Protein AF-A0A8D8A3T3-F1 (afdb_monomer)

Foldseek 3Di:
DDPPVVVVVVVVVVVVVVVVPPPDLQLLDQFHRPLCVLCQLDCCNVPLLNAFFQALLLLLVLLVLQCPDPPQDDDQLQSLLLLCSRQERAQWEFAFPDDDDVPDRRIGSPGPVSLLVNLLDVPPQDHHNPSRPVVSDDPRSSSNSNQQQYKYKYFAADVCCVPLVVVCVVVVVVQDPPPDDPDDPPPPDDPPDDDPPPDDPVVVVVVVVVVVVVVVVVVVPDDDDDDDDDDDDDDDDDDDDDDDDDDDDDDDDDDDDDDDDDPCPPPSSPRTGQWMWITQWGDAPFDIARQNLLSQLQNCLVPKDKAWLVVSADPDPVCVVVVVPPPPDDRQIAISNLSSADLVLLLLLLPPVCVVPVPDRDAAFDWDAPDPLRGSTIITNDRDNPSHHLNRNLSRLSSLLCSVCVVVLCVVPVRDHPSNQSCQQSDLCHRVNDPNHSQCSLVCCCVSPPLVVQLSNNLSVSVSSLNRDDDPDHDDSVSSSVSSNVSSVNSVVCSNPRSPTDHSVVVHDDPPQPLPDPPDDDDDDDDDPVDDPVVVVSVVSCVVCCNVVVSPPD

Mean predicted aligned error: 15.24 Å

Solvent-accessible surface area (backbone atoms only — not comparable to full-atom values): 32756 Å² total; per-residue (Å²): 136,73,80,71,70,67,53,57,61,54,50,51,52,52,52,50,59,53,56,75,66,62,79,64,69,49,44,59,47,79,45,66,26,82,91,51,46,63,33,73,70,37,63,71,49,47,39,51,90,62,42,68,51,33,30,52,67,51,53,34,50,59,47,38,60,56,61,68,36,89,88,52,85,64,56,46,56,57,48,43,38,22,49,43,45,65,37,33,45,32,4,54,32,75,48,85,96,49,69,80,48,97,95,40,72,37,53,28,40,73,34,81,52,20,55,58,45,34,51,40,50,73,73,53,52,77,71,55,38,88,83,57,72,68,86,79,48,54,74,60,55,50,36,38,50,22,47,30,25,16,42,27,71,47,44,65,67,79,86,56,52,81,62,59,44,54,62,48,46,61,64,54,61,76,68,57,81,72,91,66,84,90,77,73,88,88,71,83,71,82,91,80,76,80,86,74,87,72,72,55,71,72,57,53,52,51,51,51,52,51,54,51,49,54,54,51,54,61,58,68,74,58,77,87,80,88,80,85,92,80,89,86,86,83,87,90,77,90,80,91,87,86,86,83,92,86,83,89,86,87,90,80,85,83,90,78,93,75,92,70,90,74,90,66,81,61,78,64,80,74,49,66,23,86,45,21,34,55,42,6,44,25,44,47,97,49,50,50,24,16,46,32,30,26,47,41,6,40,38,18,36,70,53,76,46,74,45,51,51,80,80,71,48,83,89,56,86,77,54,68,68,66,59,73,76,58,90,76,70,74,88,46,53,39,44,27,40,45,47,38,17,56,21,39,37,38,19,42,30,28,71,60,44,30,79,77,31,76,90,60,70,69,68,49,37,48,66,49,59,80,34,91,76,56,25,53,47,38,32,28,73,50,82,63,56,72,53,34,27,40,28,46,52,46,8,13,51,52,5,43,54,48,16,76,43,42,64,60,52,39,72,76,37,81,81,59,46,58,37,57,52,53,52,28,26,74,33,89,60,14,46,93,70,38,87,54,26,62,44,41,48,66,76,45,39,66,74,71,53,40,66,69,60,44,24,53,37,10,27,38,44,27,64,47,46,64,76,71,46,91,64,101,69,87,82,55,74,70,53,46,46,52,33,13,40,52,44,41,50,42,46,65,54,35,50,79,73,67,59,86,55,54,54,50,72,88,59,50,82,58,93,89,52,86,60,69,64,84,71,88,70,92,79,87,80,84,76,71,83,88,53,60,65,77,63,54,49,56,52,53,38,45,54,60,48,37,72,69,55,59,60,75,73,132

Structure (mmCIF, N/CA/C/O backbone):
data_AF-A0A8D8A3T3-F1
#
_entry.id   AF-A0A8D8A3T3-F1
#
loop_
_atom_site.group_PDB
_atom_site.id
_atom_site.type_symbol
_atom_site.label_atom_id
_atom_site.label_alt_id
_atom_site.label_comp_id
_atom_site.label_asym_id
_atom_site.label_entity_id
_atom_site.label_seq_id
_atom_site.pdbx_PDB_ins_code
_atom_site.Cartn_x
_atom_site.Cartn_y
_atom_site.Cartn_z
_atom_site.occupancy
_atom_site.B_iso_or_equiv
_atom_site.auth_seq_id
_atom_site.auth_comp_id
_atom_site.auth_asym_id
_atom_site.auth_atom_id
_atom_site.pdbx_PDB_model_num
ATOM 1 N N . MET A 1 1 ? 46.561 -33.765 32.732 1.00 45.41 1 MET A N 1
ATOM 2 C CA . MET A 1 1 ? 46.607 -33.159 31.381 1.00 45.41 1 MET A CA 1
ATOM 3 C C . MET A 1 1 ? 45.178 -32.834 30.976 1.00 45.41 1 MET A C 1
ATOM 5 O O . MET A 1 1 ? 44.329 -33.714 31.005 1.00 45.41 1 MET A O 1
ATOM 9 N N . ASN A 1 2 ? 44.889 -31.546 30.789 1.00 44.56 2 ASN A N 1
ATOM 10 C CA . ASN A 1 2 ? 43.551 -30.960 30.910 1.00 44.56 2 ASN A CA 1
ATOM 11 C C . ASN A 1 2 ? 42.740 -31.027 29.605 1.00 44.56 2 ASN A C 1
ATOM 13 O O . ASN A 1 2 ? 42.857 -30.138 28.766 1.00 44.56 2 ASN A O 1
ATOM 17 N N . SER A 1 3 ? 41.815 -31.984 29.489 1.00 52.06 3 SER A N 1
ATOM 18 C CA . SER A 1 3 ? 40.838 -32.052 28.382 1.00 52.06 3 SER A CA 1
ATOM 19 C C . SER A 1 3 ? 39.813 -30.902 28.362 1.00 52.06 3 SER A C 1
ATOM 21 O O . SER A 1 3 ? 39.012 -30.807 27.440 1.00 52.06 3 SER A O 1
ATOM 23 N N . LYS A 1 4 ? 39.831 -29.998 29.355 1.00 51.06 4 LYS A N 1
ATOM 24 C CA . LYS A 1 4 ? 38.946 -28.819 29.419 1.00 51.06 4 LYS A CA 1
ATOM 25 C C . LYS A 1 4 ? 39.447 -27.615 28.605 1.00 51.06 4 LYS A C 1
ATOM 27 O O . LYS A 1 4 ? 38.656 -26.730 28.307 1.00 51.06 4 LYS A O 1
ATOM 32 N N . ALA A 1 5 ? 40.726 -27.583 28.217 1.00 55.44 5 ALA A N 1
ATOM 33 C CA . ALA A 1 5 ? 41.304 -26.455 27.477 1.00 55.44 5 ALA A CA 1
ATOM 34 C C . ALA A 1 5 ? 41.002 -26.481 25.964 1.00 55.44 5 ALA A C 1
ATOM 36 O O . ALA A 1 5 ? 41.027 -25.438 25.322 1.00 55.44 5 ALA A O 1
ATOM 37 N N . ALA A 1 6 ? 40.668 -27.648 25.400 1.00 54.09 6 ALA A N 1
ATOM 38 C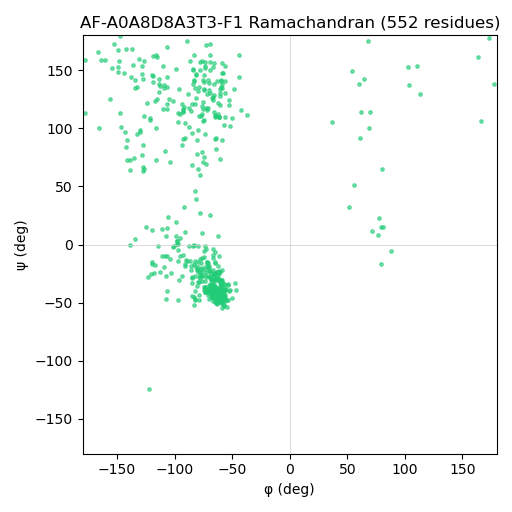 CA . ALA A 1 6 ? 40.407 -27.800 23.964 1.00 54.09 6 ALA A CA 1
ATOM 39 C C . ALA A 1 6 ? 38.938 -27.554 23.557 1.00 54.09 6 ALA A C 1
ATOM 41 O O . ALA A 1 6 ? 38.653 -27.379 22.377 1.00 54.09 6 ALA A O 1
ATOM 42 N N . LEU A 1 7 ? 38.003 -27.512 24.515 1.00 52.91 7 LEU A N 1
ATOM 43 C CA . LEU A 1 7 ? 36.565 -27.369 24.235 1.00 52.91 7 LEU A CA 1
ATOM 44 C C . LEU A 1 7 ? 36.117 -25.906 24.058 1.00 52.91 7 LEU A C 1
ATOM 46 O O . LEU A 1 7 ? 35.187 -25.629 23.308 1.00 52.91 7 LEU A O 1
ATOM 50 N N . LEU A 1 8 ? 36.806 -24.965 24.708 1.00 56.00 8 LEU A N 1
ATOM 51 C CA . LEU A 1 8 ? 36.534 -23.526 24.620 1.00 56.00 8 LEU A CA 1
ATOM 52 C C . LEU A 1 8 ? 36.757 -22.914 23.223 1.00 56.00 8 LEU A C 1
ATOM 54 O O . LEU A 1 8 ? 35.861 -22.202 22.767 1.00 56.00 8 LEU A O 1
ATOM 58 N N . PRO A 1 9 ? 37.865 -23.184 22.500 1.00 57.78 9 PRO A N 1
ATOM 59 C CA . PRO A 1 9 ? 38.036 -22.629 21.157 1.00 57.78 9 PRO A CA 1
ATOM 60 C C . PRO A 1 9 ? 37.050 -23.244 20.156 1.00 57.78 9 PRO A C 1
ATOM 62 O O . PRO A 1 9 ? 36.597 -22.562 19.246 1.00 57.78 9 PRO A O 1
ATOM 65 N N . LEU A 1 10 ? 36.655 -24.504 20.353 1.00 56.03 10 LEU A N 1
ATOM 66 C CA . LEU A 1 10 ? 35.751 -25.211 19.446 1.00 56.03 10 LEU A CA 1
ATOM 67 C C . LEU A 1 10 ? 34.303 -24.709 19.574 1.00 56.03 10 LEU A C 1
ATOM 69 O O . LEU A 1 10 ? 33.627 -24.543 18.565 1.00 56.03 10 LEU A O 1
ATOM 73 N N . ILE A 1 11 ? 33.861 -24.366 20.791 1.00 62.09 11 ILE A N 1
ATOM 74 C CA . ILE A 1 11 ? 32.573 -23.694 21.033 1.00 62.09 11 ILE A CA 1
ATOM 75 C C . ILE A 1 11 ? 32.585 -22.254 20.494 1.00 62.09 11 ILE A C 1
ATOM 77 O O . ILE A 1 11 ? 31.587 -21.820 19.926 1.00 62.09 11 ILE A O 1
ATOM 81 N N . ALA A 1 12 ? 33.699 -21.524 20.618 1.00 59.97 12 ALA A N 1
ATOM 82 C CA . ALA A 1 12 ? 33.823 -20.165 20.084 1.00 59.97 12 ALA A CA 1
ATOM 83 C C . ALA A 1 12 ? 33.805 -20.128 18.545 1.00 59.97 12 ALA A C 1
ATOM 85 O O . ALA A 1 12 ? 33.186 -19.240 17.968 1.00 59.97 12 ALA A O 1
ATOM 86 N N . ILE A 1 13 ? 34.412 -21.117 17.880 1.00 60.69 13 ILE A N 1
ATOM 87 C CA . ILE A 1 13 ? 34.362 -21.264 16.416 1.00 60.69 13 ILE A CA 1
ATOM 88 C C . ILE A 1 13 ? 32.958 -21.690 15.960 1.00 60.69 13 ILE A C 1
ATOM 90 O O . ILE A 1 13 ? 32.465 -21.171 14.963 1.00 60.69 13 ILE A O 1
ATOM 94 N N . LEU A 1 14 ? 32.268 -22.562 16.709 1.00 54.56 14 LEU A N 1
ATOM 95 C CA . LEU A 1 14 ? 30.883 -22.943 16.399 1.00 54.56 14 LEU A CA 1
ATOM 96 C C . LEU A 1 14 ? 29.895 -21.780 16.604 1.00 54.56 14 LEU A C 1
ATOM 98 O O . LEU A 1 14 ? 28.974 -21.620 15.813 1.00 54.56 14 LEU A O 1
ATOM 102 N N . LEU A 1 15 ? 30.092 -20.949 17.634 1.00 53.75 15 LEU A N 1
ATOM 103 C CA . LEU A 1 15 ? 29.317 -19.721 17.847 1.00 53.75 15 LEU A CA 1
ATOM 104 C C . LEU A 1 15 ? 29.651 -18.646 16.805 1.00 53.75 15 LEU A C 1
ATOM 106 O O . LEU A 1 15 ? 28.736 -17.981 16.339 1.00 53.75 15 LEU A O 1
ATOM 110 N N . GLY A 1 16 ? 30.913 -18.512 16.386 1.00 50.41 16 GLY A N 1
ATOM 111 C CA . GLY A 1 16 ? 31.311 -17.620 15.291 1.00 50.41 16 GLY A CA 1
ATOM 112 C C . GLY A 1 16 ? 30.676 -18.012 13.954 1.00 50.41 16 GLY A C 1
ATOM 113 O O . GLY A 1 16 ? 30.096 -17.166 13.281 1.00 50.41 16 GLY A O 1
ATOM 114 N N . ALA A 1 17 ? 30.671 -19.308 13.628 1.00 47.09 17 ALA A N 1
ATOM 115 C CA . ALA A 1 17 ? 30.040 -19.835 12.416 1.00 47.09 17 ALA A CA 1
ATOM 116 C C . ALA A 1 17 ? 28.498 -19.780 12.454 1.00 47.09 17 ALA A C 1
ATOM 118 O O . ALA A 1 17 ? 27.860 -19.656 11.412 1.00 47.09 17 ALA A O 1
ATOM 119 N N . LEU A 1 18 ? 27.879 -19.837 13.641 1.00 44.66 18 LEU A N 1
ATOM 120 C CA . LEU A 1 18 ? 26.431 -19.637 13.799 1.00 44.66 18 LEU A CA 1
ATOM 121 C C . LEU A 1 18 ? 26.021 -18.156 13.748 1.00 44.66 18 LEU A C 1
ATOM 123 O O . LEU A 1 18 ? 24.879 -17.861 13.402 1.00 44.66 18 LEU A O 1
ATOM 127 N N . VAL A 1 19 ? 26.928 -17.223 14.057 1.00 43.03 19 VAL A N 1
ATOM 128 C CA . VAL A 1 19 ? 26.673 -15.776 13.943 1.00 43.03 19 VAL A CA 1
ATOM 129 C C . VAL A 1 19 ? 26.780 -15.296 12.489 1.00 43.03 19 VAL A C 1
ATOM 131 O O . VAL A 1 19 ? 26.050 -14.383 12.112 1.00 43.03 19 VAL A O 1
ATOM 134 N N . GLU A 1 20 ? 27.577 -15.951 11.640 1.00 35.66 20 GLU A N 1
ATOM 135 C CA . GLU A 1 20 ? 27.658 -15.630 10.202 1.00 35.66 20 GLU A CA 1
ATOM 136 C C . GLU A 1 20 ? 26.415 -16.044 9.390 1.00 35.66 20 GLU A C 1
ATOM 138 O O . GLU A 1 20 ? 26.207 -15.526 8.298 1.00 35.66 20 GLU A O 1
ATOM 143 N N . TYR A 1 21 ? 25.539 -16.898 9.935 1.00 37.97 21 TYR A N 1
ATOM 144 C CA . TYR A 1 21 ? 24.287 -17.321 9.283 1.00 37.97 21 TYR A CA 1
ATOM 145 C C . TYR A 1 21 ? 23.015 -16.792 9.956 1.00 37.97 21 TYR A C 1
ATOM 147 O O . TYR A 1 21 ? 21.907 -17.222 9.629 1.00 37.97 21 TYR A O 1
ATOM 155 N N . ALA A 1 22 ? 23.128 -15.818 10.860 1.00 39.31 22 ALA A N 1
ATOM 156 C CA . ALA A 1 22 ? 21.975 -15.046 11.305 1.00 39.31 22 ALA A CA 1
ATOM 157 C C . ALA A 1 22 ? 21.726 -13.891 10.322 1.00 39.31 22 ALA A C 1
ATOM 159 O O . ALA A 1 22 ? 21.913 -12.722 10.657 1.00 39.31 22 ALA A O 1
ATOM 160 N N . HIS A 1 23 ? 21.298 -14.206 9.094 1.00 46.78 23 HIS A N 1
ATOM 161 C CA . HIS A 1 23 ? 20.697 -13.198 8.221 1.00 46.78 23 HIS A CA 1
ATOM 162 C C . HIS A 1 23 ? 19.391 -12.733 8.877 1.00 46.78 23 HIS A C 1
ATOM 164 O O . HIS A 1 23 ? 18.335 -13.346 8.719 1.00 46.78 23 HIS A O 1
ATOM 170 N N . GLY A 1 24 ? 19.482 -11.683 9.694 1.00 52.41 24 GLY A N 1
ATOM 171 C CA . GLY A 1 24 ? 18.317 -10.982 10.217 1.00 52.41 24 GLY A CA 1
ATOM 172 C C . GLY A 1 24 ? 17.463 -10.439 9.071 1.00 52.41 24 GLY A C 1
ATOM 173 O O . GLY A 1 24 ? 17.959 -10.216 7.968 1.00 52.41 24 GLY A O 1
ATOM 174 N N . GLN A 1 25 ? 16.174 -10.217 9.332 1.00 68.69 25 GLN A N 1
ATOM 175 C CA . GLN A 1 25 ? 15.255 -9.608 8.368 1.00 68.69 25 GLN A CA 1
ATOM 176 C C . GLN A 1 25 ? 15.799 -8.244 7.910 1.00 68.69 25 GLN A C 1
ATOM 178 O O . GLN A 1 25 ? 15.852 -7.292 8.691 1.00 68.69 25 GLN A O 1
ATOM 183 N N . GLU A 1 26 ? 16.247 -8.160 6.655 1.00 78.88 26 GLU A N 1
ATOM 184 C CA . GLU A 1 26 ? 16.919 -6.968 6.116 1.00 78.88 26 GLU A CA 1
ATOM 185 C C . GLU A 1 26 ? 15.978 -5.759 6.050 1.00 78.88 26 GLU A C 1
ATOM 187 O O . GLU A 1 26 ? 16.386 -4.632 6.320 1.00 78.88 26 GLU A O 1
ATOM 192 N N . ASN A 1 27 ? 14.701 -5.997 5.754 1.00 86.50 27 ASN A N 1
ATOM 193 C CA . ASN A 1 27 ? 13.693 -4.962 5.535 1.00 86.50 27 ASN A CA 1
ATOM 194 C C . ASN A 1 27 ? 13.118 -4.345 6.824 1.00 86.50 27 ASN A C 1
ATOM 196 O O . ASN A 1 27 ? 12.281 -3.448 6.749 1.00 86.50 27 ASN A O 1
ATOM 200 N N . VAL A 1 28 ? 13.543 -4.808 8.004 1.00 89.25 28 VAL A N 1
ATOM 201 C CA . VAL A 1 28 ? 13.102 -4.292 9.316 1.00 89.25 28 VAL A CA 1
ATOM 202 C C . VAL A 1 28 ? 14.147 -3.354 9.950 1.00 89.25 28 VAL A C 1
ATOM 204 O O . VAL A 1 28 ? 13.943 -2.778 11.021 1.00 89.25 28 VAL A O 1
ATOM 207 N N . GLN A 1 29 ? 15.291 -3.175 9.291 1.00 88.69 29 GLN A N 1
ATOM 208 C CA . GLN A 1 29 ? 16.390 -2.356 9.791 1.00 88.69 29 GLN A CA 1
ATOM 209 C C . GLN A 1 29 ? 16.075 -0.855 9.699 1.00 88.69 29 GLN A C 1
ATOM 211 O O . GLN A 1 29 ? 15.330 -0.410 8.832 1.00 88.69 29 GLN A O 1
ATOM 216 N N . THR A 1 30 ? 16.697 -0.049 10.567 1.00 89.12 30 THR A N 1
ATOM 217 C CA . THR A 1 30 ? 16.600 1.429 10.563 1.00 89.12 30 THR A CA 1
ATOM 218 C C . THR A 1 30 ? 17.430 2.093 9.456 1.00 89.12 30 THR A C 1
ATOM 220 O O . THR A 1 30 ? 17.626 3.307 9.444 1.00 89.12 30 THR A O 1
ATOM 223 N N . ARG A 1 31 ? 17.951 1.293 8.526 1.00 91.31 31 ARG A N 1
ATOM 224 C CA . ARG A 1 31 ? 18.680 1.706 7.329 1.00 91.31 31 ARG A CA 1
ATOM 225 C C . ARG A 1 31 ? 18.019 1.047 6.127 1.00 91.31 31 ARG A C 1
ATOM 227 O O . ARG A 1 31 ? 17.348 0.026 6.277 1.00 91.31 31 ARG A O 1
ATOM 234 N N . VAL A 1 32 ? 18.216 1.625 4.946 1.00 92.44 32 VAL A N 1
ATOM 235 C CA . VAL A 1 32 ? 17.778 0.996 3.694 1.00 92.44 32 VAL A CA 1
ATOM 236 C C . VAL A 1 32 ? 18.416 -0.391 3.595 1.00 92.44 32 VAL A C 1
ATOM 238 O O . VAL A 1 32 ? 19.623 -0.527 3.817 1.00 92.44 32 VAL A O 1
ATOM 241 N N . ALA A 1 33 ? 17.606 -1.412 3.310 1.00 92.44 33 ALA A N 1
ATOM 242 C CA . ALA A 1 33 ? 18.075 -2.789 3.217 1.00 92.44 33 ALA A CA 1
ATOM 243 C C . ALA A 1 33 ? 19.219 -2.898 2.189 1.00 92.44 33 ALA A C 1
ATOM 245 O O . ALA A 1 33 ? 19.124 -2.283 1.122 1.00 92.44 33 ALA A O 1
ATOM 246 N N . PRO A 1 34 ? 20.277 -3.695 2.443 1.00 89.69 34 PRO A N 1
ATOM 247 C CA . PRO A 1 34 ? 21.426 -3.806 1.537 1.00 89.69 34 PRO A CA 1
ATOM 248 C C . PRO A 1 34 ? 21.045 -4.158 0.096 1.00 89.69 34 PRO A C 1
ATOM 250 O O . PRO A 1 34 ? 21.643 -3.665 -0.857 1.00 89.69 34 PRO A O 1
ATOM 253 N N . SER A 1 35 ? 20.001 -4.968 -0.054 1.00 89.12 35 SER A N 1
ATOM 254 C CA . SER A 1 35 ? 19.434 -5.390 -1.330 1.00 89.12 35 SER A CA 1
ATOM 255 C C . SER A 1 35 ? 18.674 -4.305 -2.097 1.00 89.12 35 SER A C 1
ATOM 257 O O . SER A 1 35 ? 18.439 -4.471 -3.290 1.00 89.12 35 SER A O 1
ATOM 259 N N . LEU A 1 36 ? 18.324 -3.199 -1.441 1.00 93.06 36 LEU A N 1
ATOM 260 C CA . LEU A 1 36 ? 17.589 -2.070 -2.012 1.00 93.06 36 LEU A CA 1
ATOM 261 C C . LEU A 1 36 ? 18.474 -0.837 -2.236 1.00 93.06 36 LEU A C 1
ATOM 263 O O . LEU A 1 36 ? 18.049 0.098 -2.907 1.00 93.06 36 LEU A O 1
ATOM 267 N N . ILE A 1 37 ? 19.713 -0.826 -1.727 1.00 92.38 37 ILE A N 1
ATOM 268 C CA . ILE A 1 37 ? 20.640 0.313 -1.865 1.00 92.38 37 ILE A CA 1
ATOM 269 C C . ILE A 1 37 ? 20.846 0.692 -3.339 1.00 92.38 37 ILE A C 1
ATOM 271 O O . ILE A 1 37 ? 20.894 1.878 -3.667 1.00 92.38 37 ILE A O 1
ATOM 275 N N . GLU A 1 38 ? 20.914 -0.292 -4.242 1.00 92.44 38 GLU A N 1
ATOM 276 C CA . GLU A 1 38 ? 21.067 -0.042 -5.683 1.00 92.44 38 GLU A CA 1
ATOM 277 C C . GLU A 1 38 ? 19.948 0.842 -6.261 1.00 92.44 38 GLU A C 1
ATOM 279 O O . GLU A 1 38 ? 20.226 1.690 -7.110 1.00 92.44 38 GLU A O 1
ATOM 284 N N . CYS A 1 39 ? 18.721 0.713 -5.742 1.00 94.12 39 CYS A N 1
ATOM 285 C CA . CYS A 1 39 ? 17.536 1.441 -6.200 1.00 94.12 39 CYS A CA 1
ATOM 286 C C . CYS A 1 39 ? 17.553 2.927 -5.842 1.00 94.12 39 CYS A C 1
ATOM 288 O O . CYS A 1 39 ? 16.825 3.707 -6.448 1.00 94.12 39 CYS A O 1
ATOM 290 N N . TYR A 1 40 ? 18.370 3.317 -4.863 1.00 93.19 40 TYR A N 1
ATOM 291 C CA . TYR A 1 40 ? 18.503 4.700 -4.406 1.00 93.19 40 TYR A CA 1
ATOM 292 C C . TYR A 1 40 ? 19.839 5.334 -4.803 1.00 93.19 40 TYR A C 1
ATOM 294 O O . TYR A 1 40 ? 19.959 6.557 -4.805 1.00 93.19 40 TYR A O 1
ATOM 302 N N . ASN A 1 41 ? 20.843 4.517 -5.129 1.00 91.19 41 ASN A N 1
ATOM 303 C CA . ASN A 1 41 ? 22.165 4.995 -5.518 1.00 91.19 41 ASN A CA 1
ATOM 304 C C . ASN A 1 41 ? 22.251 5.337 -7.016 1.00 91.19 41 ASN A C 1
ATOM 306 O O . ASN A 1 41 ? 22.973 6.253 -7.399 1.00 91.19 41 ASN A O 1
ATOM 310 N N . ARG A 1 42 ? 21.522 4.611 -7.877 1.00 90.31 42 ARG A N 1
ATOM 311 C CA . ARG A 1 42 ? 21.537 4.832 -9.332 1.00 90.31 42 ARG A CA 1
ATOM 312 C C . ARG A 1 42 ? 20.402 5.770 -9.763 1.00 90.31 42 ARG A C 1
ATOM 314 O O . ARG A 1 42 ? 19.243 5.394 -9.581 1.00 90.31 42 ARG A O 1
ATOM 321 N N . PRO A 1 43 ? 20.695 6.919 -10.402 1.00 86.62 43 PRO A N 1
ATOM 322 C CA . PRO A 1 43 ? 19.665 7.840 -10.886 1.00 86.62 43 PRO A CA 1
ATOM 323 C C . PRO A 1 43 ? 18.663 7.177 -11.837 1.00 86.62 43 PRO A C 1
ATOM 325 O O . PRO A 1 43 ? 17.472 7.384 -11.690 1.00 86.62 43 PRO A O 1
ATOM 328 N N . GLU A 1 44 ? 19.121 6.293 -12.724 1.00 87.81 44 GLU A N 1
ATOM 329 C CA . GLU A 1 44 ? 18.278 5.560 -13.689 1.00 87.81 44 GLU A CA 1
ATOM 330 C C . GLU A 1 44 ? 17.238 4.634 -13.030 1.00 87.81 44 GLU A C 1
ATOM 332 O O . GLU A 1 44 ? 16.214 4.315 -13.622 1.00 87.81 44 GLU A O 1
ATOM 337 N N . LEU A 1 45 ? 17.511 4.160 -11.809 1.00 90.94 45 LEU A N 1
ATOM 338 C CA . LEU A 1 45 ? 16.608 3.278 -11.061 1.00 90.94 45 LEU A CA 1
ATOM 339 C C . LEU A 1 45 ? 15.744 4.068 -10.077 1.00 90.94 45 LEU A C 1
ATOM 341 O O . LEU A 1 45 ? 14.613 3.676 -9.777 1.00 90.94 45 LEU A O 1
ATOM 345 N N . PHE A 1 46 ? 16.288 5.173 -9.564 1.00 90.94 46 PHE A N 1
ATOM 346 C CA . PHE A 1 46 ? 15.617 6.035 -8.609 1.00 90.94 46 PHE A CA 1
ATOM 347 C C . PHE A 1 46 ? 14.660 7.018 -9.286 1.00 90.94 46 PHE A C 1
ATOM 349 O O . PHE A 1 46 ? 13.577 7.249 -8.757 1.00 90.94 46 PHE A O 1
ATOM 356 N N . GLU A 1 47 ? 15.014 7.608 -10.423 1.00 88.56 47 GLU A N 1
ATOM 357 C CA . GLU A 1 47 ? 14.209 8.656 -11.045 1.00 88.56 47 GLU A CA 1
ATOM 358 C C . GLU A 1 47 ? 12.868 8.098 -11.512 1.00 88.56 47 GLU A C 1
ATOM 360 O O . GLU A 1 47 ? 12.811 7.078 -12.196 1.00 88.56 47 GLU A O 1
ATOM 365 N N . ARG A 1 48 ? 11.765 8.743 -11.123 1.00 88.00 48 ARG A N 1
ATOM 366 C CA . ARG A 1 48 ? 10.421 8.188 -11.351 1.00 88.00 48 ARG A CA 1
ATOM 367 C C . ARG A 1 48 ? 10.086 8.115 -12.828 1.00 88.00 48 ARG A C 1
ATOM 369 O O . ARG A 1 48 ? 9.412 7.174 -13.236 1.00 88.00 48 ARG A O 1
ATOM 376 N N . ASP A 1 49 ? 10.581 9.073 -13.604 1.00 83.44 49 ASP A N 1
ATOM 377 C CA . ASP A 1 49 ? 10.370 9.133 -15.045 1.00 83.44 49 ASP A CA 1
ATOM 378 C C . ASP A 1 49 ? 11.059 7.974 -15.792 1.00 83.44 49 ASP A C 1
ATOM 380 O O . ASP A 1 49 ? 10.558 7.584 -16.839 1.00 83.44 49 ASP A O 1
ATOM 384 N N . GLU A 1 50 ? 12.080 7.324 -15.222 1.00 84.56 50 GLU A N 1
ATOM 385 C CA . GLU A 1 50 ? 12.788 6.176 -15.829 1.00 84.56 50 GLU A CA 1
ATOM 386 C C . GLU A 1 50 ? 12.289 4.803 -15.329 1.00 84.56 50 GLU A C 1
ATOM 388 O O . GLU A 1 50 ? 12.684 3.734 -15.812 1.00 84.56 50 GLU A O 1
ATOM 393 N N . ARG A 1 51 ? 11.373 4.794 -14.353 1.00 87.00 51 ARG A N 1
ATOM 394 C CA . ARG A 1 51 ? 10.821 3.554 -13.791 1.00 87.00 51 ARG A CA 1
ATOM 395 C C . ARG A 1 51 ? 9.836 2.881 -14.747 1.00 87.00 51 ARG A C 1
ATOM 397 O O . ARG A 1 51 ? 9.173 3.511 -15.580 1.00 87.00 51 ARG A O 1
ATOM 404 N N . LEU A 1 52 ? 9.665 1.574 -14.552 1.00 88.50 52 LEU A N 1
ATOM 405 C CA . LEU A 1 52 ? 8.560 0.834 -15.158 1.00 88.50 52 LEU A CA 1
ATOM 406 C C . LEU A 1 52 ? 7.207 1.431 -14.717 1.00 88.50 52 LEU A C 1
ATOM 408 O O . LEU A 1 52 ? 7.090 1.920 -13.589 1.00 88.50 52 LEU A O 1
ATOM 412 N N . PRO A 1 53 ? 6.177 1.396 -15.579 1.00 88.81 53 PRO A N 1
ATOM 413 C CA . PRO A 1 53 ? 4.847 1.878 -15.226 1.00 88.81 53 PRO A CA 1
ATOM 414 C C . PRO A 1 53 ? 4.247 1.102 -14.043 1.00 88.81 53 PRO A C 1
ATOM 416 O O . PRO A 1 53 ? 4.174 -0.128 -14.042 1.00 88.81 53 PRO A O 1
ATOM 419 N N . MET A 1 54 ? 3.747 1.846 -13.061 1.00 91.94 54 MET A N 1
ATOM 420 C CA . MET A 1 54 ? 3.144 1.377 -11.813 1.00 91.94 54 MET A CA 1
ATOM 421 C C . MET A 1 54 ? 1.694 0.940 -12.033 1.00 91.94 54 MET A C 1
ATOM 423 O O . MET A 1 54 ? 0.755 1.557 -11.538 1.00 91.94 54 MET A O 1
ATOM 427 N N . THR A 1 55 ? 1.491 -0.110 -12.827 1.00 91.56 55 THR A N 1
ATOM 428 C CA . THR A 1 55 ? 0.167 -0.697 -13.100 1.00 91.56 55 THR A CA 1
ATOM 429 C C . THR A 1 55 ? 0.028 -2.066 -12.446 1.00 91.56 55 THR A C 1
ATOM 431 O O . THR A 1 55 ? 1.015 -2.782 -12.281 1.00 91.56 55 THR A O 1
ATOM 434 N N . MET A 1 56 ? -1.207 -2.469 -12.131 1.00 92.06 56 MET A N 1
ATOM 435 C CA . MET A 1 56 ? -1.485 -3.823 -11.637 1.00 92.06 56 MET A CA 1
ATOM 436 C C . MET A 1 56 ? -1.017 -4.906 -12.620 1.00 92.06 56 MET A C 1
ATOM 438 O O . MET A 1 56 ? -0.450 -5.906 -12.199 1.00 92.06 56 MET A O 1
ATOM 442 N N . ASN A 1 57 ? -1.176 -4.682 -13.927 1.00 90.38 57 ASN A N 1
ATOM 443 C CA . ASN A 1 57 ? -0.710 -5.621 -14.948 1.00 90.38 57 ASN A CA 1
ATOM 444 C C . ASN A 1 57 ? 0.811 -5.802 -14.890 1.00 90.38 57 ASN A C 1
ATOM 446 O O . ASN A 1 57 ? 1.287 -6.930 -14.868 1.00 90.38 57 ASN A O 1
ATOM 450 N N . MET A 1 58 ? 1.575 -4.707 -14.792 1.00 91.69 58 MET A N 1
ATOM 451 C CA . MET A 1 58 ? 3.032 -4.787 -14.659 1.00 91.69 58 MET A CA 1
ATOM 452 C C . MET A 1 58 ? 3.442 -5.538 -13.386 1.00 91.69 58 MET A C 1
ATOM 454 O O . MET A 1 58 ? 4.318 -6.396 -13.440 1.00 91.69 58 MET A O 1
ATOM 458 N N . LEU A 1 59 ? 2.773 -5.286 -12.255 1.00 95.88 59 LEU A N 1
ATOM 459 C CA . LEU A 1 59 ? 3.002 -6.044 -11.022 1.00 95.88 59 LEU A CA 1
ATOM 460 C C . LEU A 1 59 ? 2.744 -7.549 -11.221 1.00 95.88 59 LEU A C 1
ATOM 462 O O . LEU A 1 59 ? 3.564 -8.372 -10.817 1.00 95.88 59 LEU A O 1
ATOM 466 N N . ILE A 1 60 ? 1.631 -7.909 -11.865 1.00 95.31 60 ILE A N 1
ATOM 467 C CA . ILE A 1 60 ? 1.262 -9.301 -12.158 1.00 95.31 60 ILE A CA 1
ATOM 468 C C . ILE A 1 60 ? 2.299 -9.966 -13.069 1.00 95.31 60 ILE A C 1
ATOM 470 O O . ILE A 1 60 ? 2.685 -11.099 -12.789 1.00 95.31 60 ILE A O 1
ATOM 474 N N . GLU A 1 61 ? 2.777 -9.289 -14.116 1.00 93.69 61 GLU A N 1
ATOM 475 C CA . GLU A 1 61 ? 3.800 -9.837 -15.016 1.00 93.69 61 GLU A CA 1
ATOM 476 C C . GLU A 1 61 ? 5.145 -10.037 -14.306 1.00 93.69 61 GLU A C 1
ATOM 478 O O . GLU A 1 61 ? 5.783 -11.073 -14.483 1.00 93.69 61 GLU A O 1
ATOM 483 N N . LEU A 1 62 ? 5.556 -9.104 -13.441 1.00 95.06 62 LEU A N 1
ATOM 484 C CA . LEU A 1 62 ? 6.778 -9.249 -12.641 1.00 95.06 62 LEU A CA 1
ATOM 485 C C . LEU A 1 62 ? 6.679 -10.436 -11.672 1.00 95.06 62 LEU A C 1
ATOM 487 O O . LEU A 1 62 ? 7.634 -11.200 -11.535 1.00 95.06 62 LEU A O 1
ATOM 491 N N . ILE A 1 63 ? 5.519 -10.636 -11.038 1.00 96.00 63 ILE A N 1
ATOM 492 C CA . ILE A 1 63 ? 5.258 -11.806 -10.185 1.00 96.00 63 ILE A CA 1
ATOM 493 C C . ILE A 1 63 ? 5.256 -13.090 -11.021 1.00 96.00 63 ILE A C 1
ATOM 495 O O . ILE A 1 63 ? 5.894 -14.070 -10.637 1.00 96.00 63 ILE A O 1
ATOM 499 N N . ARG A 1 64 ? 4.587 -13.091 -12.179 1.00 94.56 64 ARG A N 1
ATOM 500 C CA . ARG A 1 64 ? 4.510 -14.252 -13.074 1.00 94.56 64 ARG A CA 1
ATOM 501 C C . ARG A 1 64 ? 5.891 -14.672 -13.571 1.00 94.56 64 ARG A C 1
ATOM 503 O O . ARG A 1 64 ? 6.208 -15.856 -13.549 1.00 94.56 64 ARG A O 1
ATOM 510 N N . LYS A 1 65 ? 6.747 -13.706 -13.915 1.00 94.06 65 LYS A N 1
ATOM 511 C CA . LYS A 1 65 ? 8.140 -13.950 -14.307 1.00 94.06 65 LYS A CA 1
ATOM 512 C C . LYS A 1 65 ? 8.930 -14.691 -13.225 1.00 94.06 65 LYS A C 1
ATOM 514 O O . LYS A 1 65 ? 9.754 -15.532 -13.560 1.00 94.06 65 LYS A O 1
ATOM 519 N N . VAL A 1 66 ? 8.670 -14.411 -11.945 1.00 94.06 66 VAL A N 1
ATOM 520 C CA . VAL A 1 66 ? 9.271 -15.146 -10.816 1.00 94.06 66 VAL A CA 1
ATOM 521 C C . VAL A 1 66 ? 8.648 -16.539 -10.657 1.00 94.06 66 VAL A C 1
ATOM 523 O O . VAL A 1 66 ? 9.365 -17.497 -10.378 1.00 94.06 66 VAL A O 1
ATOM 526 N N . GLU A 1 67 ? 7.333 -16.675 -10.847 1.00 93.31 67 GLU A N 1
ATOM 527 C CA . GLU A 1 67 ? 6.603 -17.952 -10.743 1.00 93.31 67 GLU A CA 1
ATOM 528 C C . GLU A 1 67 ? 6.932 -18.959 -11.854 1.00 93.31 67 GLU A C 1
ATOM 530 O O . GLU A 1 67 ? 6.822 -20.166 -11.636 1.00 93.31 67 GLU A O 1
ATOM 535 N N . ASP A 1 68 ? 7.320 -18.491 -13.041 1.00 92.62 68 ASP A N 1
ATOM 536 C CA . ASP A 1 68 ? 7.607 -19.341 -14.205 1.00 92.62 68 ASP A CA 1
ATOM 537 C C . ASP A 1 68 ? 9.026 -19.933 -14.205 1.00 92.62 68 ASP A C 1
ATOM 539 O O . ASP A 1 68 ? 9.395 -20.702 -15.095 1.00 92.62 68 ASP A O 1
ATOM 543 N N . VAL A 1 69 ? 9.825 -19.625 -13.185 1.00 92.00 69 VAL A N 1
ATOM 544 C CA . VAL A 1 69 ? 11.200 -20.108 -13.048 1.00 92.00 69 VAL A CA 1
ATOM 545 C C . VAL A 1 69 ? 11.179 -21.608 -12.712 1.00 92.00 69 VAL A C 1
ATOM 547 O O . VAL A 1 69 ? 10.703 -21.984 -11.638 1.00 92.00 69 VAL A O 1
ATOM 550 N N . PRO A 1 70 ? 11.727 -22.496 -13.569 1.00 84.31 70 PRO A N 1
ATOM 551 C CA . PRO A 1 70 ? 11.545 -23.948 -13.432 1.00 84.31 70 PRO A CA 1
ATOM 552 C C . PRO A 1 70 ? 12.039 -24.542 -12.105 1.00 84.31 70 PRO A C 1
ATOM 554 O O . PRO A 1 70 ? 11.472 -25.523 -11.609 1.00 84.31 70 PRO A O 1
ATOM 557 N N . GLU A 1 71 ? 13.097 -23.948 -11.553 1.00 84.00 71 GLU A N 1
ATOM 558 C CA . GLU A 1 71 ? 13.764 -24.362 -10.314 1.00 84.00 71 GLU A CA 1
ATOM 559 C C . GLU A 1 71 ? 13.123 -23.748 -9.058 1.00 84.00 71 GLU A C 1
ATOM 561 O O . GLU A 1 71 ? 13.355 -24.229 -7.950 1.00 84.00 71 GLU A O 1
ATOM 566 N N . TYR A 1 72 ? 12.274 -22.726 -9.211 1.00 87.00 72 TYR A N 1
ATOM 567 C CA . TYR A 1 72 ? 11.653 -22.003 -8.103 1.00 87.00 72 TYR A CA 1
ATOM 568 C C . TYR A 1 72 ? 10.188 -22.411 -7.922 1.00 87.00 72 TYR A C 1
ATOM 570 O O . TYR A 1 72 ? 9.250 -21.674 -8.214 1.00 87.00 72 TYR A O 1
ATOM 578 N N . ARG A 1 73 ? 9.983 -23.636 -7.430 1.00 84.38 73 ARG A N 1
ATOM 579 C CA . ARG A 1 73 ? 8.644 -24.177 -7.158 1.00 84.38 73 ARG A CA 1
ATOM 580 C C . ARG A 1 73 ? 8.226 -23.863 -5.730 1.00 84.38 73 ARG A C 1
ATOM 582 O O . ARG A 1 73 ? 8.520 -24.627 -4.813 1.00 84.38 73 ARG A O 1
ATOM 589 N N . VAL A 1 74 ? 7.544 -22.738 -5.558 1.00 88.12 74 VAL A N 1
ATOM 590 C CA . VAL A 1 74 ? 7.027 -22.283 -4.265 1.00 88.12 74 VAL A CA 1
ATOM 591 C C . VAL A 1 74 ? 5.510 -22.138 -4.294 1.00 88.12 74 VAL A C 1
ATOM 593 O O . VAL A 1 74 ? 4.922 -21.765 -5.306 1.00 88.12 74 VAL A O 1
ATOM 596 N N . ASP A 1 75 ? 4.874 -2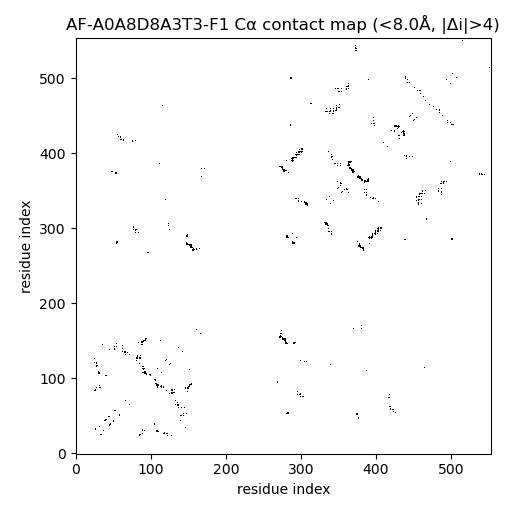2.419 -3.158 1.00 90.25 75 ASP A N 1
ATOM 597 C CA . ASP A 1 75 ? 3.445 -22.157 -2.974 1.00 90.25 75 ASP A CA 1
ATOM 598 C C . ASP A 1 75 ? 3.174 -20.644 -2.913 1.00 90.25 75 ASP A C 1
ATOM 600 O O . ASP A 1 75 ? 4.027 -19.870 -2.467 1.00 90.25 75 ASP A O 1
ATOM 604 N N . ILE A 1 76 ? 1.937 -20.229 -3.219 1.00 92.69 76 ILE A N 1
ATOM 605 C CA . ILE A 1 76 ? 1.472 -18.832 -3.112 1.00 92.69 76 ILE A CA 1
ATOM 606 C C . ILE A 1 76 ? 1.867 -18.168 -1.781 1.00 92.69 76 ILE A C 1
ATOM 608 O O . ILE A 1 76 ? 2.299 -17.017 -1.765 1.00 92.69 76 ILE A O 1
ATOM 612 N N . ARG A 1 77 ? 1.806 -18.906 -0.664 1.00 92.25 77 ARG A N 1
ATOM 613 C CA . ARG A 1 77 ? 2.213 -18.416 0.664 1.00 92.25 77 ARG A CA 1
ATOM 614 C C . ARG A 1 77 ? 3.699 -18.081 0.721 1.00 92.25 77 ARG A C 1
ATOM 616 O O . ARG A 1 77 ? 4.067 -16.995 1.155 1.00 92.25 77 ARG A O 1
ATOM 623 N N . GLN A 1 78 ? 4.546 -19.010 0.287 1.00 92.25 78 GLN A N 1
ATOM 624 C CA . GLN A 1 78 ? 5.996 -18.837 0.323 1.00 92.25 78 GLN A CA 1
ATOM 625 C C . GLN A 1 78 ? 6.436 -17.707 -0.607 1.00 92.25 78 GLN A C 1
ATOM 627 O O . GLN A 1 78 ? 7.254 -16.887 -0.202 1.00 92.25 78 GLN A O 1
ATOM 632 N N . LEU A 1 79 ? 5.847 -17.620 -1.804 1.00 93.56 79 LEU A N 1
ATOM 633 C CA . LEU A 1 79 ? 6.126 -16.540 -2.744 1.00 93.56 79 LEU A CA 1
ATOM 634 C C . LEU A 1 79 ? 5.723 -15.173 -2.184 1.00 93.56 79 LEU A C 1
ATOM 636 O O . LEU A 1 79 ? 6.526 -14.245 -2.209 1.00 93.56 79 LEU A O 1
ATOM 640 N N . THR A 1 80 ? 4.501 -15.050 -1.654 1.00 94.94 80 THR A N 1
ATOM 641 C CA . THR A 1 80 ? 3.991 -13.774 -1.123 1.00 94.94 80 THR A CA 1
ATOM 642 C C . THR A 1 80 ? 4.866 -13.278 0.030 1.00 94.94 80 THR A C 1
ATOM 644 O O . THR A 1 80 ? 5.277 -12.120 0.045 1.00 94.94 80 THR A O 1
ATOM 647 N N . ILE A 1 81 ? 5.224 -14.166 0.964 1.00 93.88 81 ILE A N 1
ATOM 648 C CA . ILE A 1 81 ? 6.124 -13.843 2.079 1.00 93.88 81 ILE A CA 1
ATOM 649 C C . ILE A 1 81 ? 7.516 -13.462 1.554 1.00 93.88 81 ILE A C 1
ATOM 651 O O . ILE A 1 81 ? 8.059 -12.441 1.972 1.00 93.88 81 ILE A O 1
ATOM 655 N N . ALA A 1 82 ? 8.086 -14.224 0.616 1.00 93.06 82 ALA A N 1
ATOM 656 C CA . ALA A 1 82 ? 9.404 -13.925 0.059 1.00 93.06 82 ALA A CA 1
ATOM 657 C C . ALA A 1 82 ? 9.442 -12.558 -0.646 1.00 93.06 82 ALA A C 1
ATOM 659 O O . ALA A 1 82 ? 10.383 -11.798 -0.430 1.00 93.06 82 ALA A O 1
ATOM 660 N N . LEU A 1 83 ? 8.411 -12.214 -1.429 1.00 94.69 83 LEU A N 1
ATOM 661 C CA . LEU A 1 83 ? 8.283 -10.911 -2.090 1.00 94.69 83 LEU A CA 1
ATOM 662 C C . LEU A 1 83 ? 8.235 -9.765 -1.075 1.00 94.69 83 LEU A C 1
ATOM 664 O O . LEU A 1 83 ? 8.997 -8.805 -1.197 1.00 94.69 83 LEU A O 1
ATOM 668 N N . LEU A 1 84 ? 7.388 -9.882 -0.050 1.00 95.38 84 LEU A N 1
ATOM 669 C CA . LEU A 1 84 ? 7.246 -8.850 0.976 1.00 95.38 84 LEU A CA 1
ATOM 670 C C . LEU A 1 84 ? 8.539 -8.663 1.783 1.00 95.38 84 LEU A C 1
ATOM 672 O O . LEU A 1 84 ? 8.995 -7.538 1.961 1.00 95.38 84 LEU A O 1
ATOM 676 N N . HIS A 1 85 ? 9.174 -9.751 2.227 1.00 93.94 85 HIS A N 1
ATOM 677 C CA . HIS A 1 85 ? 10.429 -9.681 2.989 1.00 93.94 85 HIS A CA 1
ATOM 678 C C . HIS A 1 85 ? 11.618 -9.202 2.149 1.00 93.94 85 HIS A C 1
ATOM 680 O O . HIS A 1 85 ? 12.579 -8.671 2.704 1.00 93.94 85 HIS A O 1
ATOM 686 N N . ARG A 1 86 ? 11.574 -9.380 0.821 1.00 92.50 86 ARG A N 1
ATOM 687 C CA . ARG A 1 86 ? 12.642 -8.949 -0.089 1.00 92.50 86 ARG A CA 1
ATOM 688 C C . ARG A 1 86 ? 12.521 -7.491 -0.511 1.00 92.50 86 ARG A C 1
ATOM 690 O O . ARG A 1 86 ? 13.531 -6.801 -0.578 1.00 92.50 86 ARG A O 1
ATOM 697 N N . PHE A 1 87 ? 11.314 -7.053 -0.853 1.00 95.06 87 PHE A N 1
ATOM 698 C CA . PHE A 1 87 ? 11.112 -5.806 -1.590 1.00 95.06 87 PHE A CA 1
ATOM 699 C C . PHE A 1 87 ? 10.269 -4.775 -0.850 1.00 95.06 87 PHE A C 1
ATOM 701 O O . PHE A 1 87 ? 10.302 -3.614 -1.244 1.00 95.06 87 PHE A O 1
ATOM 708 N N . ARG A 1 88 ? 9.520 -5.142 0.196 1.00 95.56 88 ARG A N 1
ATOM 709 C CA . ARG A 1 88 ? 8.736 -4.170 0.963 1.00 95.56 88 ARG A CA 1
ATOM 710 C C . ARG A 1 88 ? 9.553 -3.639 2.135 1.00 95.56 88 ARG A C 1
ATOM 712 O O . ARG A 1 88 ? 9.912 -4.402 3.032 1.00 95.56 88 ARG A O 1
ATOM 719 N N . GLN A 1 89 ? 9.807 -2.335 2.139 1.00 95.62 89 GLN A N 1
ATOM 720 C CA . GLN A 1 89 ? 10.352 -1.589 3.271 1.00 95.62 89 GLN A CA 1
ATOM 721 C C . GLN A 1 89 ? 9.692 -0.209 3.323 1.00 95.62 89 GLN A C 1
ATOM 723 O O . GLN A 1 89 ? 10.099 0.712 2.616 1.00 95.62 89 GLN A O 1
ATOM 728 N N . ASP A 1 90 ? 8.658 -0.077 4.153 1.00 96.31 90 ASP A N 1
ATOM 729 C CA . ASP A 1 90 ? 7.865 1.152 4.208 1.00 96.31 90 ASP A CA 1
ATOM 730 C C . ASP A 1 90 ? 8.593 2.276 4.965 1.00 96.31 90 ASP A C 1
ATOM 732 O O . ASP A 1 90 ? 9.471 2.047 5.803 1.00 96.31 90 ASP A O 1
ATOM 736 N N . GLY A 1 91 ? 8.199 3.517 4.683 1.00 94.56 91 GLY A N 1
ATOM 737 C CA . GLY A 1 91 ? 8.672 4.708 5.385 1.00 94.56 91 GLY A CA 1
ATOM 738 C C . GLY A 1 91 ? 10.055 5.203 4.961 1.00 94.56 91 GLY A C 1
ATOM 739 O O . GLY A 1 91 ? 10.630 6.023 5.671 1.00 94.56 91 GLY A O 1
ATOM 740 N N . ILE A 1 92 ? 10.604 4.752 3.826 1.00 95.06 92 ILE A N 1
ATOM 741 C CA . ILE A 1 92 ? 11.856 5.310 3.292 1.00 95.06 92 ILE A CA 1
ATOM 742 C C . ILE A 1 92 ? 11.602 6.716 2.740 1.00 95.06 92 ILE A C 1
ATOM 744 O O . ILE A 1 92 ? 10.877 6.888 1.756 1.00 95.06 92 ILE A O 1
ATOM 748 N N . VAL A 1 93 ? 12.236 7.708 3.364 1.00 92.31 93 VAL A N 1
ATOM 749 C CA . VAL A 1 93 ? 12.149 9.129 3.009 1.00 92.31 93 VAL A CA 1
ATOM 750 C C . VAL A 1 93 ? 13.563 9.692 2.851 1.00 92.31 93 VAL A C 1
ATOM 752 O O . VAL A 1 93 ? 14.534 9.174 3.413 1.00 92.31 93 VAL A O 1
ATOM 755 N N . ARG A 1 94 ? 13.699 10.740 2.037 1.00 89.69 94 ARG A N 1
ATOM 756 C CA . ARG A 1 94 ? 14.957 11.474 1.891 1.00 89.69 94 ARG A CA 1
ATOM 757 C C . ARG A 1 94 ? 15.250 12.264 3.173 1.00 89.69 94 ARG A C 1
ATOM 759 O O . ARG A 1 94 ? 14.351 12.864 3.751 1.00 89.69 94 ARG A O 1
ATOM 766 N N . ALA A 1 95 ? 16.502 12.290 3.616 1.00 88.06 95 ALA A N 1
ATOM 767 C CA . ALA A 1 95 ? 16.923 13.122 4.741 1.00 88.06 95 ALA A CA 1
ATOM 768 C C . ALA A 1 95 ? 17.129 14.580 4.292 1.00 88.06 95 ALA A C 1
ATOM 770 O O . ALA A 1 95 ? 17.795 14.839 3.288 1.00 88.06 95 ALA A O 1
ATOM 771 N N . SER A 1 96 ? 16.578 15.542 5.036 1.00 83.69 96 SER A N 1
ATOM 772 C CA . SER A 1 96 ? 16.763 16.973 4.768 1.00 83.69 96 SER A CA 1
ATOM 773 C C . SER A 1 96 ? 18.200 17.403 5.073 1.00 83.69 96 SER A C 1
ATOM 775 O O . SER A 1 96 ? 18.729 17.078 6.135 1.00 83.69 96 SER A O 1
ATOM 777 N N . GLY A 1 97 ? 18.826 18.156 4.165 1.00 81.88 97 GLY A N 1
ATOM 778 C CA . GLY A 1 97 ? 20.172 18.706 4.372 1.00 81.88 97 GLY A CA 1
ATOM 779 C C . GLY A 1 97 ? 21.326 17.709 4.202 1.00 81.88 97 GLY A C 1
ATOM 780 O O . GLY A 1 97 ? 22.469 18.062 4.479 1.00 81.88 97 GLY A O 1
ATOM 781 N N . VAL A 1 98 ? 21.062 16.485 3.729 1.00 85.88 98 VAL A N 1
ATOM 782 C CA . VAL A 1 98 ? 22.102 15.488 3.425 1.00 85.88 98 VAL A CA 1
ATOM 783 C C . VAL A 1 98 ? 22.257 15.359 1.913 1.00 85.88 98 VAL A C 1
ATOM 785 O O . VAL A 1 98 ? 21.308 15.018 1.205 1.00 85.88 98 VAL A O 1
ATOM 788 N N . GLN A 1 99 ? 23.462 15.620 1.411 1.00 82.31 99 GLN A N 1
ATOM 789 C CA . GLN A 1 99 ? 23.783 15.456 -0.006 1.00 82.31 99 GLN A CA 1
ATOM 790 C C . GLN A 1 99 ? 24.160 14.005 -0.328 1.00 82.31 99 GLN A C 1
ATOM 792 O O . GLN A 1 99 ? 24.691 13.284 0.517 1.00 82.31 99 GLN A O 1
ATOM 797 N N . ASN A 1 100 ? 23.886 13.584 -1.565 1.00 83.44 100 ASN A N 1
ATOM 798 C CA . ASN A 1 100 ? 24.321 12.285 -2.071 1.00 83.44 100 ASN A CA 1
ATOM 799 C C . ASN A 1 100 ? 25.798 12.378 -2.480 1.00 83.44 100 ASN A C 1
ATOM 801 O O . ASN A 1 100 ? 26.109 12.893 -3.553 1.00 83.44 100 ASN A O 1
ATOM 805 N N . ILE A 1 101 ? 26.695 11.923 -1.605 1.00 87.00 101 ILE A N 1
ATOM 806 C CA . ILE A 1 101 ? 28.139 11.830 -1.861 1.00 87.00 101 ILE A CA 1
ATOM 807 C C . ILE A 1 101 ? 28.583 10.370 -1.759 1.00 87.00 101 ILE A C 1
ATOM 809 O O . ILE A 1 101 ? 27.893 9.539 -1.169 1.00 87.00 101 ILE A O 1
ATOM 813 N N . ALA A 1 102 ? 29.755 10.041 -2.305 1.00 83.25 102 ALA A N 1
ATOM 814 C CA . ALA A 1 102 ? 30.288 8.683 -2.239 1.00 83.25 102 ALA A CA 1
ATOM 815 C C . ALA A 1 102 ? 30.326 8.165 -0.784 1.00 83.25 102 ALA A C 1
ATOM 817 O O . ALA A 1 102 ? 30.974 8.749 0.082 1.00 83.25 102 ALA A O 1
ATOM 818 N N . GLY A 1 103 ? 29.608 7.069 -0.519 1.00 84.19 103 GLY A N 1
ATOM 819 C CA . GLY A 1 103 ? 29.490 6.461 0.812 1.00 84.19 103 GLY A CA 1
ATOM 820 C C . GLY A 1 103 ? 28.357 7.002 1.695 1.00 84.19 103 GLY A C 1
ATOM 821 O O . GLY A 1 103 ? 28.110 6.429 2.755 1.00 84.19 103 GLY A O 1
ATOM 822 N N . VAL A 1 104 ? 27.632 8.044 1.271 1.00 89.12 104 VAL A N 1
ATOM 823 C CA . VAL A 1 104 ? 26.500 8.624 2.010 1.00 89.12 104 VAL A CA 1
ATOM 824 C C . VAL A 1 104 ? 25.234 8.568 1.163 1.00 89.12 104 VAL A C 1
ATOM 826 O O . VAL A 1 104 ? 25.066 9.325 0.211 1.00 89.12 104 VAL A O 1
ATOM 829 N N . LEU A 1 105 ? 24.309 7.693 1.560 1.00 90.56 105 LEU A N 1
ATOM 830 C CA . LEU A 1 105 ? 22.981 7.604 0.964 1.00 90.56 105 LEU A CA 1
ATOM 831 C C . LEU A 1 105 ? 21.998 8.490 1.757 1.00 90.56 105 LEU A C 1
ATOM 833 O O . LEU A 1 105 ? 21.748 8.190 2.927 1.00 90.56 105 LEU A O 1
ATOM 837 N N . PRO A 1 106 ? 21.398 9.541 1.166 1.00 91.50 106 PRO A N 1
ATOM 838 C CA . PRO A 1 106 ? 20.517 10.471 1.877 1.00 91.50 106 PRO A CA 1
ATOM 839 C C . PRO A 1 106 ? 19.087 9.923 2.025 1.00 91.50 106 PRO A C 1
ATOM 841 O O . PRO A 1 106 ? 18.120 10.665 1.880 1.00 91.50 106 PRO A O 1
ATOM 844 N N . PHE A 1 107 ? 18.937 8.624 2.286 1.00 92.88 107 PHE A N 1
ATOM 845 C CA . PHE A 1 107 ? 17.650 7.954 2.455 1.00 92.88 107 PHE A CA 1
ATOM 846 C C . PHE A 1 107 ? 17.673 7.076 3.695 1.00 92.88 107 PHE A C 1
ATOM 848 O O . PHE A 1 107 ? 18.623 6.326 3.932 1.00 92.88 107 PHE A O 1
ATOM 855 N N . SER A 1 108 ? 16.603 7.140 4.475 1.00 92.75 108 SER A N 1
ATOM 856 C CA . SER A 1 108 ? 16.425 6.274 5.630 1.00 92.75 108 SER A CA 1
ATOM 857 C C . SER A 1 108 ? 14.944 5.985 5.870 1.00 92.75 108 SER A C 1
ATOM 859 O O . SER A 1 108 ? 14.085 6.785 5.490 1.00 92.75 108 SER A O 1
ATOM 861 N N . PRO A 1 109 ? 14.621 4.832 6.477 1.00 93.06 109 PRO A N 1
ATOM 862 C CA . PRO A 1 109 ? 13.266 4.502 6.887 1.00 93.06 109 PRO A CA 1
ATOM 863 C C . PRO A 1 109 ? 12.879 5.296 8.149 1.00 93.06 109 PRO A C 1
ATOM 865 O O . PRO A 1 109 ? 12.844 4.768 9.259 1.00 93.06 109 PRO A O 1
ATOM 868 N N . SER A 1 110 ? 12.677 6.601 7.982 1.00 90.81 110 SER A N 1
ATOM 869 C CA . SER A 1 110 ? 12.336 7.559 9.041 1.00 90.81 110 SER A CA 1
ATOM 870 C C . SER A 1 110 ? 10.887 8.048 8.974 1.00 90.81 110 SER A C 1
ATOM 872 O O . SER A 1 110 ? 10.423 8.703 9.905 1.00 90.81 110 SER A O 1
ATOM 874 N N . GLY A 1 111 ? 10.166 7.733 7.896 1.00 90.69 111 GLY A N 1
ATOM 875 C CA . GLY A 1 111 ? 8.755 8.062 7.738 1.00 90.69 111 GLY A CA 1
ATOM 876 C C . GLY A 1 111 ? 7.870 7.317 8.738 1.00 90.69 111 GLY A C 1
ATOM 877 O O . GLY A 1 111 ? 8.214 6.235 9.217 1.00 90.69 111 GLY A O 1
ATOM 878 N N . PHE A 1 112 ? 6.694 7.879 9.018 1.00 92.00 112 PHE A N 1
ATOM 879 C CA . PHE A 1 112 ? 5.777 7.354 10.033 1.00 92.00 112 PHE A CA 1
ATOM 880 C C . PHE A 1 112 ? 5.318 5.907 9.760 1.00 92.00 112 PHE A C 1
ATOM 882 O O . PHE A 1 112 ? 5.181 5.128 10.702 1.00 92.00 112 PHE A O 1
ATOM 889 N N . HIS A 1 113 ? 5.220 5.501 8.487 1.00 94.06 113 HIS A N 1
ATOM 890 C CA . HIS A 1 113 ? 4.886 4.126 8.094 1.00 94.06 113 HIS A CA 1
ATOM 891 C C . HIS A 1 113 ? 5.890 3.060 8.575 1.00 94.06 113 HIS A C 1
ATOM 893 O O . HIS A 1 113 ? 5.552 1.876 8.687 1.00 94.06 113 HIS A O 1
ATOM 899 N N . PHE A 1 114 ? 7.142 3.442 8.863 1.00 95.38 114 PHE A N 1
ATOM 900 C CA . PHE A 1 114 ? 8.197 2.479 9.182 1.00 95.38 114 PHE A CA 1
ATOM 901 C C . PHE A 1 114 ? 7.945 1.737 10.499 1.00 95.38 114 PHE A C 1
ATOM 903 O O . PHE A 1 114 ? 8.206 0.536 10.593 1.00 95.38 114 PHE A O 1
ATOM 910 N N . THR A 1 115 ? 7.435 2.414 11.534 1.00 94.06 115 THR A N 1
ATOM 911 C CA . THR A 1 115 ? 7.218 1.763 12.835 1.00 94.06 115 THR A CA 1
ATOM 912 C C . THR A 1 115 ? 6.152 0.671 12.734 1.00 94.06 115 THR A C 1
ATOM 914 O O . THR A 1 115 ? 6.374 -0.435 13.235 1.00 94.06 115 THR A O 1
ATOM 917 N N . LYS A 1 116 ? 5.046 0.935 12.026 1.00 95.00 116 LYS A N 1
ATOM 918 C CA . LYS A 1 116 ? 4.020 -0.066 11.694 1.00 95.00 116 LYS A CA 1
ATOM 919 C C . LYS A 1 116 ? 4.631 -1.241 10.934 1.00 95.00 116 LYS A C 1
ATOM 921 O O . LYS A 1 116 ? 4.506 -2.383 11.378 1.00 95.00 116 LYS A O 1
ATOM 926 N N . HIS A 1 117 ? 5.351 -0.966 9.844 1.00 95.38 117 HIS A N 1
ATOM 927 C CA . HIS A 1 117 ? 6.032 -1.983 9.033 1.00 95.38 117 HIS A CA 1
ATOM 928 C C . HIS A 1 117 ? 6.952 -2.871 9.875 1.00 95.38 117 HIS A C 1
ATOM 930 O O . HIS A 1 117 ? 6.854 -4.098 9.833 1.00 95.38 117 HIS A O 1
ATOM 936 N N . ARG A 1 118 ? 7.785 -2.275 10.733 1.00 93.62 118 ARG A N 1
ATOM 937 C CA . ARG A 1 118 ? 8.667 -3.020 11.637 1.00 93.62 118 ARG A CA 1
ATOM 938 C C . ARG A 1 118 ? 7.892 -3.982 12.530 1.00 93.62 118 ARG A C 1
ATOM 940 O O . ARG A 1 118 ? 8.303 -5.134 12.666 1.00 93.62 118 ARG A O 1
ATOM 947 N N . ILE A 1 119 ? 6.803 -3.538 13.154 1.00 92.38 119 ILE A N 1
ATOM 948 C CA . ILE A 1 119 ? 5.992 -4.391 14.038 1.00 92.38 119 ILE A CA 1
ATOM 949 C C . ILE A 1 119 ? 5.376 -5.546 13.242 1.00 92.38 119 ILE A C 1
ATOM 951 O O . ILE A 1 119 ? 5.450 -6.693 13.686 1.00 92.38 119 ILE A O 1
ATOM 955 N N . LEU A 1 120 ? 4.830 -5.263 12.056 1.00 93.44 120 LEU A N 1
ATOM 956 C CA . LEU A 1 120 ? 4.218 -6.273 11.193 1.00 93.44 120 LEU A CA 1
ATOM 957 C C . LEU A 1 120 ? 5.214 -7.369 10.809 1.00 93.44 120 LEU A C 1
ATOM 959 O O . LEU A 1 120 ? 4.971 -8.540 11.090 1.00 93.44 120 LEU A O 1
ATOM 963 N N . PHE A 1 121 ? 6.362 -7.003 10.243 1.00 92.69 121 PHE A N 1
ATOM 964 C CA . PHE A 1 121 ? 7.321 -7.971 9.704 1.00 92.69 121 PHE A CA 1
ATOM 965 C C . PHE A 1 121 ? 8.159 -8.690 10.768 1.00 92.69 121 PHE A C 1
ATOM 967 O O . PHE A 1 121 ? 8.548 -9.841 10.556 1.00 92.69 121 PHE A O 1
ATOM 974 N N . SER A 1 122 ? 8.386 -8.066 11.930 1.00 89.62 122 SER A N 1
ATOM 975 C CA . SER A 1 122 ? 9.125 -8.709 13.028 1.00 89.62 122 SER A CA 1
ATOM 976 C C . SER A 1 122 ? 8.272 -9.600 13.931 1.00 89.62 122 SER A C 1
ATOM 978 O O . SER A 1 122 ? 8.817 -10.529 14.527 1.00 89.62 122 SER A O 1
ATOM 980 N N . ARG A 1 123 ? 6.964 -9.327 14.079 1.00 89.00 123 ARG A N 1
ATOM 981 C CA . ARG A 1 123 ? 6.115 -10.007 15.082 1.00 89.00 123 ARG A CA 1
ATOM 982 C C . ARG A 1 123 ? 4.889 -10.726 14.521 1.00 89.00 123 ARG A C 1
ATOM 984 O O . ARG A 1 123 ? 4.443 -11.672 15.161 1.00 89.00 123 ARG A O 1
ATOM 991 N N . LEU A 1 124 ? 4.326 -10.284 13.394 1.00 90.56 124 LEU A N 1
ATOM 992 C CA . LEU A 1 124 ? 3.008 -10.740 12.913 1.00 90.56 124 LEU A CA 1
ATOM 993 C C . LEU A 1 124 ? 3.046 -11.452 11.552 1.00 90.56 124 LEU A C 1
ATOM 995 O O . LEU A 1 124 ? 2.164 -12.257 11.259 1.00 90.56 124 LEU A O 1
ATOM 999 N N . LEU A 1 125 ? 4.064 -11.175 10.736 1.00 91.50 125 LEU A N 1
ATOM 1000 C CA . LEU A 1 125 ? 4.306 -11.792 9.431 1.00 91.50 125 LEU A CA 1
ATOM 1001 C C . LEU A 1 125 ? 5.733 -12.364 9.367 1.00 91.50 125 LEU A C 1
ATOM 1003 O O . LEU A 1 125 ? 6.569 -11.860 8.609 1.00 91.50 125 LEU A O 1
ATOM 1007 N N . PRO A 1 126 ? 6.054 -13.389 10.180 1.00 85.44 126 PRO A N 1
ATOM 1008 C CA . PRO A 1 126 ? 7.385 -13.979 10.186 1.00 85.44 126 PRO A CA 1
ATOM 1009 C C . PRO A 1 126 ? 7.705 -14.623 8.833 1.00 85.44 126 PRO A C 1
ATOM 1011 O O . PRO A 1 126 ? 6.867 -15.258 8.197 1.00 85.44 126 PRO A O 1
ATOM 1014 N N . GLY A 1 127 ? 8.946 -14.465 8.387 1.00 84.88 127 GLY A N 1
ATOM 1015 C CA . GLY A 1 127 ? 9.384 -14.941 7.083 1.00 84.88 127 GLY A CA 1
ATOM 1016 C C . GLY A 1 127 ? 10.798 -14.490 6.753 1.00 84.88 127 GLY A C 1
ATOM 1017 O O . GLY A 1 127 ? 11.440 -13.789 7.539 1.00 84.88 127 GLY A O 1
ATOM 1018 N N . ASN A 1 128 ? 11.289 -14.930 5.597 1.00 82.44 128 ASN A N 1
ATOM 1019 C CA . ASN A 1 128 ? 12.569 -14.508 5.046 1.00 82.44 128 ASN A CA 1
ATOM 1020 C C . ASN A 1 128 ? 12.530 -14.522 3.510 1.00 82.44 128 ASN A C 1
ATOM 1022 O O . ASN A 1 128 ? 11.623 -15.087 2.900 1.00 82.44 128 ASN A O 1
ATOM 1026 N N . ALA A 1 129 ? 13.547 -13.910 2.905 1.00 82.12 129 ALA A N 1
ATOM 1027 C CA . ALA A 1 129 ? 13.737 -13.851 1.459 1.00 82.12 129 ALA A CA 1
ATOM 1028 C C . ALA A 1 129 ? 14.878 -14.759 0.952 1.00 82.12 129 ALA A C 1
ATOM 1030 O O . ALA A 1 129 ? 15.324 -14.604 -0.183 1.00 82.12 129 ALA A O 1
ATOM 1031 N N . LEU A 1 130 ? 15.377 -15.697 1.771 1.00 75.62 130 LEU A N 1
ATOM 1032 C CA . LEU A 1 130 ? 16.603 -16.460 1.471 1.00 75.62 130 LEU A CA 1
ATOM 1033 C C . LEU A 1 130 ? 16.473 -17.355 0.230 1.00 75.62 130 LEU A C 1
ATOM 1035 O O . LEU A 1 130 ? 17.462 -17.610 -0.448 1.00 75.62 130 LEU A O 1
ATOM 1039 N N . GLY A 1 131 ? 15.259 -17.812 -0.080 1.00 77.69 131 GLY A N 1
ATOM 1040 C CA . GLY A 1 131 ? 14.987 -18.633 -1.260 1.00 77.69 131 GLY A CA 1
ATOM 1041 C C . GLY A 1 131 ? 14.686 -17.845 -2.537 1.00 77.69 131 GLY A C 1
ATOM 1042 O O . GLY A 1 131 ? 14.418 -18.468 -3.555 1.00 77.69 131 GLY A O 1
ATOM 1043 N N . PHE A 1 132 ? 14.659 -16.508 -2.509 1.00 87.12 132 PHE A N 1
ATOM 1044 C CA . PHE A 1 132 ? 14.185 -15.722 -3.651 1.00 87.12 132 PHE A CA 1
ATOM 1045 C C . PHE A 1 132 ? 15.185 -15.743 -4.831 1.00 87.12 132 PHE A C 1
ATOM 1047 O O . PHE A 1 132 ? 16.362 -15.414 -4.638 1.00 87.12 132 PHE A O 1
ATOM 1054 N N . PRO A 1 133 ? 14.752 -16.056 -6.071 1.00 86.75 133 PRO A N 1
ATOM 1055 C CA . PRO A 1 133 ? 15.649 -16.204 -7.213 1.00 86.75 133 PRO A CA 1
ATOM 1056 C C . PRO A 1 133 ? 16.027 -14.836 -7.808 1.00 86.75 133 PRO A C 1
ATOM 1058 O O . PRO A 1 133 ? 15.521 -14.411 -8.844 1.00 86.75 133 PRO A O 1
ATOM 1061 N N . ASN A 1 134 ? 16.958 -14.131 -7.161 1.00 83.25 134 ASN A N 1
ATOM 1062 C CA . ASN A 1 134 ? 17.348 -12.753 -7.505 1.00 83.25 134 ASN A CA 1
ATOM 1063 C C . ASN A 1 134 ? 17.871 -12.542 -8.938 1.00 83.25 134 ASN A C 1
ATOM 1065 O O . ASN A 1 134 ? 17.865 -11.405 -9.403 1.00 83.25 134 ASN A O 1
ATOM 1069 N N . ALA A 1 135 ? 18.353 -13.595 -9.606 1.00 84.88 135 ALA A N 1
ATOM 1070 C CA . ALA A 1 135 ? 18.887 -13.533 -10.970 1.00 84.88 135 ALA A CA 1
ATOM 1071 C C . ALA A 1 135 ? 17.796 -13.477 -12.056 1.00 84.88 135 ALA A C 1
ATOM 1073 O O . ALA A 1 135 ? 18.092 -13.204 -13.214 1.00 84.88 135 ALA A O 1
ATOM 1074 N N . THR A 1 136 ? 16.542 -13.747 -11.690 1.00 87.62 136 THR A N 1
ATOM 1075 C CA . THR A 1 136 ? 15.408 -13.810 -12.629 1.00 87.62 136 THR A CA 1
ATOM 1076 C C . THR A 1 136 ? 14.904 -12.427 -13.028 1.00 87.62 136 THR A C 1
ATOM 1078 O O . THR A 1 136 ? 14.367 -12.248 -14.122 1.00 87.62 136 THR A O 1
ATOM 1081 N N . LEU A 1 137 ? 15.117 -11.447 -12.149 1.00 91.94 137 LEU A N 1
ATOM 1082 C CA . LEU A 1 137 ? 14.706 -10.065 -12.325 1.00 91.94 137 LEU A CA 1
ATOM 1083 C C . LEU A 1 137 ? 15.925 -9.176 -12.567 1.00 91.94 137 LEU A C 1
ATOM 1085 O O . LEU A 1 137 ? 16.943 -9.287 -11.878 1.00 91.94 137 LEU A O 1
ATOM 1089 N N . THR A 1 138 ? 15.803 -8.255 -13.518 1.00 93.06 138 THR A N 1
ATOM 1090 C CA . THR A 1 138 ? 16.800 -7.202 -13.739 1.00 93.06 138 THR A CA 1
ATOM 1091 C C . THR A 1 138 ? 16.785 -6.197 -12.583 1.00 93.06 138 THR A C 1
ATOM 1093 O O . THR A 1 138 ? 15.821 -6.118 -11.821 1.00 93.06 138 THR A O 1
ATOM 1096 N N . ALA A 1 139 ? 17.835 -5.380 -12.449 1.00 92.56 139 ALA A N 1
ATOM 1097 C CA . ALA A 1 139 ? 17.872 -4.334 -11.420 1.00 92.56 139 ALA A CA 1
ATOM 1098 C C . ALA A 1 139 ? 16.670 -3.370 -11.521 1.00 92.56 139 ALA A C 1
ATOM 1100 O O . ALA A 1 139 ? 16.079 -3.013 -10.505 1.00 92.56 139 ALA A O 1
ATOM 1101 N N . GLN A 1 140 ? 16.249 -3.018 -12.743 1.00 91.88 140 GLN A N 1
ATOM 1102 C CA . GLN A 1 140 ? 15.076 -2.170 -12.975 1.00 91.88 140 GLN A CA 1
ATOM 1103 C C . GLN A 1 140 ? 13.780 -2.838 -12.501 1.00 91.88 140 GLN A C 1
ATOM 1105 O O . GLN A 1 140 ? 12.970 -2.199 -11.836 1.00 91.88 140 GLN A O 1
ATOM 1110 N N . GLU A 1 141 ? 13.606 -4.132 -12.775 1.00 94.06 141 GLU A N 1
ATOM 1111 C CA . GLU A 1 141 ? 12.440 -4.908 -12.339 1.00 94.06 141 GLU A CA 1
ATOM 1112 C C . GLU A 1 141 ? 12.392 -5.068 -10.810 1.00 94.06 141 GLU A C 1
ATOM 1114 O O . GLU A 1 141 ? 11.335 -4.902 -10.200 1.00 94.06 141 GLU A O 1
ATOM 1119 N N . ARG A 1 142 ? 13.543 -5.321 -10.170 1.00 94.69 142 ARG A N 1
ATOM 1120 C CA . ARG A 1 142 ? 13.664 -5.402 -8.703 1.00 94.69 142 ARG A CA 1
ATOM 1121 C C . ARG A 1 142 ? 13.297 -4.084 -8.027 1.00 94.69 142 ARG A C 1
ATOM 1123 O O . ARG A 1 142 ? 12.517 -4.075 -7.076 1.00 94.69 142 ARG A O 1
ATOM 1130 N N . CYS A 1 143 ? 13.830 -2.973 -8.531 1.00 95.38 143 CYS A N 1
ATOM 1131 C CA . CYS A 1 143 ? 13.533 -1.653 -7.988 1.00 95.38 143 CYS A CA 1
ATOM 1132 C C . CYS A 1 143 ? 12.088 -1.227 -8.267 1.00 95.38 143 CYS A C 1
ATOM 1134 O O . CYS A 1 143 ? 11.449 -0.647 -7.393 1.00 95.38 143 CYS A O 1
ATOM 1136 N N . ALA A 1 144 ? 11.529 -1.571 -9.430 1.00 94.56 144 ALA A N 1
ATOM 1137 C CA . ALA A 1 144 ? 10.117 -1.341 -9.717 1.00 94.56 144 ALA A CA 1
ATOM 1138 C C . ALA A 1 144 ? 9.214 -2.080 -8.719 1.00 94.56 144 ALA A C 1
ATOM 1140 O O . ALA A 1 144 ? 8.342 -1.452 -8.126 1.00 94.56 144 ALA A O 1
ATOM 1141 N N . LEU A 1 145 ? 9.470 -3.367 -8.449 1.00 95.88 145 LEU A N 1
ATOM 1142 C CA . LEU A 1 145 ? 8.756 -4.127 -7.415 1.00 95.88 145 LEU A CA 1
ATOM 1143 C C . LEU A 1 145 ? 8.849 -3.456 -6.042 1.00 95.88 145 LEU A C 1
ATOM 1145 O O . LEU A 1 145 ? 7.835 -3.311 -5.358 1.00 95.88 145 LEU A O 1
ATOM 1149 N N . HIS A 1 146 ? 10.042 -3.004 -5.655 1.00 96.31 146 HIS A N 1
ATOM 1150 C CA . HIS A 1 146 ? 10.235 -2.280 -4.403 1.00 96.31 146 HIS A CA 1
ATOM 1151 C C . HIS A 1 146 ? 9.362 -1.017 -4.318 1.00 96.31 146 HIS A C 1
ATOM 1153 O O . HIS A 1 146 ? 8.643 -0.844 -3.333 1.00 96.31 146 HIS A O 1
ATOM 1159 N N . PHE A 1 147 ? 9.356 -0.177 -5.358 1.00 96.38 147 PHE A N 1
ATOM 1160 C CA . PHE A 1 147 ? 8.569 1.061 -5.390 1.00 96.38 147 PHE A CA 1
ATOM 1161 C C . PHE A 1 147 ? 7.059 0.843 -5.578 1.00 96.38 147 PHE A C 1
ATOM 1163 O O . PHE A 1 147 ? 6.283 1.721 -5.204 1.00 96.38 147 PHE A O 1
ATOM 1170 N N . MET A 1 148 ? 6.633 -0.306 -6.116 1.00 96.75 148 MET A N 1
ATOM 1171 C CA . MET A 1 148 ? 5.222 -0.711 -6.166 1.00 96.75 148 MET A CA 1
ATOM 1172 C C . MET A 1 148 ? 4.709 -1.206 -4.811 1.00 96.75 148 MET A C 1
ATOM 1174 O O . MET A 1 148 ? 3.527 -1.049 -4.528 1.00 96.75 148 MET A O 1
ATOM 1178 N N . MET A 1 149 ? 5.564 -1.812 -3.979 1.00 96.25 149 MET A N 1
ATOM 1179 C CA . MET A 1 149 ? 5.148 -2.448 -2.721 1.00 96.25 149 MET A CA 1
ATOM 1180 C C . MET A 1 149 ? 5.451 -1.643 -1.458 1.00 96.25 149 MET A C 1
ATOM 1182 O O . MET A 1 149 ? 4.797 -1.880 -0.448 1.00 96.25 149 MET A O 1
ATOM 1186 N N . SER A 1 150 ? 6.443 -0.753 -1.480 1.00 96.81 150 SER A N 1
ATOM 1187 C CA . SER A 1 150 ? 6.875 -0.017 -0.286 1.00 96.81 150 SER A CA 1
ATOM 1188 C C . SER A 1 150 ? 6.161 1.318 -0.170 1.00 96.81 150 SER A C 1
ATOM 1190 O O . SER A 1 150 ? 6.381 2.211 -0.992 1.00 96.81 150 SER A O 1
ATOM 1192 N N . SER A 1 151 ? 5.337 1.465 0.865 1.00 95.50 151 SER A N 1
ATOM 1193 C CA . SER A 1 151 ? 4.591 2.696 1.119 1.00 95.50 151 SER A CA 1
ATOM 1194 C C . SER A 1 151 ? 5.511 3.773 1.687 1.00 95.50 151 SER A C 1
ATOM 1196 O O . SER A 1 151 ? 6.150 3.595 2.728 1.00 95.50 151 SER A O 1
ATOM 1198 N N . SER A 1 152 ? 5.585 4.917 1.015 1.00 94.81 152 SER A N 1
ATOM 1199 C CA . SER A 1 152 ? 6.202 6.123 1.566 1.00 94.81 152 SER A CA 1
ATOM 1200 C C . SER A 1 152 ? 5.635 7.373 0.914 1.00 94.81 152 SER A C 1
ATOM 1202 O O . SER A 1 152 ? 5.226 7.344 -0.246 1.00 94.81 152 SER A O 1
ATOM 1204 N N . ILE A 1 153 ? 5.635 8.478 1.656 1.00 94.12 153 ILE A N 1
ATOM 1205 C CA . ILE A 1 153 ? 5.133 9.762 1.175 1.00 94.12 153 ILE A CA 1
ATOM 1206 C C . ILE A 1 153 ? 6.281 10.761 1.151 1.00 94.12 153 ILE A C 1
ATOM 1208 O O . ILE A 1 153 ? 6.945 11.004 2.158 1.00 94.12 153 ILE A O 1
ATOM 1212 N N . ASP A 1 154 ? 6.515 11.328 -0.026 1.00 90.69 154 ASP A N 1
ATOM 1213 C CA . ASP A 1 154 ? 7.528 12.339 -0.274 1.00 90.69 154 ASP A CA 1
ATOM 1214 C C . ASP A 1 154 ? 6.892 13.730 -0.221 1.00 90.69 154 ASP A C 1
ATOM 1216 O O . ASP A 1 154 ? 6.154 14.147 -1.122 1.00 90.69 154 ASP A O 1
ATOM 1220 N N . THR A 1 155 ? 7.161 14.433 0.876 1.00 89.12 155 THR A N 1
ATOM 1221 C CA . THR A 1 155 ? 6.657 15.781 1.151 1.00 89.12 155 THR A CA 1
ATOM 1222 C C . THR A 1 155 ? 7.668 16.872 0.806 1.00 89.12 155 THR A C 1
ATOM 1224 O O . THR A 1 155 ? 7.384 18.040 1.063 1.00 89.12 155 THR A O 1
ATOM 1227 N N . MET A 1 156 ? 8.839 16.533 0.257 1.00 85.06 156 MET A N 1
ATOM 1228 C CA . MET A 1 156 ? 9.862 17.526 -0.078 1.00 85.06 156 MET A CA 1
ATOM 1229 C C . MET A 1 156 ? 9.492 18.328 -1.323 1.00 85.06 156 MET A C 1
ATOM 1231 O O . MET A 1 156 ? 8.901 17.798 -2.267 1.00 85.06 156 MET A O 1
ATOM 1235 N N . ILE A 1 157 ? 9.882 19.606 -1.328 1.00 84.12 157 ILE A N 1
ATOM 1236 C CA . ILE A 1 157 ? 9.694 20.482 -2.484 1.00 84.12 157 ILE A CA 1
ATOM 1237 C C . ILE A 1 157 ? 10.610 20.052 -3.627 1.00 84.12 157 ILE A C 1
ATOM 1239 O O . ILE A 1 157 ? 11.814 19.882 -3.442 1.00 84.12 157 ILE A O 1
ATOM 1243 N N . ARG A 1 158 ? 10.032 19.913 -4.823 1.00 83.00 158 ARG A N 1
ATOM 1244 C CA . ARG A 1 158 ? 10.749 19.464 -6.031 1.00 83.00 158 ARG A CA 1
ATOM 1245 C C . ARG A 1 158 ? 11.223 20.581 -6.960 1.00 83.00 158 ARG A C 1
ATOM 1247 O O . ARG A 1 158 ? 12.005 20.326 -7.865 1.00 83.00 158 ARG A O 1
ATOM 1254 N N . GLY A 1 159 ? 10.732 21.805 -6.778 1.00 79.00 159 GLY A N 1
ATOM 1255 C CA . GLY A 1 159 ? 11.041 22.941 -7.660 1.00 79.00 159 GLY A CA 1
ATOM 1256 C C . GLY A 1 159 ? 10.255 22.972 -8.982 1.00 79.00 159 GLY A C 1
ATOM 1257 O O . GLY A 1 159 ? 10.132 24.035 -9.579 1.00 79.00 159 GLY A O 1
ATOM 1258 N N . ASP A 1 160 ? 9.629 21.868 -9.400 1.00 78.06 160 ASP A N 1
ATOM 1259 C CA . ASP A 1 160 ? 8.762 21.777 -10.592 1.00 78.06 160 ASP A CA 1
ATOM 1260 C C . ASP A 1 160 ? 7.256 21.948 -10.280 1.00 78.06 160 ASP A C 1
ATOM 1262 O O . ASP A 1 160 ? 6.379 21.811 -11.142 1.00 78.06 160 ASP A O 1
ATOM 1266 N N . GLU A 1 161 ? 6.937 22.270 -9.025 1.00 78.69 161 GLU A N 1
ATOM 1267 C CA . GLU A 1 161 ? 5.573 22.252 -8.488 1.00 78.69 161 GLU A CA 1
ATOM 1268 C C . GLU A 1 161 ? 4.639 23.275 -9.136 1.00 78.69 161 GLU A C 1
ATOM 1270 O O . GLU A 1 161 ? 3.443 23.010 -9.266 1.00 78.69 161 GLU A O 1
ATOM 1275 N N . GLY A 1 162 ? 5.167 24.415 -9.596 1.00 74.25 162 GLY A N 1
ATOM 1276 C CA . GLY A 1 162 ? 4.369 25.463 -10.241 1.00 74.25 162 GLY A CA 1
ATOM 1277 C C . GLY A 1 162 ? 3.651 24.983 -11.508 1.00 74.25 162 GLY A C 1
ATOM 1278 O O . GLY A 1 162 ? 2.528 25.409 -11.783 1.00 74.25 162 GLY A O 1
ATOM 1279 N N . GLN A 1 163 ? 4.252 24.045 -12.246 1.00 74.25 163 GLN A N 1
ATOM 1280 C CA . GLN A 1 163 ? 3.674 23.478 -13.467 1.00 74.25 163 GLN A CA 1
ATOM 1281 C C . GLN A 1 163 ? 2.961 22.148 -13.203 1.00 74.25 163 GLN A C 1
ATOM 1283 O O . GLN A 1 163 ? 1.815 21.971 -13.615 1.00 74.25 163 GLN A O 1
ATOM 1288 N N . ARG A 1 164 ? 3.588 21.215 -12.473 1.00 75.62 164 ARG A N 1
ATOM 1289 C CA . ARG A 1 164 ? 2.991 19.885 -12.263 1.00 75.62 164 ARG A CA 1
ATOM 1290 C C . ARG A 1 164 ? 1.818 19.911 -11.283 1.00 75.62 164 ARG A C 1
ATOM 1292 O O . ARG A 1 164 ? 0.796 19.280 -11.544 1.00 75.62 164 ARG A O 1
ATOM 1299 N N . CYS A 1 165 ? 1.901 20.668 -10.185 1.00 75.69 165 CYS A N 1
ATOM 1300 C CA . CYS A 1 165 ? 0.801 20.712 -9.217 1.00 75.69 165 CYS A CA 1
ATOM 1301 C C . CYS A 1 165 ? -0.410 21.515 -9.727 1.00 75.69 165 CYS A C 1
ATOM 1303 O O . CYS A 1 165 ? -1.539 21.247 -9.311 1.00 75.69 165 CYS A O 1
ATOM 1305 N N . SER A 1 166 ? -0.209 22.478 -10.633 1.00 67.44 166 SER A N 1
ATOM 1306 C CA . SER A 1 166 ? -1.301 23.269 -11.215 1.00 67.44 166 SER A CA 1
ATOM 1307 C C . SER A 1 166 ? -2.117 22.470 -12.236 1.00 67.44 166 SER A C 1
ATOM 1309 O O . SER A 1 166 ? -3.342 22.559 -12.218 1.00 67.44 166 SER A O 1
ATOM 1311 N N . GLN A 1 167 ? -1.500 21.593 -13.032 1.00 65.69 167 GLN A N 1
ATOM 1312 C CA . GLN A 1 167 ? -2.220 20.657 -13.914 1.00 65.69 167 GLN A CA 1
ATOM 1313 C C . GLN A 1 167 ? -3.115 19.685 -13.124 1.00 65.69 167 GLN A C 1
ATOM 1315 O O . GLN A 1 167 ? -4.211 19.333 -13.558 1.00 65.69 167 GLN A O 1
ATOM 1320 N N . LEU A 1 168 ? -2.712 19.331 -11.900 1.00 63.44 168 LEU A N 1
ATOM 1321 C CA . LEU A 1 168 ? -3.507 18.488 -11.000 1.00 63.44 168 LEU A CA 1
ATOM 1322 C C . LEU A 1 168 ? -4.755 19.188 -10.450 1.00 63.44 168 LEU A C 1
ATOM 1324 O O . LEU A 1 168 ? -5.692 18.514 -10.020 1.00 63.44 168 LEU A O 1
ATOM 1328 N N . SER A 1 169 ? -4.808 20.524 -10.472 1.00 53.47 169 SER A N 1
ATOM 1329 C CA . SER A 1 169 ? -5.986 21.279 -10.025 1.00 53.47 169 SER A CA 1
ATOM 1330 C C . SER A 1 169 ? -7.232 20.976 -10.867 1.00 53.47 169 SER A C 1
ATOM 1332 O O . SER A 1 169 ? -8.337 20.958 -10.326 1.00 53.47 169 SER A O 1
ATOM 1334 N N . GLN A 1 170 ? -7.056 20.621 -12.145 1.00 50.03 170 GLN A N 1
ATOM 1335 C CA . GLN A 1 170 ? -8.141 20.183 -13.027 1.00 50.03 170 GLN A CA 1
ATOM 1336 C C . GLN A 1 170 ? -8.774 18.874 -12.524 1.00 50.03 170 GLN A C 1
ATOM 1338 O O . GLN A 1 170 ? -9.996 18.740 -12.488 1.00 50.03 170 GLN A O 1
ATOM 1343 N N . TYR A 1 171 ? -7.954 17.947 -12.019 1.00 48.34 171 TYR A N 1
ATOM 1344 C CA . TYR A 1 171 ? -8.422 16.707 -11.393 1.00 48.34 171 TYR A CA 1
ATOM 1345 C C . TYR A 1 171 ? -8.969 16.919 -9.969 1.00 48.34 171 TYR A C 1
ATOM 1347 O O . TYR A 1 171 ? -9.843 16.163 -9.543 1.00 48.34 171 TYR A O 1
ATOM 1355 N N . ARG A 1 172 ? -8.512 17.954 -9.239 1.00 44.88 172 ARG A N 1
ATOM 1356 C CA . ARG A 1 172 ? -9.103 18.372 -7.947 1.00 44.88 172 ARG A CA 1
ATOM 1357 C C . ARG A 1 172 ? -10.510 18.955 -8.132 1.00 44.88 172 ARG A C 1
ATOM 1359 O O . ARG A 1 172 ? -11.407 18.625 -7.362 1.00 44.88 172 ARG A O 1
ATOM 1366 N N . ALA A 1 173 ? -10.726 19.775 -9.162 1.00 33.41 173 ALA A N 1
ATOM 1367 C CA . ALA A 1 173 ? -12.013 20.421 -9.438 1.00 33.41 173 ALA A CA 1
ATOM 1368 C C . ALA A 1 173 ? -13.101 19.442 -9.917 1.00 33.41 173 ALA A C 1
ATOM 1370 O O . ALA A 1 173 ? -14.281 19.673 -9.665 1.00 33.41 173 ALA A O 1
ATOM 1371 N N . ALA A 1 174 ? -12.716 18.333 -10.553 1.00 40.00 174 ALA A N 1
ATOM 1372 C CA . ALA A 1 174 ? -13.645 17.300 -11.014 1.00 40.00 174 ALA A CA 1
ATOM 1373 C C . ALA A 1 174 ? -14.220 16.415 -9.886 1.00 40.00 174 ALA A C 1
ATOM 1375 O O . ALA A 1 174 ? -15.138 15.638 -10.139 1.00 40.00 174 ALA A O 1
ATOM 1376 N N . ARG A 1 175 ? -13.683 16.495 -8.658 1.00 45.75 175 ARG A N 1
ATOM 1377 C CA . ARG A 1 175 ? -14.052 15.605 -7.539 1.00 45.75 175 ARG A CA 1
ATOM 1378 C C . ARG A 1 175 ? -14.738 16.291 -6.363 1.00 45.75 175 ARG A C 1
ATOM 1380 O O . ARG A 1 175 ? -15.121 15.602 -5.426 1.00 45.75 175 ARG A O 1
ATOM 1387 N N . VAL A 1 176 ? -14.924 17.610 -6.402 1.00 30.80 176 VAL A N 1
ATOM 1388 C CA . VAL A 1 176 ? -15.817 18.285 -5.452 1.00 30.80 176 VAL A CA 1
ATOM 1389 C C . VAL A 1 176 ? -17.226 18.205 -6.038 1.00 30.80 176 VAL A C 1
ATOM 1391 O O . VAL A 1 176 ? -17.457 18.806 -7.092 1.00 30.80 176 VAL A O 1
ATOM 1394 N N . PRO A 1 177 ? -18.186 17.497 -5.413 1.00 32.50 177 PRO A N 1
ATOM 1395 C CA . PRO A 1 177 ? -19.579 17.660 -5.779 1.00 32.50 177 PRO A CA 1
ATOM 1396 C C . PRO A 1 177 ? -19.918 19.120 -5.499 1.00 32.50 177 PRO A C 1
ATOM 1398 O O . PRO A 1 177 ? -19.957 19.556 -4.350 1.00 32.50 177 PRO A O 1
ATOM 1401 N N . ARG A 1 178 ? -20.118 19.914 -6.549 1.00 35.97 178 ARG A N 1
ATOM 1402 C CA . ARG A 1 178 ? -20.813 21.183 -6.379 1.00 35.97 178 ARG A CA 1
ATOM 1403 C C . ARG A 1 178 ? -22.229 20.775 -5.979 1.00 35.97 178 ARG A C 1
ATOM 1405 O O . ARG A 1 178 ? -22.884 20.103 -6.774 1.00 35.97 178 ARG A O 1
ATOM 1412 N N . GLU A 1 179 ? -22.658 21.079 -4.753 1.00 34.69 179 GLU A N 1
ATOM 1413 C CA . GLU A 1 179 ? -24.065 20.945 -4.362 1.00 34.69 179 GLU A CA 1
ATOM 1414 C C . GLU A 1 179 ? -24.893 21.698 -5.405 1.00 34.69 179 GLU A C 1
ATOM 1416 O O . GLU A 1 179 ? -24.912 22.927 -5.455 1.00 34.69 179 GLU A O 1
ATOM 1421 N N . LEU A 1 180 ? -25.496 20.946 -6.319 1.00 38.16 180 LEU A N 1
ATOM 1422 C CA . LEU A 1 180 ? -26.421 21.462 -7.305 1.00 38.16 180 LEU A CA 1
ATOM 1423 C C . LEU A 1 180 ? -27.802 21.010 -6.858 1.00 38.16 180 LEU A C 1
ATOM 1425 O O . LEU A 1 180 ? -28.081 19.814 -6.759 1.00 38.16 180 LEU A O 1
ATOM 1429 N N . ASP A 1 181 ? -28.623 22.008 -6.543 1.00 35.00 181 ASP A N 1
ATOM 1430 C CA . ASP A 1 181 ? -30.024 21.906 -6.158 1.00 35.00 181 ASP A CA 1
ATOM 1431 C C . ASP A 1 181 ? -30.757 20.880 -7.047 1.00 35.00 181 ASP A C 1
ATOM 1433 O O . ASP A 1 181 ? -30.833 21.007 -8.274 1.00 35.00 181 ASP A O 1
ATOM 1437 N N . MET A 1 182 ? -31.231 19.801 -6.419 1.00 40.22 182 MET A N 1
ATOM 1438 C CA . MET A 1 182 ? -31.794 18.618 -7.072 1.00 40.22 182 MET A CA 1
ATOM 1439 C C . MET A 1 182 ? -33.195 18.891 -7.636 1.00 40.22 182 MET A C 1
ATOM 1441 O O . MET A 1 182 ? -34.189 18.410 -7.085 1.00 40.22 182 MET A O 1
ATOM 1445 N N . LYS A 1 183 ? -33.306 19.617 -8.754 1.00 36.44 183 LYS A N 1
ATOM 1446 C CA . LYS A 1 183 ? -34.608 19.797 -9.427 1.00 36.44 183 LYS A CA 1
ATOM 1447 C C . LYS A 1 183 ? -34.756 19.246 -10.840 1.00 36.44 183 LYS A C 1
ATOM 1449 O O . LYS A 1 183 ? -35.887 18.952 -11.200 1.00 36.44 183 LYS A O 1
ATOM 1454 N N . ASP A 1 184 ? -33.688 18.941 -11.577 1.00 35.88 184 ASP A N 1
ATOM 1455 C CA . ASP A 1 184 ? -33.831 18.451 -12.960 1.00 35.88 184 ASP A CA 1
ATOM 1456 C C . ASP A 1 184 ? -33.074 17.139 -13.221 1.00 35.88 184 ASP A C 1
ATOM 1458 O O . ASP A 1 184 ? -31.954 17.108 -13.727 1.00 35.88 184 ASP A O 1
ATOM 1462 N N . LYS A 1 185 ? -33.725 16.008 -12.912 1.00 38.91 185 LYS A N 1
ATOM 1463 C CA . LYS A 1 185 ? -33.203 14.644 -13.143 1.00 38.91 185 LYS A CA 1
ATOM 1464 C C . LYS A 1 185 ? -33.217 14.187 -14.613 1.00 38.91 185 LYS A C 1
ATOM 1466 O O . LYS A 1 185 ? -32.774 13.080 -14.899 1.00 38.91 185 LYS A O 1
ATOM 1471 N N . SER A 1 186 ? -33.700 14.994 -15.559 1.00 38.44 186 SER A N 1
ATOM 1472 C CA . SER A 1 186 ? -33.903 14.562 -16.955 1.00 38.44 186 SER A CA 1
ATOM 1473 C C . SER A 1 186 ? -32.796 14.965 -17.941 1.00 38.44 186 SER A C 1
ATOM 1475 O O . SER A 1 186 ? -32.955 14.750 -19.141 1.00 38.44 186 SER A O 1
ATOM 1477 N N . LYS A 1 187 ? -31.675 15.536 -17.476 1.00 33.12 187 LYS A N 1
ATOM 1478 C CA . LYS A 1 187 ? -30.562 15.980 -18.346 1.00 33.12 187 LYS A CA 1
ATOM 1479 C C . LYS A 1 187 ? -29.185 15.400 -18.002 1.00 33.12 187 LYS A C 1
ATOM 1481 O O . LYS A 1 187 ? -28.181 15.882 -18.517 1.00 33.12 187 LYS A O 1
ATOM 1486 N N . LEU A 1 188 ? -29.113 14.344 -17.193 1.00 37.16 188 LEU A N 1
ATOM 1487 C CA . LEU A 1 188 ? -27.857 13.632 -16.936 1.00 37.16 188 LEU A CA 1
ATOM 1488 C C . LEU A 1 188 ? -27.498 12.736 -18.133 1.00 37.16 188 LEU A C 1
ATOM 1490 O O . LEU A 1 188 ? -27.726 11.529 -18.118 1.00 37.16 188 LEU A O 1
ATOM 1494 N N . ARG A 1 189 ? -26.933 13.331 -19.189 1.00 30.83 189 ARG A N 1
ATOM 1495 C CA . ARG A 1 189 ? -26.009 12.602 -20.063 1.00 30.83 189 ARG A CA 1
ATOM 1496 C C . ARG A 1 189 ? -24.638 12.642 -19.396 1.00 30.83 189 ARG A C 1
ATOM 1498 O O . ARG A 1 189 ? -24.128 13.709 -19.076 1.00 30.83 189 ARG A O 1
ATOM 1505 N N . SER A 1 190 ? -24.110 11.456 -19.117 1.00 36.22 190 SER A N 1
ATOM 1506 C CA . SER A 1 190 ? -22.777 11.239 -18.565 1.00 36.22 190 SER A CA 1
ATOM 1507 C C . SER A 1 190 ? -21.724 11.768 -19.542 1.00 36.22 190 SER A C 1
ATOM 1509 O O . SER A 1 190 ? -21.559 11.203 -20.620 1.00 36.22 190 SER A O 1
ATOM 1511 N N . ASN A 1 191 ? -21.010 12.832 -19.168 1.00 33.81 191 ASN A N 1
ATOM 1512 C CA . ASN A 1 191 ? -19.845 13.351 -19.900 1.00 33.81 191 ASN A CA 1
ATOM 1513 C C . ASN A 1 191 ? -18.571 12.564 -19.549 1.00 33.81 191 ASN A C 1
ATOM 1515 O O . ASN A 1 191 ? -17.533 13.140 -19.238 1.00 33.81 191 ASN A O 1
ATOM 1519 N N . TYR A 1 192 ? -18.650 11.236 -19.533 1.00 37.94 192 TYR A N 1
ATOM 1520 C CA . TYR A 1 192 ? -17.494 10.391 -19.247 1.00 37.94 192 TYR A CA 1
ATOM 1521 C C . TYR A 1 192 ? -17.309 9.353 -20.346 1.00 37.94 192 TYR A C 1
ATOM 1523 O O . TYR A 1 192 ? -17.437 8.159 -20.106 1.00 37.94 192 TYR A O 1
ATOM 1531 N N . LEU A 1 193 ? -17.035 9.827 -21.566 1.00 32.28 193 LEU A N 1
ATOM 1532 C CA . LEU A 1 193 ? -16.308 9.064 -22.581 1.00 32.28 193 LEU A CA 1
ATOM 1533 C C . LEU A 1 193 ? -15.853 9.988 -23.730 1.00 32.28 193 LEU A C 1
ATOM 1535 O O . LEU A 1 193 ? -16.636 10.303 -24.613 1.00 32.28 193 LEU A O 1
ATOM 1539 N N . GLY A 1 194 ? -14.578 10.390 -23.700 1.00 39.16 194 GLY A N 1
ATOM 1540 C CA . GLY A 1 194 ? -13.808 10.858 -24.862 1.00 39.16 194 GLY A CA 1
ATOM 1541 C C . GLY A 1 194 ? -14.303 12.104 -25.603 1.00 39.16 194 GLY A C 1
ATOM 1542 O O . GLY A 1 194 ? -14.964 11.977 -26.627 1.00 39.16 194 GLY A O 1
ATOM 1543 N N . ASP A 1 195 ? -13.825 13.286 -25.208 1.00 31.39 195 ASP A N 1
ATOM 1544 C CA . ASP A 1 195 ? -13.956 14.487 -26.040 1.00 31.39 195 ASP A CA 1
ATOM 1545 C C . ASP A 1 195 ? -12.697 14.677 -26.905 1.00 31.39 195 ASP A C 1
ATOM 1547 O O . ASP A 1 195 ? -11.760 15.394 -26.563 1.00 31.39 195 ASP A O 1
ATOM 1551 N N . ILE A 1 196 ? -12.692 14.019 -28.069 1.00 34.22 196 ILE A N 1
ATOM 1552 C CA . ILE A 1 196 ? -12.406 14.756 -29.305 1.00 34.22 196 ILE A CA 1
ATOM 1553 C C . ILE A 1 196 ? -13.722 15.479 -29.586 1.00 34.22 196 ILE A C 1
ATOM 1555 O O . ILE A 1 196 ? -14.719 14.816 -29.867 1.00 34.22 196 ILE A O 1
ATOM 1559 N N . GLU A 1 197 ? -13.754 16.805 -29.449 1.00 37.97 197 GLU A N 1
ATOM 1560 C CA . GLU A 1 197 ? -14.951 17.618 -29.693 1.00 37.97 197 GLU A CA 1
ATOM 1561 C C . GLU A 1 197 ? -15.453 17.439 -31.138 1.00 37.97 197 GLU A C 1
ATOM 1563 O O . GLU A 1 197 ? -15.082 18.160 -32.063 1.00 37.97 197 GLU A O 1
ATOM 1568 N N . MET A 1 198 ? -16.333 16.466 -31.351 1.00 36.38 198 MET A N 1
ATOM 1569 C CA . MET A 1 198 ? -17.165 16.374 -32.542 1.00 36.38 198 MET A CA 1
ATOM 1570 C C . MET A 1 198 ? -18.486 17.068 -32.220 1.00 36.38 198 MET A C 1
ATOM 1572 O O . MET A 1 198 ? -19.420 16.451 -31.708 1.00 36.38 198 MET A O 1
ATOM 1576 N N . LEU A 1 199 ? -18.553 18.370 -32.512 1.00 38.59 199 LEU A N 1
ATOM 1577 C CA . LEU A 1 199 ? -19.781 19.164 -32.416 1.00 38.59 199 LEU A CA 1
ATOM 1578 C C . LEU A 1 199 ? -20.939 18.443 -33.119 1.00 38.59 199 LEU A C 1
ATOM 1580 O O . LEU A 1 199 ? -20.810 17.972 -34.256 1.00 38.59 199 LEU A O 1
ATOM 1584 N N . ALA A 1 200 ? -22.098 18.383 -32.462 1.00 50.47 200 ALA A N 1
ATOM 1585 C CA . ALA A 1 200 ? -23.273 17.747 -33.034 1.00 50.47 200 ALA A CA 1
ATOM 1586 C C . ALA A 1 200 ? -23.669 18.447 -34.352 1.00 50.47 200 ALA A C 1
ATOM 1588 O O . ALA A 1 200 ? -23.628 19.674 -34.472 1.00 50.47 200 ALA A O 1
ATOM 1589 N N . GLN A 1 201 ? -24.112 17.681 -35.358 1.00 47.53 201 GLN A N 1
ATOM 1590 C CA . GLN A 1 201 ? -24.498 18.205 -36.683 1.00 47.53 201 GLN A CA 1
ATOM 1591 C C . GLN A 1 201 ? -25.438 19.438 -36.682 1.00 47.53 201 GLN A C 1
ATOM 1593 O O . GLN A 1 201 ? -25.298 20.277 -37.581 1.00 47.53 201 GLN A O 1
ATOM 1598 N N . PRO A 1 202 ? -26.379 19.621 -35.728 1.00 48.69 202 PRO A N 1
ATOM 1599 C CA . PRO A 1 202 ? -27.201 20.828 -35.684 1.00 48.69 202 PRO A CA 1
ATOM 1600 C C . PRO A 1 202 ? -26.391 22.087 -35.340 1.00 48.69 202 PRO A C 1
ATOM 1602 O O . PRO A 1 202 ? -26.652 23.147 -35.910 1.00 48.69 202 PRO A O 1
ATOM 1605 N N . GLU A 1 203 ? -25.387 21.970 -34.469 1.00 52.41 203 GLU A N 1
ATOM 1606 C CA . GLU A 1 203 ? -24.521 23.071 -34.025 1.00 52.41 203 GLU A CA 1
ATOM 1607 C C . GLU A 1 203 ? -23.550 23.475 -35.139 1.00 52.41 203 GLU A C 1
ATOM 1609 O O . GLU A 1 203 ? -23.431 24.656 -35.467 1.00 52.41 203 GLU A O 1
ATOM 1614 N N . MET A 1 204 ? -22.988 22.498 -35.859 1.00 48.81 204 MET A N 1
ATOM 1615 C CA . MET A 1 204 ? -22.185 22.749 -37.064 1.00 48.81 204 MET A CA 1
ATOM 1616 C C . MET A 1 204 ? -22.974 23.470 -38.166 1.00 48.81 204 MET A C 1
ATOM 1618 O O . MET A 1 204 ? -22.428 24.303 -38.894 1.00 48.81 204 MET A O 1
ATOM 1622 N N . ASN A 1 205 ? -24.276 23.200 -38.288 1.00 58.41 205 ASN A N 1
ATOM 1623 C CA . ASN A 1 205 ? -25.144 23.893 -39.241 1.00 58.41 205 ASN A CA 1
ATOM 1624 C C . ASN A 1 205 ? -25.474 25.330 -38.810 1.00 58.41 205 ASN A C 1
ATOM 1626 O O . ASN A 1 205 ? -25.639 26.201 -39.670 1.00 58.41 205 ASN A O 1
ATOM 1630 N N . GLN A 1 206 ? -25.545 25.606 -37.506 1.00 67.56 206 GLN A N 1
ATOM 1631 C CA . GLN A 1 206 ? -25.701 26.964 -36.981 1.00 67.56 206 GLN A CA 1
ATOM 1632 C C . GLN A 1 206 ? -24.420 27.782 -37.173 1.00 67.56 206 GLN A C 1
ATOM 1634 O O . GLN A 1 206 ? -24.490 28.901 -37.684 1.00 67.56 206 GLN A O 1
ATOM 1639 N N . ILE A 1 207 ? -23.260 27.184 -36.901 1.00 61.19 207 ILE A N 1
ATOM 1640 C CA . ILE A 1 207 ? -21.946 27.799 -37.124 1.00 61.19 207 ILE A CA 1
ATOM 1641 C C . ILE A 1 207 ? -21.725 28.057 -38.623 1.00 61.19 207 ILE A C 1
ATOM 1643 O O . ILE A 1 207 ? -21.366 29.166 -39.012 1.00 61.19 207 ILE A O 1
ATOM 1647 N N . ARG A 1 208 ? -22.067 27.111 -39.513 1.00 62.72 208 ARG A N 1
ATOM 1648 C CA . ARG A 1 208 ? -22.029 27.338 -40.976 1.00 62.72 208 ARG A CA 1
ATOM 1649 C C . ARG A 1 208 ? -22.944 28.475 -41.432 1.00 62.72 208 ARG A C 1
ATOM 1651 O O . ARG A 1 208 ? -22.584 29.204 -42.356 1.00 62.72 208 ARG A O 1
ATOM 1658 N N . LYS A 1 209 ? -24.116 28.652 -40.812 1.00 68.06 209 LYS A N 1
ATOM 1659 C CA . LYS A 1 209 ? -25.017 29.783 -41.102 1.00 68.06 209 LYS A CA 1
ATOM 1660 C C . LYS A 1 209 ? -24.444 31.113 -40.606 1.00 68.06 209 LYS A C 1
ATOM 1662 O O . LYS A 1 209 ? -24.585 32.112 -41.308 1.00 68.06 209 LYS A O 1
ATOM 1667 N N . GLN A 1 210 ? -23.781 31.128 -39.452 1.00 69.50 210 GLN A N 1
ATOM 1668 C CA . GLN A 1 210 ? -23.100 32.314 -38.922 1.00 69.50 210 GLN A CA 1
ATOM 1669 C C . GLN A 1 210 ? -21.895 32.707 -39.785 1.00 69.50 210 GLN A C 1
ATOM 1671 O O . GLN A 1 210 ? -21.776 33.869 -40.163 1.00 69.50 210 GLN A O 1
ATOM 1676 N N . ILE A 1 211 ? -21.085 31.736 -40.216 1.00 67.50 211 ILE A N 1
ATOM 1677 C CA . ILE A 1 211 ? -19.959 31.960 -41.134 1.00 67.50 211 ILE A CA 1
ATOM 1678 C C . ILE A 1 211 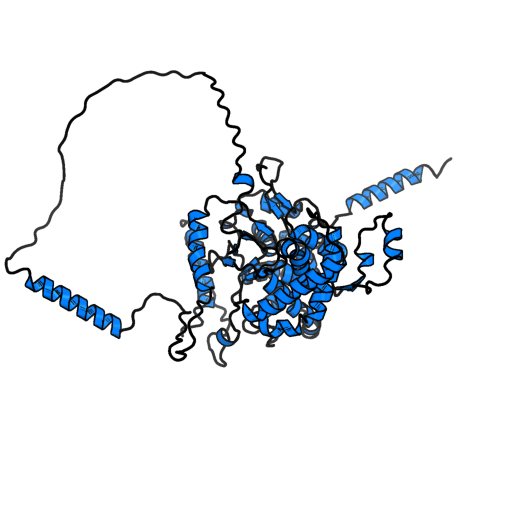? -20.451 32.458 -42.503 1.00 67.50 211 ILE A C 1
ATOM 1680 O O . ILE A 1 211 ? -19.847 33.357 -43.084 1.00 67.50 211 ILE A O 1
ATOM 1684 N N . LYS A 1 212 ? -21.578 31.940 -43.018 1.00 65.81 212 LYS A N 1
ATOM 1685 C CA . LYS A 1 212 ? -22.195 32.462 -44.253 1.00 65.81 212 LYS A CA 1
ATOM 1686 C C . LYS A 1 212 ? -22.689 33.901 -44.103 1.00 65.81 212 LYS A C 1
ATOM 1688 O O . LYS A 1 212 ? -22.503 34.678 -45.031 1.00 65.81 212 LYS A O 1
ATOM 1693 N N . LYS A 1 213 ? -23.274 34.265 -42.956 1.00 63.31 213 LYS A N 1
ATOM 1694 C CA . LYS A 1 213 ? -23.683 35.651 -42.671 1.00 63.31 213 LYS A CA 1
ATOM 1695 C C . LYS A 1 213 ? -22.485 36.599 -42.596 1.00 63.31 213 LYS A C 1
ATOM 1697 O O . LYS A 1 213 ? -22.548 37.656 -43.206 1.00 63.31 213 LYS A O 1
ATOM 1702 N N . LEU A 1 214 ? -21.399 36.188 -41.939 1.00 61.75 214 LEU A N 1
ATOM 1703 C CA . LEU A 1 214 ? -20.148 36.954 -41.850 1.00 61.75 214 LEU A CA 1
ATOM 1704 C C . LEU A 1 214 ? -19.466 37.133 -43.215 1.00 61.75 214 LEU A C 1
ATOM 1706 O O . LEU A 1 214 ? -18.996 38.218 -43.537 1.00 61.75 214 LEU A O 1
ATOM 1710 N N . LYS A 1 215 ? -19.470 36.101 -44.068 1.00 55.94 215 LYS A N 1
ATOM 1711 C CA . LYS A 1 215 ? -18.981 36.225 -45.453 1.00 55.94 215 LYS A CA 1
ATOM 1712 C C . LYS A 1 215 ? -19.876 37.103 -46.328 1.00 55.94 215 LYS A C 1
ATOM 1714 O O . LYS A 1 215 ? -19.381 37.721 -47.262 1.00 55.94 215 LYS A O 1
ATOM 1719 N N . GLN A 1 216 ? -21.178 37.150 -46.056 1.00 50.16 216 GLN A N 1
ATOM 1720 C CA . GLN A 1 216 ? -22.121 37.969 -46.817 1.00 50.16 216 GLN A CA 1
ATOM 1721 C C . GLN A 1 216 ? -22.091 39.441 -46.385 1.00 50.16 216 GLN A C 1
ATOM 1723 O O . GLN A 1 216 ? -22.245 40.302 -47.243 1.00 50.16 216 GLN A O 1
ATOM 1728 N N . SER A 1 217 ? -21.822 39.733 -45.106 1.00 53.06 217 SER A N 1
ATOM 1729 C CA . SER A 1 217 ? -21.543 41.097 -44.637 1.00 53.06 217 SER A CA 1
ATOM 1730 C C . SER A 1 217 ? -20.188 41.600 -45.136 1.00 53.06 217 SER A C 1
ATOM 1732 O O . SER A 1 217 ? -20.119 42.708 -45.647 1.00 53.06 217 SER A O 1
ATOM 1734 N N . ALA A 1 218 ? -19.147 40.759 -45.126 1.00 52.62 218 ALA A N 1
ATOM 1735 C CA . ALA A 1 218 ? -17.837 41.115 -45.683 1.00 52.62 218 ALA A CA 1
ATOM 1736 C C . ALA A 1 218 ? -17.860 41.328 -47.212 1.00 52.62 218 ALA A C 1
ATOM 1738 O O . ALA A 1 218 ? -17.047 42.072 -47.745 1.00 52.62 218 ALA A O 1
ATOM 1739 N N . ARG A 1 219 ? -18.810 40.706 -47.929 1.00 44.09 219 ARG A N 1
ATOM 1740 C CA . ARG A 1 219 ? -19.015 40.907 -49.376 1.00 44.09 219 ARG A CA 1
ATOM 1741 C C . ARG A 1 219 ? -19.845 42.155 -49.711 1.00 44.09 219 ARG A C 1
ATOM 1743 O O . ARG A 1 219 ? -19.872 42.555 -50.866 1.00 44.09 219 ARG A O 1
ATOM 1750 N N . LEU A 1 220 ? -20.533 42.748 -48.734 1.00 48.97 220 LEU A N 1
ATOM 1751 C CA . LEU A 1 220 ? -21.295 43.992 -48.903 1.00 48.97 220 LEU A CA 1
ATOM 1752 C C . LEU A 1 220 ? -20.459 45.249 -48.607 1.00 48.97 220 LEU A C 1
ATOM 1754 O O . LEU A 1 220 ? -20.890 46.338 -48.970 1.00 48.97 220 LEU A O 1
ATOM 1758 N N . GLU A 1 221 ? -19.284 45.107 -47.985 1.00 49.97 221 GLU A N 1
ATOM 1759 C CA . GLU A 1 221 ? -18.401 46.230 -47.621 1.00 49.97 221 GLU A CA 1
ATOM 1760 C C . GLU A 1 221 ? -17.261 46.495 -48.615 1.00 49.97 221 GLU A C 1
ATOM 1762 O O . GLU A 1 221 ? -16.503 47.439 -48.424 1.00 49.97 221 GLU A O 1
ATOM 1767 N N . MET A 1 222 ? -17.159 45.731 -49.706 1.00 41.66 222 MET A N 1
ATOM 1768 C CA . MET A 1 222 ? -16.221 46.021 -50.794 1.00 41.66 222 MET A CA 1
ATOM 1769 C C . MET A 1 222 ? -16.968 45.981 -52.127 1.00 41.66 222 MET A C 1
ATOM 1771 O O . MET A 1 222 ? -17.211 44.912 -52.689 1.00 41.66 222 MET A O 1
ATOM 1775 N N . GLY A 1 223 ? -17.378 47.160 -52.594 1.00 35.06 223 GLY A N 1
ATOM 1776 C CA . GLY A 1 223 ? -17.645 47.383 -54.009 1.00 35.06 223 GLY A CA 1
ATOM 1777 C C . GLY A 1 223 ? -16.319 47.489 -54.762 1.00 35.06 223 GLY A C 1
ATOM 1778 O O . GLY A 1 223 ? -15.410 48.132 -54.248 1.00 35.06 223 GLY A O 1
ATOM 1779 N N . GLU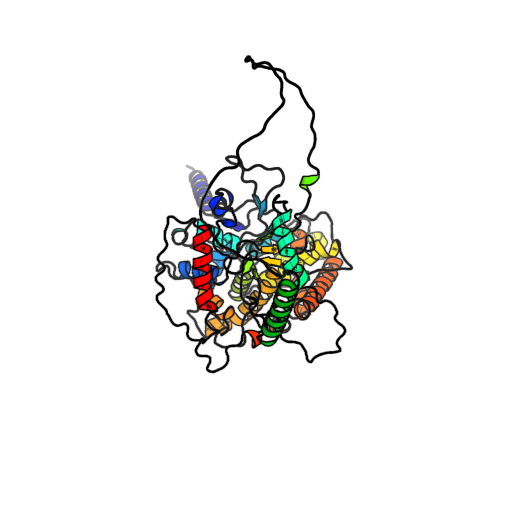 A 1 224 ? -16.264 46.782 -55.897 1.00 34.69 224 GLU A N 1
ATOM 1780 C CA . GLU A 1 224 ? -15.585 47.097 -57.175 1.00 34.69 224 GLU A CA 1
ATOM 1781 C C . GLU A 1 224 ? -14.232 47.829 -57.023 1.00 34.69 224 GLU A C 1
ATOM 1783 O O . GLU A 1 224 ? -14.178 48.980 -56.615 1.00 34.69 224 GLU A O 1
ATOM 1788 N N . ASP A 1 225 ? -13.085 47.172 -57.218 1.00 34.09 225 ASP A N 1
ATOM 1789 C CA . ASP A 1 225 ? -12.555 46.932 -58.564 1.00 34.09 225 ASP A CA 1
ATOM 1790 C C . ASP A 1 225 ? -11.524 45.777 -58.639 1.00 34.09 225 ASP A C 1
ATOM 1792 O O . ASP A 1 225 ? -10.925 45.348 -57.650 1.00 34.09 225 ASP A O 1
ATOM 1796 N N . GLU A 1 226 ? -11.394 45.280 -59.870 1.00 34.34 226 GLU A N 1
ATOM 1797 C CA . GLU A 1 226 ? -10.434 44.351 -60.495 1.00 34.34 226 GLU A CA 1
ATOM 1798 C C . GLU A 1 226 ? -8.954 44.650 -60.106 1.00 34.34 226 GLU A C 1
ATOM 1800 O O . GLU A 1 226 ? -8.644 45.724 -59.615 1.00 34.34 226 GLU A O 1
ATOM 1805 N N . GLU A 1 227 ? -7.921 43.812 -60.248 1.00 30.88 227 GLU A N 1
ATOM 1806 C CA . GLU A 1 227 ? -7.578 42.792 -61.239 1.00 30.88 227 GLU A CA 1
ATOM 1807 C C . GLU A 1 227 ? -6.242 42.125 -60.799 1.00 30.88 227 GLU A C 1
ATOM 1809 O O . GLU A 1 227 ? -5.450 42.721 -60.075 1.00 30.88 227 GLU A O 1
ATOM 1814 N N . GLN A 1 228 ? -5.985 40.911 -61.297 1.00 28.47 228 GLN A N 1
ATOM 1815 C CA . GLN A 1 228 ? -4.666 40.283 -61.518 1.00 28.47 228 GLN A CA 1
ATOM 1816 C C . GLN A 1 228 ? -3.680 39.996 -60.361 1.00 28.47 228 GLN A C 1
ATOM 1818 O O . GLN A 1 228 ? -3.022 40.856 -59.787 1.00 28.47 228 GLN A O 1
ATOM 1823 N N . ALA A 1 229 ? -3.468 38.691 -60.154 1.00 29.66 229 ALA A N 1
ATOM 1824 C CA . ALA A 1 229 ? -2.317 38.123 -59.465 1.00 29.66 229 ALA A CA 1
ATOM 1825 C C . ALA A 1 229 ? -1.088 38.078 -60.394 1.00 29.66 229 ALA A C 1
ATOM 1827 O O . ALA A 1 229 ? -1.196 37.635 -61.540 1.00 29.66 229 ALA A O 1
ATOM 1828 N N . GLY A 1 230 ? 0.066 38.481 -59.862 1.00 28.05 230 GLY A N 1
ATOM 1829 C CA . GLY A 1 230 ? 1.401 38.273 -60.417 1.00 28.05 230 GLY A CA 1
ATOM 1830 C C . GLY A 1 230 ? 2.364 37.881 -59.294 1.00 28.05 230 GLY A C 1
ATOM 1831 O O . GLY A 1 230 ? 2.187 38.306 -58.154 1.00 28.05 230 GLY A O 1
ATOM 1832 N N . GLU A 1 231 ? 3.293 36.998 -59.636 1.00 29.05 231 GLU A N 1
ATOM 1833 C CA . GLU A 1 231 ? 4.235 36.277 -58.778 1.00 29.05 231 GLU A CA 1
ATOM 1834 C C . GLU A 1 231 ? 5.374 37.165 -58.221 1.00 29.05 231 GLU A C 1
ATOM 1836 O O . GLU A 1 231 ? 5.577 38.293 -58.666 1.00 29.05 231 GLU A O 1
ATOM 1841 N N . ASP A 1 232 ? 6.135 36.563 -57.300 1.00 25.61 232 ASP A N 1
ATOM 1842 C CA . ASP A 1 232 ? 7.557 36.802 -56.999 1.00 25.61 232 ASP A CA 1
ATOM 1843 C C . ASP A 1 232 ? 8.009 37.629 -55.780 1.00 25.61 232 ASP A C 1
ATOM 1845 O O . ASP A 1 232 ? 7.310 38.435 -55.172 1.00 25.61 232 ASP A O 1
ATOM 1849 N N . GLU A 1 233 ? 9.223 37.232 -55.399 1.00 27.59 233 GLU A N 1
ATOM 1850 C CA . GLU A 1 233 ? 9.971 37.316 -54.154 1.00 27.59 233 GLU A CA 1
ATOM 1851 C C . GLU A 1 233 ? 10.445 38.718 -53.715 1.00 27.59 233 GLU A C 1
ATOM 1853 O O . GLU A 1 233 ? 10.490 39.672 -54.485 1.00 27.59 233 GLU A O 1
ATOM 1858 N N . ALA A 1 234 ? 10.974 38.714 -52.484 1.00 28.31 234 ALA A N 1
ATOM 1859 C CA . ALA A 1 234 ? 12.183 39.416 -52.042 1.00 28.31 234 ALA A CA 1
ATOM 1860 C C . ALA A 1 234 ? 12.055 40.713 -51.214 1.00 28.31 234 ALA A C 1
ATOM 1862 O O . ALA A 1 234 ? 11.299 41.634 -51.498 1.00 28.31 234 ALA A O 1
ATOM 1863 N N . ASP A 1 235 ? 12.930 40.720 -50.203 1.00 25.23 235 ASP A N 1
ATOM 1864 C CA . ASP A 1 235 ? 13.675 41.835 -49.621 1.00 25.23 235 ASP A CA 1
ATOM 1865 C C . ASP A 1 235 ? 12.961 42.920 -48.804 1.00 25.23 235 ASP A C 1
ATOM 1867 O O . ASP A 1 235 ? 12.283 43.815 -49.301 1.00 25.23 235 ASP A O 1
ATOM 1871 N N . LEU A 1 236 ? 13.301 42.936 -47.510 1.00 28.73 236 LEU A N 1
ATOM 1872 C CA . LEU A 1 236 ? 13.322 44.149 -46.699 1.00 28.73 236 LEU A CA 1
ATOM 1873 C C . LEU A 1 236 ? 14.733 44.342 -46.137 1.00 28.73 236 LEU A C 1
ATOM 1875 O O . LEU A 1 236 ? 15.164 43.637 -45.225 1.00 28.73 236 LEU A O 1
ATOM 1879 N N . ALA A 1 237 ? 15.432 45.325 -46.704 1.00 26.78 237 ALA A N 1
ATOM 1880 C CA . ALA A 1 237 ? 16.683 45.884 -46.215 1.00 26.78 237 ALA A CA 1
ATOM 1881 C C . ALA A 1 237 ? 16.488 47.346 -45.772 1.00 26.78 237 ALA A C 1
ATOM 1883 O O . ALA A 1 237 ? 15.810 48.101 -46.465 1.00 26.78 237 ALA A O 1
ATOM 1884 N N . ALA A 1 238 ? 17.193 47.700 -44.682 1.00 29.64 238 ALA A N 1
ATOM 1885 C CA . ALA A 1 238 ? 17.648 49.030 -44.223 1.00 29.64 238 ALA A CA 1
ATOM 1886 C C . ALA A 1 238 ? 16.564 50.068 -43.834 1.00 29.64 238 ALA A C 1
ATOM 1888 O O . ALA A 1 238 ? 15.496 50.121 -44.425 1.00 29.64 238 ALA A O 1
ATOM 1889 N N . VAL A 1 239 ? 16.725 50.916 -42.806 1.00 27.97 239 VAL A N 1
ATOM 1890 C CA . VAL A 1 239 ? 17.813 51.876 -42.480 1.00 27.97 239 VAL A CA 1
ATOM 1891 C C . VAL A 1 239 ? 17.786 52.116 -40.938 1.00 27.97 239 VAL A C 1
ATOM 1893 O O . VAL A 1 239 ? 16.686 52.220 -40.400 1.00 27.97 239 VAL A O 1
ATOM 1896 N N . ALA A 1 240 ? 18.865 51.940 -40.147 1.00 26.58 240 ALA A N 1
ATOM 1897 C CA . ALA A 1 240 ? 19.998 52.861 -39.837 1.00 26.58 240 ALA A CA 1
ATOM 1898 C C . ALA A 1 240 ? 19.542 54.195 -39.167 1.00 26.58 240 ALA A C 1
ATOM 1900 O O . ALA A 1 240 ? 18.522 54.738 -39.573 1.00 26.58 240 ALA A O 1
ATOM 1901 N N . ASP A 1 241 ? 20.145 54.818 -38.145 1.00 27.08 241 ASP A N 1
ATOM 1902 C CA . ASP A 1 241 ? 21.430 54.732 -37.430 1.00 27.08 241 ASP A CA 1
ATOM 1903 C C . ASP A 1 241 ? 21.308 55.499 -36.084 1.00 27.08 241 ASP A C 1
ATOM 1905 O O . ASP A 1 241 ? 20.436 56.361 -35.961 1.00 27.08 241 ASP A O 1
ATOM 1909 N N . GLU A 1 242 ? 22.174 55.205 -35.101 1.00 25.53 242 GLU A N 1
ATOM 1910 C CA . GLU A 1 242 ? 23.134 56.155 -34.475 1.00 25.53 242 GLU A CA 1
ATOM 1911 C C . GLU A 1 242 ? 23.734 55.580 -33.163 1.00 25.53 242 GLU A C 1
ATOM 1913 O O . GLU A 1 242 ? 23.080 55.519 -32.120 1.00 25.53 242 GLU A O 1
ATOM 1918 N N . GLU A 1 243 ? 25.009 55.170 -33.232 1.00 30.08 243 GLU A N 1
ATOM 1919 C CA . GLU A 1 243 ? 25.953 55.032 -32.101 1.00 30.08 243 GLU A CA 1
ATOM 1920 C C . GLU A 1 243 ? 26.714 56.374 -31.888 1.00 30.08 243 GLU A C 1
ATOM 1922 O O . GLU A 1 243 ? 26.529 57.287 -32.702 1.00 30.08 243 GLU A O 1
ATOM 1927 N N . PRO A 1 244 ? 27.578 56.558 -30.853 1.00 33.69 244 PRO A N 1
ATOM 1928 C CA . PRO A 1 244 ? 28.944 55.998 -30.932 1.00 33.69 244 PRO A CA 1
ATOM 1929 C C . PRO A 1 244 ? 29.616 55.573 -29.593 1.00 33.69 244 PRO A C 1
ATOM 1931 O O . PRO A 1 244 ? 29.389 56.179 -28.548 1.00 33.69 244 PRO A O 1
ATOM 1934 N N . GLU A 1 245 ? 30.469 54.535 -29.701 1.00 25.42 245 GLU A N 1
ATOM 1935 C CA . GLU A 1 245 ? 31.894 54.410 -29.270 1.00 25.42 245 GLU A CA 1
ATOM 1936 C C . GLU A 1 245 ? 32.326 54.715 -27.813 1.00 25.42 245 GLU A C 1
ATOM 1938 O O . GLU A 1 245 ? 31.822 55.622 -27.166 1.00 25.42 245 GLU A O 1
ATOM 1943 N N . ALA A 1 246 ? 33.357 54.113 -27.202 1.00 24.55 246 ALA A N 1
ATOM 1944 C CA . ALA A 1 246 ? 34.332 53.032 -27.461 1.00 24.55 246 ALA A CA 1
ATOM 1945 C C . ALA A 1 246 ? 34.992 52.728 -26.072 1.00 24.55 246 ALA A C 1
ATOM 1947 O O . ALA A 1 246 ? 34.797 53.497 -25.131 1.00 24.55 246 ALA A O 1
ATOM 1948 N N . VAL A 1 247 ? 35.726 51.646 -25.785 1.00 24.84 247 VAL A N 1
ATOM 1949 C CA . VAL A 1 247 ? 37.097 51.296 -26.215 1.00 24.84 247 VAL A CA 1
ATOM 1950 C C . VAL A 1 247 ? 37.458 49.959 -25.519 1.00 24.84 247 VAL A C 1
ATOM 1952 O O . VAL A 1 247 ? 37.149 49.778 -24.340 1.00 24.84 247 VAL A O 1
ATOM 1955 N N . GLU A 1 248 ? 38.101 49.046 -26.252 1.00 22.34 248 GLU A N 1
ATOM 1956 C CA . GLU A 1 248 ? 38.747 47.793 -25.800 1.00 22.34 248 GLU A CA 1
ATOM 1957 C C . GLU A 1 248 ? 39.970 48.117 -24.899 1.00 22.34 248 GLU A C 1
ATOM 1959 O O . GLU A 1 248 ? 40.572 49.173 -25.033 1.00 22.34 248 GLU A O 1
ATOM 1964 N N . GLU A 1 249 ? 40.450 47.328 -23.938 1.00 23.30 249 GLU A N 1
ATOM 1965 C CA . GLU A 1 249 ? 41.035 45.989 -24.058 1.00 23.30 249 GLU A CA 1
ATOM 1966 C C . GLU A 1 249 ? 41.806 45.716 -22.728 1.00 23.30 249 GLU A C 1
ATOM 1968 O O . GLU A 1 249 ? 42.202 46.665 -22.049 1.00 23.30 249 GLU A O 1
ATOM 1973 N N . GLN A 1 250 ? 42.104 44.440 -22.438 1.00 20.70 250 GLN A N 1
ATOM 1974 C CA . GLN A 1 250 ? 43.183 43.897 -21.575 1.00 20.70 250 GLN A CA 1
ATOM 1975 C C . GLN A 1 250 ? 42.843 43.165 -20.259 1.00 20.70 250 GLN A C 1
ATOM 1977 O O . GLN A 1 250 ? 42.098 43.606 -19.389 1.00 20.70 250 GLN A O 1
ATOM 1982 N N . GLU A 1 251 ? 43.478 41.992 -20.192 1.00 28.73 251 GLU A N 1
ATOM 1983 C CA . GLU A 1 251 ? 43.491 40.914 -19.207 1.00 28.73 251 GLU A CA 1
ATOM 1984 C C . GLU A 1 251 ? 43.965 41.339 -17.807 1.00 28.73 251 GLU A C 1
ATOM 1986 O O . GLU A 1 251 ? 44.978 42.025 -17.694 1.00 28.73 251 GLU A O 1
ATOM 1991 N N . GLN A 1 252 ? 43.323 40.812 -16.753 1.00 21.20 252 GLN A N 1
ATOM 1992 C CA . GLN A 1 252 ? 43.980 40.333 -15.521 1.00 21.20 252 GLN A CA 1
ATOM 1993 C C . GLN A 1 252 ? 42.959 39.745 -14.526 1.00 21.20 252 GLN A C 1
ATOM 1995 O O . GLN A 1 252 ? 42.167 40.474 -13.941 1.00 21.20 252 GLN A O 1
ATOM 2000 N N . ASP A 1 253 ? 43.036 38.436 -14.281 1.00 23.59 253 ASP A N 1
ATOM 2001 C CA . ASP A 1 253 ? 42.895 37.889 -12.920 1.00 23.59 253 ASP A CA 1
ATOM 2002 C C . ASP A 1 253 ? 44.290 37.991 -12.254 1.00 23.59 253 ASP A C 1
ATOM 2004 O O . ASP A 1 253 ? 45.279 37.906 -12.996 1.00 23.59 253 ASP A O 1
ATOM 2008 N N . PRO A 1 254 ? 44.448 38.129 -10.914 1.00 34.69 254 PRO A N 1
ATOM 2009 C CA . PRO A 1 254 ? 43.616 37.462 -9.906 1.00 34.69 254 PRO A CA 1
ATOM 2010 C C . PRO A 1 254 ? 43.372 38.244 -8.583 1.00 34.69 254 PRO A C 1
ATOM 2012 O O . PRO A 1 254 ? 43.923 39.311 -8.335 1.00 34.69 254 PRO A O 1
ATOM 2015 N N . GLU A 1 255 ? 42.592 37.612 -7.698 1.00 27.80 255 GLU A N 1
ATOM 2016 C CA . GLU A 1 255 ? 42.550 37.804 -6.235 1.00 27.80 255 GLU A CA 1
ATOM 2017 C C . GLU A 1 255 ? 41.989 39.129 -5.676 1.00 27.80 255 GLU A C 1
ATOM 2019 O O . GLU A 1 255 ? 42.696 40.107 -5.449 1.00 27.80 255 GLU A O 1
ATOM 2024 N N . HIS A 1 256 ? 40.723 39.080 -5.243 1.00 26.42 256 HIS A N 1
ATOM 2025 C CA . HIS A 1 256 ? 40.344 39.711 -3.979 1.00 26.42 256 HIS A CA 1
ATOM 2026 C C . HIS A 1 256 ? 39.209 38.945 -3.291 1.00 26.42 256 HIS A C 1
ATOM 2028 O O . HIS A 1 256 ? 38.073 38.892 -3.761 1.00 26.42 256 HIS A O 1
ATOM 2034 N N . GLU A 1 257 ? 39.546 38.353 -2.146 1.00 31.61 257 GLU A N 1
ATOM 2035 C CA . GLU A 1 257 ? 38.597 37.884 -1.146 1.00 31.61 257 GLU A CA 1
ATOM 2036 C C . GLU A 1 257 ? 37.640 39.022 -0.765 1.00 31.61 257 GLU A C 1
ATOM 2038 O O . GLU A 1 257 ? 38.069 40.084 -0.303 1.00 31.61 257 GLU A O 1
ATOM 2043 N N . LEU A 1 258 ? 36.336 38.778 -0.899 1.00 27.58 258 LEU A N 1
ATOM 2044 C CA . LEU A 1 258 ? 35.327 39.501 -0.139 1.00 27.58 258 LEU A CA 1
ATOM 2045 C C . LEU A 1 258 ? 34.376 38.486 0.489 1.00 27.58 258 LEU A C 1
ATOM 2047 O O . LEU A 1 258 ? 33.458 37.956 -0.133 1.00 27.58 258 LEU A O 1
ATOM 2051 N N . SER A 1 259 ? 34.647 38.221 1.761 1.00 34.41 259 SER A N 1
ATOM 2052 C CA . SER A 1 259 ? 33.730 37.618 2.712 1.00 34.41 259 SER A CA 1
ATOM 2053 C C . SER A 1 259 ? 32.389 38.357 2.688 1.00 34.41 259 SER A C 1
ATOM 2055 O O . SER A 1 259 ? 32.288 39.484 3.175 1.00 34.41 259 SER A O 1
ATOM 2057 N N . ALA A 1 260 ? 31.362 37.708 2.149 1.00 28.95 260 ALA A N 1
ATOM 2058 C CA . ALA A 1 260 ? 29.975 38.101 2.328 1.00 28.95 260 ALA A CA 1
ATOM 2059 C C . ALA A 1 260 ? 29.255 36.982 3.080 1.00 28.95 260 ALA A C 1
ATOM 2061 O O . ALA A 1 260 ? 28.883 35.951 2.520 1.00 28.95 260 ALA A O 1
ATOM 2062 N N . ASP A 1 261 ? 29.102 37.218 4.380 1.00 38.75 261 ASP A N 1
ATOM 2063 C CA . ASP A 1 261 ? 28.095 36.608 5.234 1.00 38.75 261 ASP A CA 1
ATOM 2064 C C . ASP A 1 261 ? 26.773 36.441 4.470 1.00 38.75 261 ASP A C 1
ATOM 2066 O O . ASP A 1 261 ? 26.079 37.411 4.174 1.00 38.75 261 ASP A O 1
ATOM 2070 N N . THR A 1 262 ? 26.395 35.198 4.191 1.00 35.53 262 THR A N 1
ATOM 2071 C CA . THR A 1 262 ? 24.988 34.816 4.052 1.00 35.53 262 THR A CA 1
ATOM 2072 C C . THR A 1 262 ? 24.773 33.513 4.800 1.00 35.53 262 THR A C 1
ATOM 2074 O O . THR A 1 262 ? 24.588 32.429 4.255 1.00 35.53 262 THR A O 1
ATOM 2077 N N . SER A 1 263 ? 24.750 33.659 6.121 1.00 41.91 263 SER A N 1
ATOM 2078 C CA . SER A 1 263 ? 23.902 32.857 6.990 1.00 41.91 263 SER A CA 1
ATOM 2079 C C . SER A 1 263 ? 22.427 33.084 6.621 1.00 41.91 263 SER A C 1
ATOM 2081 O O . SER A 1 263 ? 21.663 33.729 7.329 1.00 41.91 263 SER A O 1
ATOM 2083 N N . LEU A 1 264 ? 22.006 32.528 5.488 1.00 41.41 264 LEU A N 1
ATOM 2084 C CA . LEU A 1 264 ? 20.608 32.216 5.225 1.00 41.41 264 LEU A CA 1
ATOM 2085 C C . LEU A 1 264 ? 20.489 30.700 5.284 1.00 41.41 264 LEU A C 1
ATOM 2087 O O . LEU A 1 264 ? 20.505 29.995 4.281 1.00 41.41 264 LEU A O 1
ATOM 2091 N N . VAL A 1 265 ? 20.407 30.202 6.518 1.00 40.03 265 VAL A N 1
ATOM 2092 C CA . VAL A 1 265 ? 19.773 28.913 6.781 1.00 40.03 265 VAL A CA 1
ATOM 2093 C C . VAL A 1 265 ? 18.358 29.045 6.237 1.00 40.03 265 VAL A C 1
ATOM 2095 O O . VAL A 1 265 ? 17.525 29.749 6.807 1.00 40.03 265 VAL A O 1
ATOM 2098 N N . ASP A 1 266 ? 18.137 28.448 5.074 1.00 37.59 266 ASP A N 1
ATOM 2099 C CA . ASP A 1 266 ? 16.895 28.556 4.337 1.00 37.59 266 ASP A CA 1
ATOM 2100 C C . ASP A 1 266 ? 15.751 27.981 5.189 1.00 37.59 266 ASP A C 1
ATOM 2102 O O . ASP A 1 266 ? 15.649 26.773 5.446 1.00 37.59 266 ASP A O 1
ATOM 2106 N N . ILE A 1 267 ? 14.880 28.872 5.662 1.00 41.72 267 ILE A N 1
ATOM 2107 C CA . ILE A 1 267 ? 13.647 28.543 6.392 1.00 41.72 267 ILE A CA 1
ATOM 2108 C C . ILE A 1 267 ? 12.704 27.708 5.487 1.00 41.72 267 ILE A C 1
ATOM 2110 O O . ILE A 1 267 ? 11.755 27.090 5.971 1.00 41.72 267 ILE A O 1
ATOM 2114 N N . ALA A 1 268 ? 13.011 27.590 4.187 1.00 45.12 268 ALA A N 1
ATOM 2115 C CA . ALA A 1 268 ? 12.379 26.675 3.238 1.00 45.12 268 ALA A CA 1
ATOM 2116 C C . ALA A 1 268 ? 12.640 25.175 3.501 1.00 45.12 268 ALA A C 1
ATOM 2118 O O . ALA A 1 268 ? 11.944 24.337 2.931 1.00 45.12 268 ALA A O 1
ATOM 2119 N N . SER A 1 269 ? 13.573 24.797 4.383 1.00 48.38 269 SER A N 1
ATOM 2120 C CA . SER A 1 269 ? 13.869 23.378 4.676 1.00 48.38 269 SER A CA 1
ATOM 2121 C C . SER A 1 269 ? 12.719 22.597 5.339 1.00 48.38 269 SER A C 1
ATOM 2123 O O . SER A 1 269 ? 12.715 21.3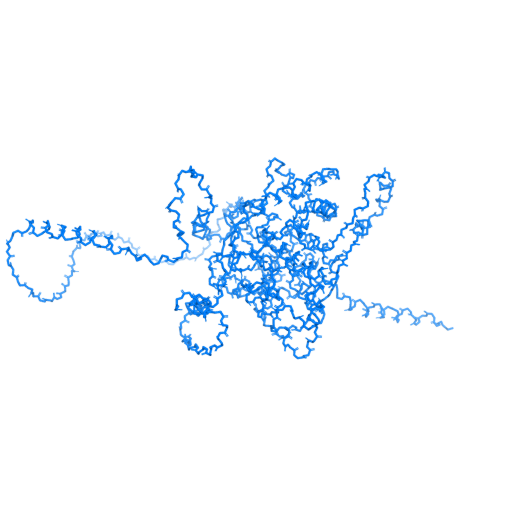69 5.283 1.00 48.38 269 SER A O 1
ATOM 2125 N N . ASN A 1 270 ? 11.715 23.292 5.890 1.00 53.31 270 ASN A N 1
ATOM 2126 C CA . ASN A 1 270 ? 10.487 22.700 6.444 1.00 53.31 270 ASN A CA 1
ATOM 2127 C C . ASN A 1 270 ? 9.242 22.931 5.571 1.00 53.31 270 ASN A C 1
ATOM 2129 O O . ASN A 1 270 ? 8.120 22.642 5.996 1.00 53.31 270 ASN A O 1
ATOM 2133 N N . ALA A 1 271 ? 9.398 23.491 4.373 1.00 69.00 271 ALA A N 1
ATOM 2134 C CA . ALA A 1 271 ? 8.261 23.748 3.511 1.00 69.00 271 ALA A CA 1
ATOM 2135 C C . ALA A 1 271 ? 7.791 22.430 2.862 1.00 69.00 271 ALA A C 1
ATOM 2137 O O . ALA A 1 271 ? 8.537 21.744 2.168 1.00 69.00 271 ALA A O 1
ATOM 2138 N N . ILE A 1 272 ? 6.538 22.060 3.137 1.00 81.69 272 ILE A N 1
ATOM 2139 C CA . ILE A 1 272 ? 5.877 20.865 2.589 1.00 81.69 272 ILE A CA 1
ATOM 2140 C C . ILE A 1 272 ? 5.525 21.126 1.119 1.00 81.69 272 ILE A C 1
ATOM 2142 O O . ILE A 1 272 ? 5.045 22.211 0.796 1.00 81.69 272 ILE A O 1
ATOM 2146 N N . SER A 1 273 ? 5.686 20.150 0.229 1.00 85.44 273 SER A N 1
ATOM 2147 C CA . SER A 1 273 ? 5.299 20.250 -1.187 1.00 85.44 273 SER A CA 1
ATOM 2148 C C . SER A 1 273 ? 3.812 20.564 -1.390 1.00 85.44 273 SER A C 1
ATOM 2150 O O . SER A 1 273 ? 2.949 20.190 -0.593 1.00 85.44 273 SER A O 1
ATOM 2152 N N . ALA A 1 274 ? 3.468 21.297 -2.452 1.00 84.19 274 ALA A N 1
ATOM 2153 C CA . ALA A 1 274 ? 2.081 21.628 -2.814 1.00 84.19 274 ALA A CA 1
ATOM 2154 C C . ALA A 1 274 ? 1.281 20.413 -3.322 1.00 84.19 274 ALA A C 1
ATOM 2156 O O . ALA A 1 274 ? 0.043 20.399 -3.268 1.00 84.19 274 ALA A O 1
ATOM 2157 N N . CYS A 1 275 ? 1.993 19.396 -3.807 1.00 87.50 275 CYS A N 1
ATOM 2158 C CA . CYS A 1 275 ? 1.463 18.089 -4.164 1.00 87.50 275 CYS A CA 1
ATOM 2159 C C . CYS A 1 275 ? 2.472 16.989 -3.766 1.00 87.50 275 CYS A C 1
ATOM 2161 O O . CYS A 1 275 ? 3.361 16.642 -4.563 1.00 87.50 275 CYS A O 1
ATOM 2163 N N . PRO A 1 276 ? 2.358 16.458 -2.530 1.00 91.69 276 PRO A N 1
ATOM 2164 C CA . PRO A 1 276 ? 3.152 15.321 -2.072 1.00 91.69 276 PRO A CA 1
ATOM 2165 C C . PRO A 1 276 ? 2.989 14.113 -2.990 1.00 91.69 276 PRO A C 1
ATOM 2167 O O . PRO A 1 276 ? 1.968 13.974 -3.667 1.00 91.69 276 PRO A O 1
ATOM 2170 N N . VAL A 1 277 ? 3.996 13.245 -3.030 1.00 92.31 277 VAL A N 1
ATOM 2171 C CA . VAL A 1 277 ? 3.983 12.042 -3.876 1.00 92.31 277 VAL A CA 1
ATOM 2172 C C . VAL A 1 277 ? 3.947 10.796 -3.023 1.00 92.31 277 VAL A C 1
ATOM 2174 O O . VAL A 1 277 ? 4.761 10.639 -2.119 1.00 92.31 277 VAL A O 1
ATOM 2177 N N . GLU A 1 278 ? 3.035 9.895 -3.355 1.00 95.00 278 GLU A N 1
ATOM 2178 C CA . GLU A 1 278 ? 2.906 8.594 -2.709 1.00 95.00 278 GLU A CA 1
ATOM 2179 C C . GLU A 1 278 ? 3.644 7.527 -3.530 1.00 95.00 278 GLU A C 1
ATOM 2181 O O . GLU A 1 278 ? 3.513 7.461 -4.756 1.00 95.00 278 GLU A O 1
ATOM 2186 N N . ASN A 1 279 ? 4.426 6.687 -2.855 1.00 95.12 279 ASN A N 1
ATOM 2187 C CA . ASN A 1 279 ? 4.997 5.453 -3.393 1.00 95.12 279 ASN A CA 1
ATOM 2188 C C . ASN A 1 279 ? 4.258 4.237 -2.803 1.00 95.12 279 ASN A C 1
ATOM 2190 O O . ASN A 1 279 ? 3.494 4.374 -1.852 1.00 95.12 279 ASN A O 1
ATOM 2194 N N . GLY A 1 280 ? 4.501 3.039 -3.339 1.00 95.81 280 GLY A N 1
ATOM 2195 C CA . GLY A 1 280 ? 3.842 1.815 -2.863 1.00 95.81 280 GLY A CA 1
ATOM 2196 C C . GLY A 1 280 ? 2.437 1.618 -3.431 1.00 95.81 280 GLY A C 1
ATOM 2197 O O . GLY A 1 280 ? 1.663 0.805 -2.924 1.00 95.81 280 GLY A O 1
ATOM 2198 N N . VAL A 1 281 ? 2.103 2.371 -4.482 1.00 96.62 281 VAL A N 1
ATOM 2199 C CA . VAL A 1 281 ? 0.782 2.388 -5.104 1.00 96.62 281 VAL A CA 1
ATOM 2200 C C . VAL A 1 281 ? 0.841 1.944 -6.556 1.00 96.62 281 VAL A C 1
ATOM 2202 O O . VAL A 1 281 ? 1.784 2.248 -7.286 1.00 96.62 281 VAL A O 1
ATOM 2205 N N . VAL A 1 282 ? -0.204 1.245 -6.993 1.00 95.75 282 VAL A N 1
ATOM 2206 C CA . VAL A 1 282 ? -0.358 0.782 -8.372 1.00 95.75 282 VAL A CA 1
ATOM 2207 C C . VAL A 1 282 ? -1.705 1.205 -8.940 1.00 95.75 282 VAL A C 1
ATOM 2209 O O . VAL A 1 282 ? -2.736 1.223 -8.262 1.00 95.75 282 VAL A O 1
ATOM 2212 N N . PHE A 1 283 ? -1.695 1.567 -10.214 1.00 92.75 283 PHE A N 1
ATOM 2213 C CA . PHE A 1 283 ? -2.881 1.930 -10.964 1.00 92.75 283 PHE A CA 1
ATOM 2214 C C . PHE A 1 283 ? -3.710 0.690 -11.304 1.00 92.75 283 PHE A C 1
ATOM 2216 O O . PHE A 1 283 ? -3.196 -0.299 -11.836 1.00 92.75 283 PHE A O 1
ATOM 2223 N N . THR A 1 284 ? -5.014 0.789 -11.056 1.00 89.12 284 THR A N 1
ATOM 2224 C CA . THR A 1 284 ? -6.026 -0.154 -11.539 1.00 89.12 284 THR A CA 1
ATOM 2225 C C . THR A 1 284 ? -7.168 0.629 -12.182 1.00 89.12 284 THR A C 1
ATOM 2227 O O . THR A 1 284 ? -7.370 1.810 -11.882 1.00 89.12 284 THR A O 1
ATOM 2230 N N . ARG A 1 285 ? -7.962 -0.035 -13.030 1.00 82.44 285 ARG A N 1
ATOM 2231 C CA . ARG A 1 285 ? -9.151 0.572 -13.652 1.00 82.44 285 ARG A CA 1
ATOM 2232 C C . ARG A 1 285 ? -10.205 1.016 -12.633 1.00 82.44 285 ARG A C 1
ATOM 2234 O O . ARG A 1 285 ? -10.960 1.938 -12.912 1.00 82.44 285 ARG A O 1
ATOM 2241 N N . TRP A 1 286 ? -10.225 0.406 -11.448 1.00 85.38 286 TRP A N 1
ATOM 2242 C CA . TRP A 1 286 ? -11.204 0.677 -10.390 1.00 85.38 286 TRP A CA 1
ATOM 2243 C C . TRP A 1 286 ? -10.619 1.494 -9.235 1.00 85.38 286 TRP A C 1
ATOM 2245 O O . TRP A 1 286 ? -11.099 1.411 -8.110 1.00 85.38 286 TRP A O 1
ATOM 2255 N N . GLY A 1 287 ? -9.555 2.256 -9.494 1.00 88.44 287 GLY A N 1
ATOM 2256 C CA . GLY A 1 287 ? -8.888 3.101 -8.506 1.00 88.44 287 GLY A CA 1
ATOM 2257 C C . GLY A 1 287 ? -7.499 2.597 -8.122 1.00 88.44 287 GLY A C 1
ATOM 2258 O O . GLY A 1 287 ? -7.184 1.413 -8.229 1.00 88.44 287 GLY A O 1
ATOM 2259 N N . THR A 1 288 ? -6.645 3.521 -7.698 1.00 93.06 288 THR A N 1
ATOM 2260 C CA . THR A 1 288 ? -5.283 3.229 -7.235 1.00 93.06 288 THR A CA 1
ATOM 2261 C C . THR A 1 288 ? -5.309 2.406 -5.953 1.00 93.06 288 THR A C 1
ATOM 2263 O O . THR A 1 288 ? -6.095 2.721 -5.067 1.00 93.06 288 THR A O 1
ATOM 2266 N N . VAL A 1 289 ? -4.444 1.402 -5.822 1.00 96.00 289 VAL A N 1
ATOM 2267 C CA . VAL A 1 289 ? -4.369 0.548 -4.624 1.00 96.00 289 VAL A CA 1
ATOM 2268 C C . VAL A 1 289 ? -2.940 0.467 -4.096 1.00 96.00 289 VAL A C 1
ATOM 2270 O O . VAL A 1 289 ? -1.995 0.475 -4.885 1.00 96.00 289 VAL A O 1
ATOM 2273 N N . SER A 1 290 ? -2.774 0.352 -2.778 1.00 97.44 290 SER A N 1
ATOM 2274 C CA . SER A 1 290 ? -1.484 0.005 -2.176 1.00 97.44 290 SER A CA 1
ATOM 2275 C C . SER A 1 290 ? -1.212 -1.488 -2.364 1.00 97.44 290 SER A C 1
ATOM 2277 O O . SER A 1 290 ? -1.834 -2.336 -1.715 1.00 97.44 290 SER A O 1
ATOM 2279 N N . ALA A 1 291 ? -0.295 -1.832 -3.272 1.00 97.19 291 ALA A N 1
ATOM 2280 C CA . ALA A 1 291 ? -0.008 -3.231 -3.590 1.00 97.19 291 ALA A CA 1
ATOM 2281 C C . ALA A 1 291 ? 0.660 -3.958 -2.417 1.00 97.19 291 ALA A C 1
ATOM 2283 O O . ALA A 1 291 ? 0.378 -5.133 -2.174 1.00 97.19 291 ALA A O 1
ATOM 2284 N N . GLY A 1 292 ? 1.506 -3.253 -1.660 1.00 96.94 292 GLY A N 1
ATOM 2285 C CA . GLY A 1 292 ? 2.129 -3.786 -0.453 1.00 96.94 292 GLY A CA 1
ATOM 2286 C C . GLY A 1 292 ? 1.090 -4.275 0.551 1.00 96.94 292 GLY A C 1
ATOM 2287 O O . GLY A 1 292 ? 1.195 -5.406 1.035 1.00 96.94 292 GLY A O 1
ATOM 2288 N N . THR A 1 293 ? 0.077 -3.454 0.839 1.00 97.56 293 THR A N 1
ATOM 2289 C CA . THR A 1 293 ? -1.010 -3.776 1.778 1.00 97.56 293 THR A CA 1
ATOM 2290 C C . THR A 1 293 ? -1.859 -4.950 1.293 1.00 97.56 293 THR A C 1
ATOM 2292 O O . THR A 1 293 ? -2.131 -5.861 2.074 1.00 97.56 293 THR A O 1
ATOM 2295 N N . VAL A 1 294 ? -2.187 -5.011 -0.004 1.00 97.81 294 VAL A N 1
ATOM 2296 C CA . VAL A 1 294 ? -2.914 -6.150 -0.599 1.00 97.81 294 VAL A CA 1
ATOM 2297 C C . VAL A 1 294 ? -2.147 -7.459 -0.403 1.00 97.81 294 VAL A C 1
ATOM 2299 O O . VAL A 1 294 ? -2.698 -8.439 0.102 1.00 97.81 294 VAL A O 1
ATOM 2302 N N . LEU A 1 295 ? -0.860 -7.475 -0.759 1.00 98.00 295 LEU A N 1
ATOM 2303 C CA . LEU A 1 295 ? -0.010 -8.659 -0.629 1.00 98.00 295 LEU A CA 1
ATOM 2304 C C . LEU A 1 295 ? 0.186 -9.069 0.837 1.00 98.00 295 LEU A C 1
ATOM 2306 O O . LEU A 1 295 ? 0.184 -10.261 1.141 1.00 98.00 295 LEU A O 1
ATOM 2310 N N . ALA A 1 296 ? 0.310 -8.110 1.757 1.00 97.38 296 ALA A N 1
ATOM 2311 C CA . ALA A 1 296 ? 0.398 -8.406 3.186 1.00 97.38 296 ALA A CA 1
ATOM 2312 C C . ALA A 1 296 ? -0.910 -8.983 3.746 1.00 97.38 296 ALA A C 1
ATOM 2314 O O . ALA A 1 296 ? -0.856 -9.925 4.536 1.00 97.38 296 ALA A O 1
ATOM 2315 N N . GLY A 1 297 ? -2.066 -8.503 3.278 1.00 97.06 297 GLY A N 1
ATOM 2316 C CA . GLY A 1 297 ? -3.366 -9.110 3.562 1.00 97.06 297 GLY A CA 1
ATOM 2317 C C . GLY A 1 297 ? -3.433 -10.564 3.090 1.00 97.06 297 GLY A C 1
ATOM 2318 O O . GLY A 1 297 ? -3.742 -11.451 3.884 1.00 97.06 297 GLY A O 1
ATOM 2319 N N . ILE A 1 298 ? -3.049 -10.842 1.837 1.00 97.38 298 ILE A N 1
ATOM 2320 C CA . ILE A 1 298 ? -2.978 -12.215 1.300 1.00 97.38 298 ILE A CA 1
ATOM 2321 C C . ILE A 1 298 ? -2.052 -13.093 2.154 1.00 97.38 298 ILE A C 1
ATOM 2323 O O . ILE A 1 298 ? -2.429 -14.210 2.509 1.00 97.38 298 ILE A O 1
ATOM 2327 N N . ALA A 1 299 ? -0.861 -12.603 2.515 1.00 96.50 299 ALA A N 1
ATOM 2328 C CA . ALA A 1 299 ? 0.077 -13.340 3.361 1.00 96.50 299 ALA A CA 1
ATOM 2329 C C . ALA A 1 299 ? -0.527 -13.671 4.736 1.00 96.50 299 ALA A C 1
ATOM 2331 O O . ALA A 1 299 ? -0.432 -14.814 5.180 1.00 96.50 299 ALA A O 1
ATOM 2332 N N . ALA A 1 300 ? -1.194 -12.704 5.372 1.00 96.12 300 ALA A N 1
ATOM 2333 C CA . ALA A 1 300 ? -1.877 -12.900 6.646 1.00 96.12 300 ALA A CA 1
ATOM 2334 C C . ALA A 1 300 ? -3.052 -13.887 6.535 1.00 96.12 300 ALA A C 1
ATOM 2336 O O . ALA A 1 300 ? -3.227 -14.730 7.406 1.00 96.12 300 ALA A O 1
ATOM 2337 N N . GLY A 1 301 ? -3.825 -13.847 5.446 1.00 95.00 301 GLY A N 1
ATOM 2338 C CA . GLY A 1 301 ? -4.912 -14.803 5.199 1.00 95.00 301 GLY A CA 1
ATOM 2339 C C . GLY A 1 301 ? -4.423 -16.231 4.940 1.00 95.00 301 GLY A C 1
ATOM 2340 O O . GLY A 1 301 ? -5.095 -17.198 5.294 1.00 95.00 301 GLY A O 1
ATOM 2341 N N . LEU A 1 302 ? -3.237 -16.383 4.344 1.00 94.31 302 LEU A N 1
ATOM 2342 C CA . LEU A 1 302 ? -2.595 -17.683 4.123 1.00 94.31 302 LEU A CA 1
ATOM 2343 C C . LEU A 1 302 ? -1.954 -18.257 5.394 1.00 94.31 302 LEU A C 1
ATOM 2345 O O . LEU A 1 302 ? -1.734 -19.469 5.466 1.00 94.31 302 LEU A O 1
ATOM 2349 N N . GLU A 1 303 ? -1.651 -17.410 6.376 1.00 92.56 303 GLU A N 1
ATOM 2350 C CA . GLU A 1 303 ? -1.107 -17.793 7.678 1.00 92.56 303 GLU A CA 1
ATOM 2351 C C . GLU A 1 303 ? -1.765 -16.970 8.801 1.00 92.56 303 GLU A C 1
ATOM 2353 O O . GLU A 1 303 ? -1.143 -16.063 9.360 1.00 92.56 303 GLU A O 1
ATOM 2358 N N . PRO A 1 304 ? -3.038 -17.257 9.131 1.00 92.12 304 PRO A N 1
ATOM 2359 C CA . PRO A 1 304 ? -3.782 -16.473 10.106 1.00 92.12 304 PRO A CA 1
ATOM 2360 C C . PRO A 1 304 ? -3.188 -16.662 11.502 1.00 92.12 304 PRO A C 1
ATOM 2362 O O . PRO A 1 304 ? -3.042 -17.786 11.994 1.00 92.12 304 PRO A O 1
ATOM 2365 N N . GLN A 1 305 ? -2.852 -15.553 12.157 1.00 90.31 305 GLN A N 1
ATOM 2366 C CA . GLN A 1 305 ? -2.261 -15.538 13.491 1.00 90.31 305 GLN A CA 1
ATOM 2367 C C . GLN A 1 305 ? -2.952 -14.496 14.366 1.00 90.31 305 GLN A C 1
ATOM 2369 O O . GLN A 1 305 ? -3.147 -13.351 13.975 1.00 90.31 305 GLN A O 1
ATOM 2374 N N . SER A 1 306 ? -3.271 -14.881 15.603 1.00 90.25 306 SER A N 1
ATOM 2375 C CA . SER A 1 306 ? -3.828 -13.967 16.599 1.00 90.25 306 SER A CA 1
ATOM 2376 C C . SER A 1 306 ? -3.001 -14.022 17.877 1.00 90.25 306 SER A C 1
ATOM 2378 O O . SER A 1 306 ? -3.014 -15.019 18.610 1.00 90.25 306 SER A O 1
ATOM 2380 N N . VAL A 1 307 ? -2.279 -12.940 18.150 1.00 88.19 307 VAL A N 1
ATOM 2381 C CA . VAL A 1 307 ? -1.299 -12.845 19.237 1.00 88.19 307 VAL A CA 1
ATOM 2382 C C . VAL A 1 307 ? -1.859 -11.978 20.360 1.00 88.19 307 VAL A C 1
ATOM 2384 O O . VAL A 1 307 ? -2.600 -11.020 20.134 1.00 88.19 307 VAL A O 1
ATOM 2387 N N . GLN A 1 308 ? -1.551 -12.330 21.606 1.00 85.62 308 GLN A N 1
ATOM 2388 C CA . GLN A 1 308 ? -1.983 -11.528 22.746 1.00 85.62 308 GLN A CA 1
ATOM 2389 C C . GLN A 1 308 ? -1.128 -10.269 22.859 1.00 85.62 308 GLN A C 1
ATOM 2391 O O . GLN A 1 308 ? 0.090 -10.327 22.707 1.00 85.62 308 GLN A O 1
ATOM 2396 N N . LEU A 1 309 ? -1.750 -9.148 23.225 1.00 79.38 309 LEU A N 1
ATOM 2397 C CA . LEU A 1 309 ? -1.066 -7.861 23.354 1.00 79.38 309 LEU A CA 1
ATOM 2398 C C . LEU A 1 309 ? 0.198 -7.933 24.233 1.00 79.38 309 LEU A C 1
ATOM 2400 O O . LEU A 1 309 ? 1.233 -7.366 23.896 1.00 79.38 309 LEU A O 1
ATOM 2404 N N . ARG A 1 310 ? 0.143 -8.707 25.324 1.00 76.69 310 ARG A N 1
ATOM 2405 C CA . ARG A 1 310 ? 1.273 -8.918 26.247 1.00 76.69 310 ARG A CA 1
ATOM 2406 C C . ARG A 1 310 ? 2.525 -9.513 25.590 1.00 76.69 310 ARG A C 1
ATOM 2408 O O . ARG A 1 310 ? 3.625 -9.244 26.063 1.00 76.69 310 ARG A O 1
ATOM 2415 N N . ASP A 1 311 ? 2.357 -10.318 24.544 1.00 79.06 311 ASP A N 1
ATOM 2416 C CA . ASP A 1 311 ? 3.456 -10.994 23.849 1.00 79.06 311 ASP A CA 1
ATOM 2417 C C . ASP A 1 311 ? 4.071 -10.092 22.769 1.00 79.06 311 ASP A C 1
ATOM 2419 O O . ASP A 1 311 ? 5.211 -10.299 22.360 1.00 79.06 311 ASP A O 1
ATOM 2423 N N . LEU A 1 312 ? 3.332 -9.057 22.353 1.00 74.88 312 LEU A N 1
ATOM 2424 C CA . LEU A 1 312 ? 3.758 -8.055 21.380 1.00 74.88 312 LEU A CA 1
ATOM 2425 C C . LEU A 1 312 ? 4.391 -6.818 22.028 1.00 74.88 312 LEU A C 1
ATOM 2427 O O . LEU A 1 312 ? 4.936 -5.991 21.306 1.00 74.88 312 LEU A O 1
ATOM 2431 N N . MET A 1 313 ? 4.335 -6.666 23.354 1.00 72.75 313 MET A N 1
ATOM 2432 C CA . MET A 1 313 ? 4.949 -5.538 24.062 1.00 72.75 313 MET A CA 1
ATOM 2433 C C . MET A 1 313 ? 6.449 -5.772 24.328 1.00 72.75 313 MET A C 1
ATOM 2435 O O . MET A 1 313 ? 6.847 -6.883 24.696 1.00 72.75 313 MET A O 1
ATOM 2439 N N . PRO A 1 314 ? 7.305 -4.739 24.200 1.00 65.56 314 PRO A N 1
ATOM 2440 C CA . PRO A 1 314 ? 8.730 -4.862 24.488 1.00 65.56 314 PRO A CA 1
ATOM 2441 C C . PRO A 1 314 ? 8.965 -5.269 25.951 1.00 65.56 314 PRO A C 1
ATOM 2443 O O . PRO A 1 314 ? 8.377 -4.718 26.884 1.00 65.56 314 PRO A O 1
ATOM 2446 N N . ARG A 1 315 ? 9.848 -6.254 26.164 1.00 58.47 315 ARG A N 1
ATOM 2447 C CA . ARG A 1 315 ? 10.204 -6.793 27.489 1.00 58.47 315 ARG A CA 1
ATOM 2448 C C . ARG A 1 315 ? 11.076 -5.805 28.280 1.00 58.47 315 ARG A C 1
ATOM 2450 O O . ARG A 1 315 ? 12.252 -6.069 28.509 1.00 58.47 315 ARG A O 1
ATOM 2457 N N . SER A 1 316 ? 10.529 -4.676 28.725 1.00 54.53 316 SER A N 1
ATOM 2458 C CA . SER A 1 316 ? 11.212 -3.789 29.675 1.00 54.53 316 SER A CA 1
ATOM 2459 C C . SER A 1 316 ? 10.963 -4.264 31.118 1.00 54.53 316 SER A C 1
ATOM 2461 O O . SER A 1 316 ? 9.832 -4.397 31.592 1.00 54.53 316 SER A O 1
ATOM 2463 N N . GLY A 1 317 ? 12.044 -4.580 31.841 1.00 50.56 317 GLY A N 1
ATOM 2464 C CA . GLY A 1 317 ? 11.999 -5.195 33.178 1.00 50.56 317 GLY A CA 1
ATOM 2465 C C . GLY A 1 317 ? 11.311 -4.357 34.266 1.00 50.56 317 GLY A C 1
ATOM 2466 O O . GLY A 1 317 ? 10.870 -4.913 35.270 1.00 50.56 317 GLY A O 1
ATOM 2467 N N . GLN A 1 318 ? 11.148 -3.046 34.059 1.00 50.72 318 GLN A N 1
ATOM 2468 C CA . GLN A 1 318 ? 10.489 -2.136 35.006 1.00 50.72 318 GLN A CA 1
ATOM 2469 C C . GLN A 1 318 ? 8.950 -2.195 34.956 1.00 50.72 318 GLN A C 1
ATOM 2471 O O . GLN A 1 318 ? 8.286 -1.769 35.900 1.00 50.72 318 GLN A O 1
ATOM 2476 N N . MET A 1 319 ? 8.359 -2.790 33.914 1.00 48.56 319 MET A N 1
ATOM 2477 C CA . MET A 1 319 ? 6.917 -2.699 33.638 1.00 48.56 319 MET A CA 1
ATOM 2478 C C . MET A 1 319 ? 6.093 -3.894 34.151 1.00 48.56 319 MET A C 1
ATOM 2480 O O . MET A 1 319 ? 4.871 -3.918 34.034 1.00 48.56 319 MET A O 1
ATOM 2484 N N . ARG A 1 320 ? 6.726 -4.882 34.801 1.00 49.06 320 ARG A N 1
ATOM 2485 C CA . ARG A 1 320 ? 6.003 -5.964 35.505 1.00 49.06 320 ARG A CA 1
ATOM 2486 C C . ARG A 1 320 ? 5.270 -5.482 36.764 1.00 49.06 320 ARG A C 1
ATOM 2488 O O . ARG A 1 320 ? 4.321 -6.136 37.189 1.00 49.06 320 ARG A O 1
ATOM 2495 N N . SER A 1 321 ? 5.701 -4.359 37.342 1.00 47.41 321 SER A N 1
ATOM 2496 C CA . SER A 1 321 ? 5.127 -3.786 38.566 1.00 47.41 321 SER A CA 1
ATOM 2497 C C . SER A 1 321 ? 3.823 -3.017 38.298 1.00 47.41 321 SER A C 1
ATOM 2499 O O . SER A 1 321 ? 2.829 -3.238 38.984 1.00 47.41 321 SER A O 1
ATOM 2501 N N . GLN A 1 322 ? 3.774 -2.198 37.240 1.00 51.22 322 GLN A N 1
ATOM 2502 C CA . GLN A 1 322 ? 2.604 -1.361 36.924 1.00 51.22 322 GLN A CA 1
ATOM 2503 C C . GLN A 1 322 ? 1.464 -2.093 36.197 1.00 51.22 322 GLN A C 1
ATOM 2505 O O . GLN A 1 322 ? 0.321 -1.658 36.279 1.00 51.22 322 GLN A O 1
ATOM 2510 N N . ILE A 1 323 ? 1.728 -3.214 35.514 1.00 49.78 323 ILE A N 1
ATOM 2511 C CA . ILE A 1 323 ? 0.673 -3.974 34.813 1.00 49.78 323 ILE A CA 1
ATOM 2512 C C . ILE A 1 323 ? -0.139 -4.851 35.787 1.00 49.78 323 ILE A C 1
ATOM 2514 O O . ILE A 1 323 ? -1.303 -5.147 35.530 1.00 49.78 323 ILE A O 1
ATOM 2518 N N . ARG A 1 324 ? 0.416 -5.224 36.952 1.00 46.03 324 ARG A N 1
ATOM 2519 C CA . ARG A 1 324 ? -0.315 -6.023 37.955 1.00 46.03 324 ARG A CA 1
ATOM 2520 C C . ARG A 1 324 ? -1.437 -5.253 38.668 1.00 46.03 324 ARG A C 1
ATOM 2522 O O . ARG A 1 324 ? -2.294 -5.901 39.258 1.00 46.03 324 ARG A O 1
ATOM 2529 N N . SER A 1 325 ? -1.467 -3.919 38.600 1.00 45.44 325 SER A N 1
ATOM 2530 C CA . SER A 1 325 ? -2.473 -3.082 39.277 1.00 45.44 325 SER A CA 1
ATOM 2531 C C . SER A 1 325 ? -3.619 -2.579 38.383 1.00 45.44 325 SER A C 1
ATOM 2533 O O . SER A 1 325 ? -4.531 -1.934 38.893 1.00 45.44 325 SER A O 1
ATOM 2535 N N . ARG A 1 326 ? -3.645 -2.890 37.076 1.00 48.53 326 ARG A N 1
ATOM 2536 C CA . ARG A 1 326 ? -4.739 -2.506 36.154 1.00 48.53 326 ARG A CA 1
ATOM 2537 C C . ARG A 1 326 ? -5.467 -3.738 35.604 1.00 48.53 326 ARG A C 1
ATOM 2539 O O . ARG A 1 326 ? -5.337 -4.118 34.448 1.00 48.53 326 ARG A O 1
ATOM 2546 N N . GLN A 1 327 ? -6.255 -4.362 36.473 1.00 43.59 327 GLN A N 1
ATOM 2547 C CA . GLN A 1 327 ? -7.009 -5.606 36.258 1.00 43.59 327 GLN A CA 1
ATOM 2548 C C . GLN A 1 327 ? -8.320 -5.450 35.445 1.00 43.59 327 GLN A C 1
ATOM 2550 O O . GLN A 1 327 ? -9.249 -6.229 35.637 1.00 43.59 327 GLN A O 1
ATOM 2555 N N . GLN A 1 328 ? -8.436 -4.455 34.556 1.00 45.88 328 GLN A N 1
ATOM 2556 C CA . GLN A 1 328 ? -9.707 -4.155 33.861 1.00 45.88 328 GLN A CA 1
ATOM 2557 C C . GLN A 1 328 ? -9.612 -3.904 32.351 1.00 45.88 328 GLN A C 1
ATOM 2559 O O . GLN A 1 328 ? -10.628 -3.615 31.726 1.00 45.88 328 GLN A O 1
ATOM 2564 N N . VAL A 1 329 ? -8.441 -4.051 31.730 1.00 51.56 329 VAL A N 1
ATOM 2565 C CA . VAL A 1 329 ? -8.371 -4.042 30.263 1.00 51.56 329 VAL A CA 1
ATOM 2566 C C . VAL A 1 329 ? -8.602 -5.476 29.793 1.00 51.56 329 VAL A C 1
ATOM 2568 O O . VAL A 1 329 ? -7.836 -6.371 30.158 1.00 51.56 329 VAL A O 1
ATOM 2571 N N . GLN A 1 330 ? -9.685 -5.704 29.042 1.00 54.00 330 GLN A N 1
ATOM 2572 C CA . GLN A 1 330 ? -9.958 -6.974 28.356 1.00 54.00 330 GLN A CA 1
ATOM 2573 C C . GLN A 1 330 ? -8.675 -7.483 27.677 1.00 54.00 330 GLN A C 1
ATOM 2575 O O . GLN A 1 330 ? -7.892 -6.660 27.196 1.00 54.00 330 GLN A O 1
ATOM 2580 N N . PRO A 1 331 ? -8.415 -8.802 27.620 1.00 60.25 331 PRO A N 1
ATOM 2581 C CA . PRO A 1 331 ? -7.243 -9.323 26.931 1.00 60.25 331 PRO A CA 1
ATOM 2582 C C . PRO A 1 331 ? -7.351 -9.009 25.433 1.00 60.25 331 PRO A C 1
ATOM 2584 O O . PRO A 1 331 ? -7.933 -9.772 24.666 1.00 60.25 331 PRO A O 1
ATOM 2587 N N . MET A 1 332 ? -6.800 -7.868 25.019 1.00 72.38 332 MET A N 1
ATOM 2588 C CA . MET A 1 332 ? -6.780 -7.453 23.623 1.00 72.38 332 MET A CA 1
ATOM 2589 C C . MET A 1 332 ? -5.880 -8.419 22.851 1.00 72.38 332 MET A C 1
ATOM 2591 O O . MET A 1 332 ? -4.737 -8.692 23.244 1.00 72.38 332 MET A O 1
ATOM 2595 N N . ARG A 1 333 ? -6.418 -8.978 21.769 1.00 87.50 333 ARG A N 1
ATOM 2596 C CA . ARG A 1 333 ? -5.683 -9.818 20.824 1.00 87.50 333 ARG A CA 1
ATOM 2597 C C . ARG A 1 333 ? -5.584 -9.074 19.508 1.00 87.50 333 ARG A C 1
ATOM 2599 O O . ARG A 1 333 ? -6.576 -8.505 19.059 1.00 87.50 333 ARG A O 1
ATOM 2606 N N . VAL A 1 334 ? -4.401 -9.110 18.914 1.00 91.12 334 VAL A N 1
ATOM 2607 C CA . VAL A 1 334 ? -4.147 -8.538 17.596 1.00 91.12 334 VAL A CA 1
ATOM 2608 C C . VAL A 1 334 ? -4.129 -9.667 16.590 1.00 91.1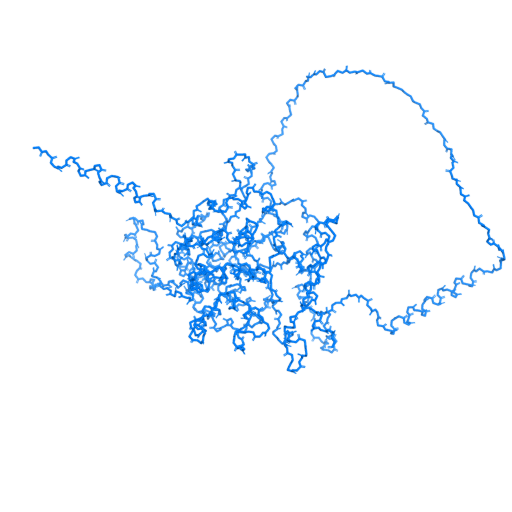2 334 VAL A C 1
ATOM 2610 O O . VAL A 1 334 ? -3.379 -10.633 16.743 1.00 91.12 334 VAL A O 1
ATOM 2613 N N . ASP A 1 335 ? -4.985 -9.543 15.591 1.00 94.62 335 ASP A N 1
ATOM 2614 C CA . ASP A 1 335 ? -5.005 -10.402 14.421 1.00 94.62 335 ASP A CA 1
ATOM 2615 C C . ASP A 1 335 ? -4.055 -9.829 13.359 1.00 94.62 335 ASP A C 1
ATOM 2617 O O . ASP A 1 335 ? -4.102 -8.633 13.046 1.00 94.62 335 ASP A O 1
ATOM 2621 N N . ASN A 1 336 ? -3.162 -10.668 12.832 1.00 94.75 336 ASN A N 1
ATOM 2622 C CA . ASN A 1 336 ? -2.197 -10.249 11.823 1.00 94.75 336 ASN A CA 1
ATOM 2623 C C . ASN A 1 336 ? -2.877 -9.766 10.537 1.00 94.75 336 ASN A C 1
ATOM 2625 O O . ASN A 1 336 ? -2.347 -8.862 9.896 1.00 94.75 336 ASN A O 1
ATOM 2629 N N . LEU A 1 337 ? -4.059 -10.288 10.201 1.00 95.31 337 LEU A N 1
ATOM 2630 C CA . LEU A 1 337 ? -4.834 -9.859 9.042 1.00 95.31 337 LEU A CA 1
ATOM 2631 C C . LEU A 1 337 ? -5.260 -8.396 9.161 1.00 95.31 337 LEU A C 1
ATOM 2633 O O . LEU A 1 337 ? -5.062 -7.605 8.240 1.00 95.31 337 LEU A O 1
ATOM 2637 N N . TRP A 1 338 ? -5.817 -8.026 10.311 1.00 96.12 338 TRP A N 1
ATOM 2638 C CA . TRP A 1 338 ? -6.285 -6.666 10.566 1.00 96.12 338 TRP A CA 1
ATOM 2639 C C . TRP A 1 338 ? -5.124 -5.685 10.687 1.00 96.12 338 TRP A C 1
ATOM 2641 O O . TRP A 1 338 ? -5.177 -4.592 10.126 1.00 96.12 338 TRP A O 1
ATOM 2651 N N . ALA A 1 339 ? -4.049 -6.095 11.362 1.00 95.81 339 ALA A N 1
ATOM 2652 C CA . ALA A 1 339 ? -2.842 -5.290 11.488 1.00 95.81 339 ALA A CA 1
ATOM 2653 C C . ALA A 1 339 ? -2.155 -5.045 10.131 1.00 95.81 339 ALA A C 1
ATOM 2655 O O . ALA A 1 339 ? -1.656 -3.950 9.894 1.00 95.81 339 ALA A O 1
ATOM 2656 N N . ALA A 1 340 ? -2.136 -6.041 9.238 1.00 95.75 340 ALA A N 1
ATOM 2657 C CA . ALA A 1 340 ? -1.534 -5.938 7.907 1.00 95.75 340 ALA A CA 1
ATOM 2658 C C . ALA A 1 340 ? -2.382 -5.150 6.893 1.00 95.75 340 ALA A C 1
ATOM 2660 O O . ALA A 1 340 ? -1.893 -4.852 5.804 1.00 95.75 340 ALA A O 1
ATOM 2661 N N . THR A 1 341 ? -3.638 -4.852 7.236 1.00 96.06 341 THR A N 1
ATOM 2662 C CA . THR A 1 341 ? -4.603 -4.139 6.392 1.00 96.06 341 THR A CA 1
ATOM 2663 C C . THR A 1 341 ? -5.104 -2.882 7.117 1.00 96.06 341 THR A C 1
ATOM 2665 O O . THR A 1 341 ? -4.308 -2.054 7.549 1.00 96.06 341 THR A O 1
ATOM 2668 N N . ILE A 1 342 ? -6.418 -2.730 7.285 1.00 95.50 342 ILE A N 1
ATOM 2669 C CA . ILE A 1 342 ? -7.067 -1.479 7.687 1.00 95.50 342 ILE A CA 1
ATOM 2670 C C . ILE A 1 342 ? -6.677 -1.030 9.104 1.00 95.50 342 ILE A C 1
ATOM 2672 O O . ILE A 1 342 ? -6.507 0.163 9.345 1.00 95.50 342 ILE A O 1
ATOM 2676 N N . SER A 1 343 ? -6.539 -1.948 10.068 1.00 95.62 343 SER A N 1
ATOM 2677 C CA . SER A 1 343 ? -6.266 -1.560 11.461 1.00 95.62 343 SER A CA 1
ATOM 2678 C C . SER A 1 343 ? -4.843 -1.050 11.676 1.00 95.62 343 SER A C 1
ATOM 2680 O O . SER A 1 343 ? -4.620 -0.301 12.626 1.00 95.62 343 SER A O 1
ATOM 2682 N N . GLY A 1 344 ? -3.897 -1.432 10.811 1.00 94.88 344 GLY A N 1
ATOM 2683 C CA . GLY A 1 344 ? -2.541 -0.889 10.818 1.00 94.88 344 GLY A CA 1
ATOM 2684 C C . GLY A 1 344 ? -2.530 0.606 10.507 1.00 94.88 344 GLY A C 1
ATOM 2685 O O . GLY A 1 344 ? -1.978 1.387 11.278 1.00 94.88 344 GLY A O 1
ATOM 2686 N N . ASP A 1 345 ? -3.204 0.999 9.427 1.00 95.75 345 ASP A N 1
ATOM 2687 C CA . ASP A 1 345 ? -3.289 2.395 8.974 1.00 95.75 345 ASP A CA 1
ATOM 2688 C C . ASP A 1 345 ? -4.167 3.231 9.920 1.00 95.75 345 ASP A C 1
ATOM 2690 O O . ASP A 1 345 ? -3.806 4.337 10.320 1.00 95.75 345 ASP A O 1
ATOM 2694 N N . LEU A 1 346 ? -5.280 2.664 10.406 1.00 96.94 346 LEU A N 1
ATOM 2695 C CA . LEU A 1 346 ? -6.108 3.318 11.425 1.00 96.94 346 LEU A CA 1
ATOM 2696 C C . LEU A 1 346 ? -5.338 3.610 12.715 1.00 96.94 346 LEU A C 1
ATOM 2698 O O . LEU A 1 346 ? -5.659 4.584 13.397 1.00 96.94 346 LEU A O 1
ATOM 2702 N N . ALA A 1 347 ? -4.344 2.797 13.076 1.00 96.12 347 ALA A N 1
ATOM 2703 C CA . ALA A 1 347 ? -3.511 3.074 14.240 1.00 96.12 347 ALA A CA 1
ATOM 2704 C C . ALA A 1 347 ? -2.584 4.277 14.022 1.00 96.12 347 ALA A C 1
ATOM 2706 O O . ALA A 1 347 ? -2.370 5.051 14.955 1.00 96.12 347 ALA A O 1
ATOM 2707 N N . GLU A 1 348 ? -2.085 4.477 12.801 1.00 95.00 348 GLU A N 1
ATOM 2708 C CA . GLU A 1 348 ? -1.326 5.679 12.433 1.00 95.00 348 GLU A CA 1
ATOM 2709 C C . GLU A 1 348 ? -2.227 6.917 12.526 1.00 95.00 348 GLU A C 1
ATOM 2711 O O . GLU A 1 348 ? -1.876 7.871 13.219 1.00 95.00 348 GLU A O 1
ATOM 2716 N N . VAL A 1 349 ? -3.446 6.863 11.974 1.00 95.94 349 VAL A N 1
ATOM 2717 C CA . VAL A 1 349 ? -4.452 7.937 12.117 1.00 95.94 349 VAL A CA 1
ATOM 2718 C C . VAL A 1 349 ? -4.758 8.221 13.590 1.00 95.94 349 VAL A C 1
ATOM 2720 O O . VAL A 1 349 ? -4.771 9.377 14.015 1.00 95.94 349 VAL A O 1
ATOM 2723 N N . THR A 1 350 ? -4.975 7.170 14.384 1.00 95.50 350 THR A N 1
ATOM 2724 C CA . THR A 1 350 ? -5.313 7.252 15.815 1.00 95.50 350 THR A CA 1
ATOM 2725 C C . THR A 1 350 ? -4.239 7.978 16.616 1.00 95.50 350 THR A C 1
ATOM 2727 O O . THR A 1 350 ? -4.564 8.761 17.509 1.00 95.50 350 THR A O 1
ATOM 2730 N N . LEU A 1 351 ? -2.968 7.698 16.329 1.00 94.38 351 LEU A N 1
ATOM 2731 C CA . LEU A 1 351 ? -1.849 8.203 17.116 1.00 94.38 351 LEU A CA 1
ATOM 2732 C C . LEU A 1 351 ? -1.263 9.503 16.577 1.00 94.38 351 LEU A C 1
ATOM 2734 O O . LEU A 1 351 ? -0.718 10.253 17.371 1.00 94.38 351 LEU A O 1
ATOM 2738 N N . LEU A 1 352 ? -1.359 9.784 15.278 1.00 92.75 352 LEU A N 1
ATOM 2739 C CA . LEU A 1 352 ? -0.719 10.950 14.659 1.00 92.75 352 LEU A CA 1
ATOM 2740 C C . LEU A 1 352 ? -1.736 12.034 14.283 1.00 92.75 352 LEU A C 1
ATOM 2742 O O . LEU A 1 352 ? -1.541 13.199 14.631 1.00 92.75 352 LEU A O 1
ATOM 2746 N N . HIS A 1 353 ? -2.851 11.664 13.644 1.00 92.50 353 HIS A N 1
ATOM 2747 C CA . HIS A 1 353 ? -3.831 12.639 13.151 1.00 92.50 353 HIS A CA 1
ATOM 2748 C C . HIS A 1 353 ? -4.816 13.087 14.236 1.00 92.50 353 HIS A C 1
ATOM 2750 O O . HIS A 1 353 ? -4.957 14.287 14.484 1.00 92.50 353 HIS A O 1
ATOM 2756 N N . VAL A 1 354 ? -5.472 12.148 14.931 1.00 93.25 354 VAL A N 1
ATOM 2757 C CA . VAL A 1 354 ? -6.535 12.462 15.912 1.00 93.25 354 VAL A CA 1
ATOM 2758 C C . VAL A 1 354 ? -6.070 13.421 17.022 1.00 93.25 354 VAL A C 1
ATOM 2760 O O . VAL A 1 354 ? -6.803 14.369 17.303 1.00 93.25 354 VAL A O 1
ATOM 2763 N N . PRO A 1 355 ? -4.872 13.273 17.628 1.00 91.75 355 PRO A N 1
ATOM 2764 C CA . PRO A 1 355 ? -4.415 14.200 18.667 1.00 91.75 355 PRO A CA 1
ATOM 2765 C C . PRO A 1 355 ? -4.186 15.627 18.154 1.00 91.75 355 PRO A C 1
ATOM 2767 O O . PRO A 1 355 ? -4.354 16.582 18.909 1.00 91.75 355 PRO A O 1
ATOM 2770 N N . SER A 1 356 ? -3.827 15.781 16.875 1.00 88.12 356 SER A N 1
ATOM 2771 C CA . SER A 1 356 ? -3.635 17.092 16.244 1.00 88.12 356 SER A CA 1
ATOM 2772 C C . SER A 1 356 ? -4.960 17.760 15.856 1.00 88.12 356 SER A C 1
ATOM 2774 O O . SER A 1 356 ? -5.075 18.984 15.904 1.00 88.12 356 SER A O 1
ATOM 2776 N N . SER A 1 357 ? -5.967 16.959 15.490 1.00 89.12 357 SER A N 1
ATOM 2777 C CA . SER A 1 357 ? -7.243 17.414 14.927 1.00 89.12 357 SER A CA 1
ATOM 2778 C C . SER A 1 357 ? -8.437 16.626 15.497 1.00 89.12 357 SER A C 1
ATOM 2780 O O . SER A 1 357 ? -9.150 15.953 14.748 1.00 89.12 357 SER A O 1
ATOM 2782 N N . PRO A 1 358 ? -8.726 16.723 16.810 1.00 85.00 358 PRO A N 1
ATOM 2783 C CA . PRO A 1 358 ? -9.698 15.848 17.478 1.00 85.00 358 PRO A CA 1
ATOM 2784 C C . PRO A 1 358 ? -11.146 16.040 17.000 1.00 85.00 358 PRO A C 1
ATOM 2786 O O . PRO A 1 358 ? -11.948 15.114 17.081 1.00 85.00 358 PRO A O 1
ATOM 2789 N N . ASN A 1 359 ? -11.480 17.227 16.481 1.00 86.56 359 ASN A N 1
ATOM 2790 C CA . ASN A 1 359 ? -12.826 17.561 16.001 1.00 86.56 359 ASN A CA 1
ATOM 2791 C C . ASN A 1 359 ? -13.010 17.349 14.488 1.00 86.56 359 ASN A C 1
ATOM 2793 O O . ASN A 1 359 ? -14.125 17.475 13.992 1.00 86.56 359 ASN A O 1
ATOM 2797 N N . ASN A 1 360 ? -11.931 17.087 13.744 1.00 89.88 360 ASN A N 1
ATOM 2798 C CA . ASN A 1 360 ? -11.958 16.943 12.289 1.00 89.88 360 ASN A CA 1
ATOM 2799 C C . ASN A 1 360 ? -11.018 15.813 11.861 1.00 89.88 360 ASN A C 1
ATOM 2801 O O . ASN A 1 360 ? -9.919 16.033 11.343 1.00 89.88 360 ASN A O 1
ATOM 2805 N N . ILE A 1 361 ? -11.451 14.587 12.140 1.00 92.31 361 ILE A N 1
ATOM 2806 C CA . ILE A 1 361 ? -10.715 13.387 11.761 1.00 92.31 361 ILE A CA 1
ATOM 2807 C C . ILE A 1 361 ? -10.915 13.183 10.264 1.00 92.31 361 ILE A C 1
ATOM 2809 O O . ILE A 1 361 ? -12.034 12.975 9.799 1.00 92.31 361 ILE A O 1
ATOM 2813 N N . GLN A 1 362 ? -9.819 13.268 9.520 1.00 90.94 362 GLN A N 1
ATOM 2814 C CA . GLN A 1 362 ? -9.796 13.106 8.077 1.00 90.94 362 GLN A CA 1
ATOM 2815 C C . GLN A 1 362 ? -9.110 11.784 7.767 1.00 90.94 362 GLN A C 1
ATOM 2817 O O . GLN A 1 362 ? -8.075 11.463 8.345 1.00 90.94 362 GLN A O 1
ATOM 2822 N N . VAL A 1 363 ? -9.716 11.025 6.865 1.00 92.81 363 VAL A N 1
ATOM 2823 C CA . VAL A 1 363 ? -9.190 9.774 6.319 1.00 92.81 363 VAL A CA 1
ATOM 2824 C C . VAL A 1 363 ? -9.429 9.792 4.816 1.00 92.81 363 VAL A C 1
ATOM 2826 O O . VAL A 1 363 ? -10.344 10.474 4.353 1.00 92.81 363 VAL A O 1
ATOM 2829 N N . GLY A 1 364 ? -8.619 9.053 4.065 1.00 90.81 364 GLY A N 1
ATOM 2830 C CA . GLY A 1 364 ? -8.745 8.981 2.615 1.00 90.81 364 GLY A CA 1
ATOM 2831 C C . GLY A 1 364 ? -8.127 10.184 1.923 1.00 90.81 364 GLY A C 1
ATOM 2832 O O . GLY A 1 364 ? -8.805 10.978 1.275 1.00 90.81 364 GLY A O 1
ATOM 2833 N N . ALA A 1 365 ? -6.806 10.319 2.049 1.00 91.50 365 ALA A N 1
ATOM 2834 C CA . ALA A 1 365 ? -6.072 11.286 1.246 1.00 91.50 365 ALA A CA 1
ATOM 2835 C C . ALA A 1 365 ? -6.212 10.949 -0.244 1.00 91.50 365 ALA A C 1
ATOM 2837 O O . ALA A 1 365 ? -5.661 9.954 -0.724 1.00 91.50 365 ALA A O 1
ATOM 2838 N N . ALA A 1 366 ? -6.958 11.775 -0.976 1.00 89.56 366 ALA A N 1
ATOM 2839 C CA . ALA A 1 366 ? -7.170 11.573 -2.400 1.00 89.56 366 ALA A CA 1
ATOM 2840 C C . ALA A 1 366 ? -5.914 11.923 -3.213 1.00 89.56 366 ALA A C 1
ATOM 2842 O O . ALA A 1 366 ? -5.114 12.791 -2.851 1.00 89.56 366 ALA A O 1
ATOM 2843 N N . GLY A 1 367 ? -5.772 11.274 -4.369 1.00 88.25 367 GLY A N 1
ATOM 2844 C CA . GLY A 1 367 ? -4.669 11.528 -5.290 1.00 88.25 367 GLY A CA 1
ATOM 2845 C C . GLY A 1 367 ? -5.000 11.234 -6.750 1.00 88.25 367 GLY A C 1
ATOM 2846 O O . GLY A 1 367 ? -6.083 10.733 -7.087 1.00 88.25 367 GLY A O 1
ATOM 2847 N N . ALA A 1 368 ? -4.075 11.593 -7.635 1.00 88.38 368 ALA A N 1
ATOM 2848 C CA . ALA A 1 368 ? -4.192 11.410 -9.075 1.00 88.38 368 ALA A CA 1
ATOM 2849 C C . ALA A 1 368 ? -2.843 11.061 -9.715 1.00 88.38 368 ALA A C 1
ATOM 2851 O O . ALA A 1 368 ? -1.783 11.510 -9.277 1.00 88.38 368 ALA A O 1
ATOM 2852 N N . TRP A 1 369 ? -2.905 10.265 -10.781 1.00 87.69 369 TRP A N 1
ATOM 2853 C CA . TRP A 1 369 ? -1.743 9.927 -11.594 1.00 87.69 369 TRP A CA 1
ATOM 2854 C C . TRP A 1 369 ? -1.438 11.031 -12.601 1.00 87.69 369 TRP A C 1
ATOM 2856 O O . TRP A 1 369 ? -2.359 11.621 -13.159 1.00 87.69 369 TRP A O 1
ATOM 2866 N N . ASN A 1 370 ? -0.154 11.241 -12.896 1.00 82.12 370 ASN A N 1
ATOM 2867 C CA . ASN A 1 370 ? 0.266 12.122 -13.992 1.00 82.12 370 ASN A CA 1
ATOM 2868 C C . ASN A 1 370 ? -0.236 11.618 -15.358 1.00 82.12 370 ASN A C 1
ATOM 2870 O O . ASN A 1 370 ? -0.785 12.360 -16.165 1.00 82.12 370 ASN A O 1
ATOM 2874 N N . HIS A 1 371 ? -0.090 10.311 -15.589 1.00 72.69 371 HIS A N 1
ATOM 2875 C CA . HIS A 1 371 ? -0.519 9.647 -16.812 1.00 72.69 371 HIS A CA 1
ATOM 2876 C C . HIS A 1 371 ? -1.257 8.358 -16.479 1.00 72.69 371 HIS A C 1
ATOM 2878 O O . HIS A 1 371 ? -0.859 7.612 -15.589 1.00 72.69 371 HIS A O 1
ATOM 2884 N N . THR A 1 372 ? -2.315 8.067 -17.232 1.00 68.19 372 THR A N 1
ATOM 2885 C CA . THR A 1 372 ? -3.101 6.837 -17.064 1.00 68.19 372 THR A CA 1
ATOM 2886 C C . THR A 1 372 ? -2.594 5.680 -17.932 1.00 68.19 372 THR A C 1
ATOM 2888 O O . THR A 1 372 ? -2.918 4.533 -17.655 1.00 68.19 372 THR A O 1
ATOM 2891 N N . VAL A 1 373 ? -1.808 5.965 -18.980 1.00 69.06 373 VAL A N 1
ATOM 2892 C CA . VAL A 1 373 ? -1.183 4.946 -19.851 1.00 69.06 373 VAL A CA 1
ATOM 2893 C C . VAL A 1 373 ? 0.114 4.427 -19.232 1.00 69.06 373 VAL A C 1
ATOM 2895 O O . VAL A 1 373 ? 0.337 3.226 -19.168 1.00 69.06 373 VAL A O 1
ATOM 2898 N N . SER A 1 374 ? 0.941 5.344 -18.726 1.00 79.94 374 SER A N 1
ATOM 2899 C CA . SER A 1 374 ? 2.179 5.030 -18.019 1.00 79.94 374 SER A CA 1
ATOM 2900 C C . SER A 1 374 ? 2.236 5.746 -16.671 1.00 79.94 374 SER A C 1
ATOM 2902 O O . SER A 1 374 ? 2.920 6.765 -16.525 1.00 79.94 374 SER A O 1
ATOM 2904 N N . PRO A 1 375 ? 1.499 5.243 -15.676 1.00 87.19 375 PRO A N 1
ATOM 2905 C CA . PRO A 1 375 ? 1.507 5.813 -14.339 1.00 87.19 375 PRO A CA 1
ATOM 2906 C C . PRO A 1 375 ? 2.890 5.649 -13.697 1.00 87.19 375 PRO A C 1
ATOM 2908 O O . PRO A 1 375 ? 3.315 4.539 -13.405 1.00 87.19 375 PRO A O 1
ATOM 2911 N N . ARG A 1 376 ? 3.610 6.755 -13.493 1.00 87.12 376 ARG A N 1
ATOM 2912 C CA . ARG A 1 376 ? 4.915 6.793 -12.791 1.00 87.12 376 ARG A CA 1
ATOM 2913 C C . ARG A 1 376 ? 4.901 7.689 -11.550 1.00 87.12 376 ARG A C 1
ATOM 2915 O O . ARG A 1 376 ? 5.659 7.473 -10.611 1.00 87.12 376 ARG A O 1
ATOM 2922 N N . TRP A 1 377 ? 3.997 8.665 -11.542 1.00 89.31 377 TRP A N 1
ATOM 2923 C CA . TRP A 1 377 ? 3.826 9.643 -10.474 1.00 89.31 377 TRP A CA 1
ATOM 2924 C C . TRP A 1 377 ? 2.393 9.620 -9.968 1.00 89.31 377 TRP A C 1
ATOM 2926 O O . TRP A 1 377 ? 1.475 9.886 -10.751 1.00 89.31 377 TRP A O 1
ATOM 2936 N N . PHE A 1 378 ? 2.219 9.352 -8.676 1.00 92.19 378 PHE A N 1
ATOM 2937 C CA . PHE A 1 378 ? 0.952 9.521 -7.981 1.00 92.19 378 PHE A CA 1
ATOM 2938 C C . PHE A 1 378 ? 1.059 10.691 -7.009 1.00 92.19 378 PHE A C 1
ATOM 2940 O O . PHE A 1 378 ? 1.864 10.673 -6.080 1.00 92.19 378 PHE A O 1
ATOM 2947 N N . PHE A 1 379 ? 0.264 11.724 -7.251 1.00 92.06 379 PHE A N 1
ATOM 2948 C CA . PHE A 1 379 ? 0.283 12.951 -6.472 1.00 92.06 379 PHE A CA 1
ATOM 2949 C C . PHE A 1 379 ? -0.936 13.034 -5.568 1.00 92.06 379 PHE A C 1
ATOM 2951 O O . PHE A 1 379 ? -2.065 12.830 -6.018 1.00 92.06 379 PHE A O 1
ATOM 2958 N N . LEU A 1 380 ? -0.716 13.429 -4.321 1.00 91.19 380 LEU A N 1
ATOM 2959 C CA . LEU A 1 380 ? -1.768 13.676 -3.350 1.00 91.19 380 LEU A CA 1
ATOM 2960 C C . LEU A 1 380 ? -2.351 15.082 -3.531 1.00 91.19 380 LEU A C 1
ATOM 2962 O O . LEU A 1 380 ? -1.656 16.060 -3.835 1.00 91.19 380 LEU A O 1
ATOM 2966 N N . SER A 1 381 ? -3.669 15.196 -3.365 1.00 86.25 381 SER A N 1
ATOM 2967 C CA . SER A 1 381 ? -4.370 16.479 -3.448 1.00 86.25 381 SER A CA 1
ATOM 2968 C C . SER A 1 381 ? -4.243 17.312 -2.177 1.00 86.25 381 SER A C 1
ATOM 2970 O O . SER A 1 381 ? -4.447 18.524 -2.233 1.00 86.25 381 SER A O 1
ATOM 2972 N N . GLN A 1 382 ? -3.904 16.677 -1.058 1.00 85.56 382 GLN A N 1
ATOM 2973 C CA . GLN A 1 382 ? -3.767 17.303 0.253 1.00 85.56 382 GLN A CA 1
ATOM 2974 C C . GLN A 1 382 ? -2.325 17.248 0.762 1.00 85.56 382 GLN A C 1
ATOM 2976 O O . GLN A 1 382 ? -1.506 16.476 0.270 1.00 85.56 382 GLN A O 1
ATOM 2981 N N . ARG A 1 383 ? -2.020 18.112 1.736 1.00 87.69 383 ARG A N 1
ATOM 2982 C CA . ARG A 1 383 ? -0.675 18.286 2.323 1.00 87.69 383 ARG A CA 1
ATOM 2983 C C . ARG A 1 383 ? -0.584 17.785 3.768 1.00 87.69 383 ARG A C 1
ATOM 2985 O O . ARG A 1 383 ? 0.500 17.744 4.332 1.00 87.69 383 ARG A O 1
ATOM 2992 N N . THR A 1 384 ? -1.725 17.457 4.361 1.00 87.50 384 THR A N 1
ATOM 2993 C CA . THR A 1 384 ? -1.913 17.059 5.761 1.00 87.50 384 THR A CA 1
ATOM 2994 C C . THR A 1 384 ? -2.879 15.877 5.812 1.00 87.50 384 THR A C 1
ATOM 2996 O O . THR A 1 384 ? -3.535 15.604 4.805 1.00 87.50 384 THR A O 1
ATOM 2999 N N . ALA A 1 385 ? -2.997 15.213 6.966 1.00 89.06 385 ALA A N 1
ATOM 3000 C CA . ALA A 1 385 ? -3.830 14.018 7.134 1.00 89.06 385 ALA A CA 1
ATOM 3001 C C . ALA A 1 385 ? -3.458 12.915 6.119 1.00 89.06 385 ALA A C 1
ATOM 3003 O O . ALA A 1 385 ? -4.286 12.467 5.327 1.00 89.06 385 ALA A O 1
ATOM 3004 N N . LEU A 1 386 ? -2.168 12.579 6.047 1.00 92.94 386 LEU A N 1
ATOM 3005 C CA . LEU A 1 386 ? -1.607 11.650 5.057 1.00 92.94 386 LEU A CA 1
ATOM 3006 C C . LEU A 1 386 ? -1.440 10.228 5.614 1.00 92.94 386 LEU A C 1
ATOM 3008 O O . LEU A 1 386 ? -0.926 9.362 4.921 1.00 92.94 386 LEU A O 1
ATOM 3012 N N . GLU A 1 387 ? -1.867 9.996 6.853 1.00 93.62 387 GLU A N 1
ATOM 3013 C CA . GLU A 1 387 ? -1.698 8.746 7.597 1.00 93.62 387 GLU A CA 1
ATOM 3014 C C . GLU A 1 387 ? -2.542 7.589 7.052 1.00 93.62 387 GLU A C 1
ATOM 3016 O O . GLU A 1 387 ? -2.279 6.439 7.382 1.00 93.62 387 GLU A O 1
ATOM 3021 N N . MET A 1 388 ? -3.580 7.897 6.269 1.00 95.00 388 MET A N 1
ATOM 3022 C CA . MET A 1 388 ? -4.414 6.900 5.606 1.00 95.00 388 MET A CA 1
ATOM 3023 C C . MET A 1 388 ? -4.899 7.436 4.259 1.00 95.00 388 MET A C 1
ATOM 3025 O O . MET A 1 388 ? -5.835 8.246 4.187 1.00 95.00 388 MET A O 1
ATOM 3029 N N . THR A 1 389 ? -4.255 7.000 3.180 1.00 95.44 389 THR A N 1
ATOM 3030 C CA . THR A 1 389 ? -4.585 7.438 1.817 1.00 95.44 389 THR A CA 1
ATOM 3031 C C . THR A 1 389 ? -5.744 6.649 1.215 1.00 95.44 389 THR A C 1
ATOM 3033 O O . THR A 1 389 ? -6.099 5.556 1.658 1.00 95.44 389 THR A O 1
ATOM 3036 N N . ASP A 1 390 ? -6.339 7.178 0.147 1.00 94.88 390 ASP A N 1
ATOM 3037 C CA . ASP A 1 390 ? -7.327 6.442 -0.646 1.00 94.88 390 ASP A CA 1
ATOM 3038 C C . ASP A 1 390 ? -6.770 5.114 -1.197 1.00 94.88 390 ASP A C 1
ATOM 3040 O O . ASP A 1 390 ? -7.513 4.142 -1.363 1.00 94.88 390 ASP A O 1
ATOM 3044 N N . ALA A 1 391 ? -5.475 5.071 -1.527 1.00 95.62 391 ALA A N 1
ATOM 3045 C CA . ALA A 1 391 ? -4.830 3.876 -2.056 1.00 95.62 391 ALA A CA 1
ATOM 3046 C C . ALA A 1 391 ? -4.611 2.821 -0.964 1.00 95.62 391 ALA A C 1
ATOM 3048 O O . ALA A 1 391 ? -4.827 1.631 -1.217 1.00 95.62 391 ALA A O 1
ATOM 3049 N N . GLU A 1 392 ? -4.249 3.241 0.248 1.00 96.69 392 GLU A N 1
ATOM 3050 C CA . GLU A 1 392 ? -4.158 2.379 1.429 1.00 96.69 392 GLU A CA 1
ATOM 3051 C C . GLU A 1 392 ? -5.529 1.839 1.841 1.00 96.69 392 GLU A C 1
ATOM 3053 O O . GLU A 1 392 ? -5.662 0.632 2.023 1.00 96.69 392 GLU A O 1
ATOM 3058 N N . ILE A 1 393 ? -6.580 2.671 1.855 1.00 96.88 393 ILE A N 1
ATOM 3059 C CA . ILE A 1 393 ? -7.959 2.219 2.122 1.00 96.88 393 ILE A CA 1
ATOM 3060 C C . ILE A 1 393 ? -8.374 1.139 1.122 1.00 96.88 393 ILE A C 1
ATOM 3062 O O . ILE A 1 393 ? -8.812 0.060 1.524 1.00 96.88 393 ILE A O 1
ATOM 3066 N N . ARG A 1 394 ? -8.219 1.390 -0.186 1.00 96.12 394 ARG A N 1
ATOM 3067 C CA . ARG A 1 394 ? -8.574 0.397 -1.213 1.00 96.12 394 ARG A CA 1
ATOM 3068 C C . ARG A 1 394 ? -7.741 -0.872 -1.083 1.00 96.12 394 ARG A C 1
ATOM 3070 O O . ARG A 1 394 ? -8.302 -1.960 -1.158 1.00 96.12 394 ARG A O 1
ATOM 3077 N N . GLY A 1 395 ? -6.432 -0.738 -0.861 1.00 96.56 395 GLY A N 1
ATOM 3078 C CA . GLY A 1 395 ? -5.527 -1.871 -0.677 1.00 96.56 395 GLY A CA 1
ATOM 3079 C C . GLY A 1 395 ? -5.839 -2.687 0.581 1.00 96.56 395 GLY A C 1
ATOM 3080 O O . GLY A 1 395 ? -5.770 -3.912 0.549 1.00 96.56 395 GLY A O 1
ATOM 3081 N N . GLY A 1 396 ? -6.250 -2.031 1.666 1.00 96.62 396 GLY A N 1
ATOM 3082 C CA . GLY A 1 396 ? -6.684 -2.663 2.908 1.00 96.62 396 GLY A CA 1
ATOM 3083 C C . GLY A 1 396 ? -7.993 -3.432 2.746 1.00 96.62 396 GLY A C 1
ATOM 3084 O O . GLY A 1 396 ? -8.080 -4.577 3.183 1.00 96.62 396 GLY A O 1
ATOM 3085 N N . ILE A 1 397 ? -8.990 -2.850 2.068 1.00 96.50 397 ILE A N 1
ATOM 3086 C CA . ILE A 1 397 ? -10.260 -3.535 1.769 1.00 96.50 397 ILE A CA 1
ATOM 3087 C C . ILE A 1 397 ? -10.015 -4.721 0.832 1.00 96.50 397 ILE A C 1
ATOM 3089 O O . ILE A 1 397 ? -10.454 -5.828 1.133 1.00 96.50 397 ILE A O 1
ATOM 3093 N N . ASP A 1 398 ? -9.280 -4.517 -0.266 1.00 96.31 398 ASP A N 1
ATOM 3094 C CA . ASP A 1 398 ? -8.926 -5.581 -1.213 1.00 96.31 398 ASP A CA 1
ATOM 3095 C C . ASP A 1 398 ? -8.149 -6.707 -0.515 1.00 96.31 398 ASP A C 1
ATOM 3097 O O . ASP A 1 398 ? -8.463 -7.884 -0.691 1.00 96.31 398 ASP A O 1
ATOM 3101 N N . GLY A 1 399 ? -7.188 -6.353 0.343 1.00 96.44 399 GLY A N 1
ATOM 3102 C CA . GLY A 1 399 ? -6.435 -7.293 1.169 1.00 96.44 399 GLY A CA 1
ATOM 3103 C C . GLY A 1 399 ? -7.329 -8.119 2.098 1.00 96.44 399 GLY A C 1
ATOM 3104 O O . GLY A 1 399 ? -7.158 -9.335 2.165 1.00 96.44 399 GLY A O 1
ATOM 3105 N N . LEU A 1 400 ? -8.316 -7.503 2.763 1.00 95.88 400 LEU A N 1
ATOM 3106 C CA . LEU A 1 400 ? -9.284 -8.209 3.616 1.00 95.88 400 LEU A CA 1
ATOM 3107 C C . LEU A 1 400 ? -10.198 -9.139 2.811 1.00 95.88 400 LEU A C 1
ATOM 3109 O O . LEU A 1 400 ? -10.411 -10.286 3.209 1.00 95.88 400 LEU A O 1
ATOM 3113 N N . VAL A 1 401 ? -10.727 -8.680 1.673 1.00 95.50 401 VAL A N 1
ATOM 3114 C CA . VAL A 1 401 ? -11.576 -9.504 0.795 1.00 95.50 401 VAL A CA 1
ATOM 3115 C C . VAL A 1 401 ? -10.801 -10.724 0.305 1.00 95.50 401 VAL A C 1
ATOM 3117 O O . VAL A 1 401 ? -11.287 -11.851 0.404 1.00 95.50 401 VAL A O 1
ATOM 3120 N N . LEU A 1 402 ? -9.576 -10.529 -0.181 1.00 95.62 402 LEU A N 1
ATOM 3121 C CA . LEU A 1 402 ? -8.745 -11.623 -0.675 1.00 95.62 402 LEU A CA 1
ATOM 3122 C C . LEU A 1 402 ? -8.393 -12.602 0.448 1.00 95.62 402 LEU A C 1
ATOM 3124 O O . LEU A 1 402 ? -8.564 -13.807 0.286 1.00 95.62 402 LEU A O 1
ATOM 3128 N N . ALA A 1 403 ? -7.961 -12.100 1.603 1.00 94.81 403 ALA A N 1
ATOM 3129 C CA . ALA A 1 403 ? -7.554 -12.922 2.736 1.00 94.81 403 ALA A CA 1
ATOM 3130 C C . ALA A 1 403 ? -8.689 -13.741 3.357 1.00 94.81 403 ALA A C 1
ATOM 3132 O O . ALA A 1 403 ? -8.482 -14.895 3.721 1.00 94.81 403 ALA A O 1
ATOM 3133 N N . THR A 1 404 ? -9.891 -13.175 3.470 1.00 93.19 404 THR A N 1
ATOM 3134 C CA . THR A 1 404 ? -11.049 -13.882 4.045 1.00 93.19 404 THR A CA 1
ATOM 3135 C C . THR A 1 404 ? -11.506 -15.056 3.178 1.00 93.19 404 THR A C 1
ATOM 3137 O O . THR A 1 404 ? -12.013 -16.044 3.704 1.00 93.19 404 THR A O 1
ATOM 3140 N N . ASN A 1 405 ? -11.272 -14.990 1.863 1.00 93.50 405 ASN A N 1
ATOM 3141 C CA . ASN A 1 405 ? -11.706 -16.007 0.903 1.00 93.50 405 ASN A CA 1
ATOM 3142 C C . ASN A 1 405 ? -10.571 -16.939 0.422 1.00 93.50 405 ASN A C 1
ATOM 3144 O O . ASN A 1 405 ? -10.842 -17.983 -0.178 1.00 93.50 405 ASN A O 1
ATOM 3148 N N . ILE A 1 406 ? -9.299 -16.617 0.695 1.00 93.94 406 ILE A N 1
ATOM 3149 C CA . ILE A 1 406 ? -8.140 -17.326 0.120 1.00 93.94 406 ILE A CA 1
ATOM 3150 C C . ILE A 1 406 ? -8.108 -18.821 0.455 1.00 93.94 406 ILE A C 1
ATOM 3152 O O . ILE A 1 406 ? -7.730 -19.641 -0.385 1.00 93.94 406 ILE A O 1
ATOM 3156 N N . ALA A 1 407 ? -8.534 -19.192 1.666 1.00 92.12 407 ALA A N 1
ATOM 3157 C CA . ALA A 1 407 ? -8.576 -20.583 2.103 1.00 92.12 407 ALA A CA 1
ATOM 3158 C C . ALA A 1 407 ? -9.561 -21.406 1.259 1.00 92.12 407 ALA A C 1
ATOM 3160 O O . ALA A 1 407 ? -9.246 -22.521 0.840 1.00 92.12 407 ALA A O 1
ATOM 3161 N N . GLU A 1 408 ? -10.730 -20.842 0.953 1.00 92.56 408 GLU A N 1
ATOM 3162 C CA . GLU A 1 408 ? -11.731 -21.491 0.110 1.00 92.56 408 GLU A CA 1
ATOM 3163 C C . GLU A 1 408 ? -11.239 -21.625 -1.336 1.00 92.56 408 GLU A C 1
ATOM 3165 O O . GLU A 1 408 ? -11.337 -22.692 -1.945 1.00 92.56 408 GLU A O 1
ATOM 3170 N N . TRP A 1 409 ? -10.652 -20.562 -1.882 1.00 92.88 409 TRP A N 1
ATOM 3171 C CA . TRP A 1 409 ? -10.131 -20.545 -3.248 1.00 92.88 409 TRP A CA 1
ATOM 3172 C C . TRP A 1 409 ? -9.004 -21.547 -3.467 1.00 92.88 409 TRP A C 1
ATOM 3174 O O . TRP A 1 409 ? -8.985 -22.226 -4.493 1.00 92.88 409 TRP A O 1
ATOM 3184 N N . ARG A 1 410 ? -8.123 -21.717 -2.478 1.00 90.88 410 ARG A N 1
ATOM 3185 C CA . ARG A 1 410 ? -7.075 -22.742 -2.512 1.00 90.88 410 ARG A CA 1
ATOM 3186 C C . ARG A 1 410 ? -7.648 -24.158 -2.463 1.00 90.88 410 ARG A C 1
ATOM 3188 O O . ARG A 1 410 ? -7.109 -25.051 -3.110 1.00 90.88 410 ARG A O 1
ATOM 3195 N N . ASN A 1 411 ? -8.743 -24.369 -1.733 1.00 90.62 411 ASN A N 1
ATOM 3196 C CA . ASN A 1 411 ? -9.418 -25.669 -1.704 1.00 90.62 411 ASN A CA 1
ATOM 3197 C C . ASN A 1 411 ? -10.074 -26.000 -3.053 1.00 90.62 411 ASN A C 1
ATOM 3199 O O . ASN A 1 411 ? -10.091 -27.163 -3.450 1.00 90.62 411 ASN A O 1
ATOM 3203 N N . ARG A 1 412 ? -10.580 -24.990 -3.774 1.00 90.38 412 ARG A N 1
ATOM 3204 C CA . ARG A 1 412 ? -11.132 -25.153 -5.130 1.00 90.38 412 ARG A CA 1
ATOM 3205 C C . ARG A 1 412 ? -10.041 -25.369 -6.186 1.00 90.38 412 ARG A C 1
ATOM 3207 O O . ARG A 1 412 ? -10.224 -26.192 -7.077 1.00 90.38 412 ARG A O 1
ATOM 3214 N N . ALA A 1 413 ? -8.924 -24.647 -6.089 1.00 90.00 413 ALA A N 1
ATOM 3215 C CA . ALA A 1 413 ? -7.784 -24.746 -6.998 1.00 90.00 413 ALA A CA 1
ATOM 3216 C C . ALA A 1 413 ? -6.469 -24.829 -6.206 1.00 90.00 413 ALA A C 1
ATOM 3218 O O . ALA A 1 413 ? -5.869 -23.822 -5.830 1.00 90.00 413 ALA A O 1
ATOM 3219 N N . ASN A 1 414 ? -5.999 -26.054 -5.977 1.00 86.31 414 ASN A N 1
ATOM 3220 C CA . ASN A 1 414 ? -4.800 -26.331 -5.180 1.00 86.31 414 ASN A CA 1
ATOM 3221 C C . ASN A 1 414 ? -3.498 -25.781 -5.794 1.00 86.31 414 ASN A C 1
ATOM 3223 O O . ASN A 1 414 ? -2.552 -25.516 -5.057 1.00 86.31 414 ASN A O 1
ATOM 3227 N N . THR A 1 415 ? -3.456 -25.581 -7.114 1.00 88.19 415 THR A N 1
ATOM 3228 C CA . THR A 1 415 ? -2.316 -25.013 -7.853 1.00 88.19 415 THR A CA 1
ATOM 3229 C C . THR A 1 415 ? -2.478 -23.523 -8.168 1.00 88.19 415 THR A C 1
ATOM 3231 O O . THR A 1 415 ? -1.839 -23.027 -9.096 1.00 88.19 415 THR A O 1
ATOM 3234 N N . LEU A 1 416 ? -3.363 -22.811 -7.461 1.00 92.50 416 LEU A N 1
ATOM 3235 C CA . LEU A 1 416 ? -3.598 -21.387 -7.692 1.00 92.50 416 LEU A CA 1
ATOM 3236 C C . LEU A 1 416 ? -2.329 -20.567 -7.412 1.00 92.50 416 LEU A C 1
ATOM 3238 O O . LEU A 1 416 ? -1.800 -20.575 -6.298 1.00 92.50 416 LEU A O 1
ATOM 3242 N N . ARG A 1 417 ? -1.867 -19.841 -8.432 1.00 94.50 417 ARG A N 1
ATOM 3243 C CA . ARG A 1 417 ? -0.708 -18.940 -8.361 1.00 94.50 417 ARG A CA 1
ATOM 3244 C C . ARG A 1 417 ? -1.099 -17.537 -7.887 1.00 94.50 417 ARG A C 1
ATOM 3246 O O . ARG A 1 417 ? -2.252 -17.128 -8.044 1.00 94.50 417 ARG A O 1
ATOM 3253 N N . LEU A 1 418 ? -0.141 -16.775 -7.355 1.00 96.06 418 LEU A N 1
ATOM 3254 C CA . LEU A 1 418 ? -0.364 -15.397 -6.905 1.00 96.06 418 LEU A CA 1
ATOM 3255 C C . LEU A 1 418 ? -0.735 -14.490 -8.080 1.00 96.06 418 LEU A C 1
ATOM 3257 O O . LEU A 1 418 ? -1.710 -13.745 -7.992 1.00 96.06 418 LEU A O 1
ATOM 3261 N N . SER A 1 419 ? 0.001 -14.587 -9.193 1.00 95.62 419 SER A N 1
ATOM 3262 C CA . SER A 1 419 ? -0.277 -13.788 -10.394 1.00 95.62 419 SER A CA 1
ATOM 3263 C C . SER A 1 419 ? -1.683 -14.048 -10.939 1.00 95.62 419 SER A C 1
ATOM 3265 O O . SER A 1 419 ? -2.377 -13.117 -11.335 1.00 95.62 419 SER A O 1
ATOM 3267 N N . GLN A 1 420 ? -2.135 -15.305 -10.903 1.00 93.56 420 GLN A N 1
ATOM 3268 C CA . GLN A 1 420 ? -3.473 -15.706 -11.340 1.00 93.56 420 GLN A CA 1
ATOM 3269 C C . GLN A 1 420 ? -4.565 -15.166 -10.417 1.00 93.56 420 GLN A C 1
ATOM 3271 O O . GLN A 1 420 ? -5.591 -14.695 -10.898 1.00 93.56 420 GLN A O 1
ATOM 3276 N N . LEU A 1 421 ? -4.357 -15.225 -9.100 1.00 95.56 421 LEU A N 1
ATOM 3277 C CA . LEU A 1 421 ? -5.301 -14.671 -8.133 1.00 95.56 421 LEU A CA 1
ATOM 3278 C C . LEU A 1 421 ? -5.496 -13.164 -8.343 1.00 95.56 421 LEU A C 1
ATOM 3280 O O . LEU A 1 421 ? -6.634 -12.697 -8.396 1.00 95.56 421 LEU A O 1
ATOM 3284 N N . LEU A 1 422 ? -4.393 -12.424 -8.482 1.00 96.00 422 LEU A N 1
ATOM 3285 C CA . LEU A 1 422 ? -4.425 -10.981 -8.714 1.00 96.00 422 LEU A CA 1
ATOM 3286 C C . LEU A 1 422 ? -5.062 -10.642 -10.070 1.00 96.00 422 LEU A C 1
ATOM 3288 O O . LEU A 1 422 ? -5.916 -9.759 -10.112 1.00 96.00 422 LEU A O 1
ATOM 3292 N N . ASP A 1 423 ? -4.725 -11.377 -11.141 1.00 92.25 423 ASP A N 1
ATOM 3293 C CA . ASP A 1 423 ? -5.346 -11.217 -12.469 1.00 92.25 423 ASP A CA 1
ATOM 3294 C C . ASP A 1 423 ? -6.861 -11.432 -12.389 1.00 92.25 423 ASP A C 1
ATOM 3296 O O . ASP A 1 423 ? -7.630 -10.625 -12.895 1.00 92.25 423 ASP A O 1
ATOM 3300 N N . MET A 1 424 ? -7.328 -12.466 -11.683 1.00 90.94 424 MET A N 1
ATOM 3301 C CA . MET A 1 424 ? -8.764 -12.706 -11.531 1.00 90.94 424 MET A CA 1
ATOM 3302 C C . MET A 1 424 ? -9.471 -11.611 -10.719 1.00 90.94 424 MET A C 1
ATOM 3304 O O . MET A 1 424 ? -10.536 -11.149 -11.133 1.00 90.94 424 MET A O 1
ATOM 3308 N N . TYR A 1 425 ? -8.914 -11.190 -9.579 1.00 93.62 425 TYR A N 1
ATOM 3309 C CA . TYR A 1 425 ? -9.564 -10.224 -8.682 1.00 93.62 425 TYR A CA 1
ATOM 3310 C C . TYR A 1 425 ? -9.627 -8.806 -9.263 1.00 93.62 425 TYR A C 1
ATOM 3312 O O . TYR A 1 425 ? -10.652 -8.131 -9.138 1.00 93.62 425 TYR A O 1
ATOM 3320 N N . TYR A 1 426 ? -8.559 -8.382 -9.941 1.00 91.44 426 TYR A N 1
ATOM 3321 C CA . TYR A 1 426 ? -8.487 -7.126 -10.690 1.00 91.44 426 TYR A CA 1
ATOM 3322 C C . TYR A 1 426 ? -8.885 -7.320 -12.164 1.00 91.44 426 TYR A C 1
ATOM 3324 O O . TYR A 1 426 ? -8.387 -6.626 -13.048 1.00 91.44 426 TYR A O 1
ATOM 3332 N N . SER A 1 427 ? -9.801 -8.250 -12.447 1.00 84.50 427 SER A N 1
ATOM 3333 C CA . SER A 1 427 ? -10.462 -8.365 -13.750 1.00 84.50 427 SER A CA 1
ATOM 3334 C C . SER A 1 427 ? -11.959 -8.106 -13.636 1.00 84.50 427 SER A C 1
ATOM 3336 O O . SER A 1 427 ? -12.564 -8.226 -12.571 1.00 84.50 427 SER A O 1
ATOM 3338 N N . GLU A 1 428 ? -12.589 -7.848 -14.779 1.00 78.44 428 GLU A N 1
ATOM 3339 C CA . GLU A 1 428 ? -14.047 -7.732 -14.887 1.00 78.44 428 GLU A CA 1
ATOM 3340 C C . GLU A 1 428 ? -14.768 -9.045 -14.528 1.00 78.44 428 GLU A C 1
ATOM 3342 O O . GLU A 1 428 ? -15.923 -9.017 -14.099 1.00 78.44 428 GLU A O 1
ATOM 3347 N N . ARG A 1 429 ? -14.086 -10.195 -14.641 1.00 77.06 429 ARG A N 1
ATOM 3348 C CA . ARG A 1 429 ? -14.652 -11.530 -14.379 1.00 77.06 429 ARG A CA 1
ATOM 3349 C C . ARG A 1 429 ? -14.758 -11.860 -12.889 1.00 77.06 429 ARG A C 1
ATOM 3351 O O . ARG A 1 429 ? -15.635 -12.632 -12.513 1.00 77.06 429 ARG A O 1
ATOM 3358 N N . GLY A 1 430 ? -13.880 -11.293 -12.061 1.00 82.75 430 GLY A N 1
ATOM 3359 C CA . GLY A 1 430 ? -13.757 -11.648 -10.648 1.00 82.75 430 GLY A CA 1
ATOM 3360 C C . GLY A 1 430 ? -13.210 -13.059 -10.408 1.00 82.75 430 GLY A C 1
ATOM 3361 O O . GLY A 1 430 ? -12.982 -13.853 -11.327 1.00 82.75 430 GLY A O 1
ATOM 3362 N N . VAL A 1 431 ? -12.986 -13.388 -9.136 1.00 87.50 431 VAL A N 1
ATOM 3363 C CA . VAL A 1 431 ? -12.392 -14.674 -8.739 1.00 87.50 431 VAL A CA 1
ATOM 3364 C C . VAL A 1 431 ? -13.403 -15.811 -8.919 1.00 87.50 431 VAL A C 1
ATOM 3366 O O . VAL A 1 431 ? -14.462 -15.819 -8.296 1.00 87.50 431 VAL A O 1
ATOM 3369 N N . PHE A 1 432 ? -13.088 -16.775 -9.794 1.00 84.81 432 PHE A N 1
ATOM 3370 C CA . PHE A 1 432 ? -13.963 -17.901 -10.174 1.00 84.81 432 PHE A CA 1
ATOM 3371 C C . PHE A 1 432 ? -15.386 -17.501 -10.622 1.00 84.81 432 PHE A C 1
ATOM 3373 O O . PHE A 1 432 ? -16.337 -18.245 -10.382 1.00 84.81 432 PHE A O 1
ATOM 3380 N N . GLY A 1 433 ? -15.554 -16.330 -11.250 1.00 69.19 433 GLY A N 1
ATOM 3381 C CA . GLY A 1 433 ? -16.868 -15.832 -11.690 1.00 69.19 433 GLY A CA 1
ATOM 3382 C C . GLY A 1 433 ? -17.790 -15.378 -10.549 1.00 69.19 433 GLY A C 1
ATOM 3383 O O . GLY A 1 433 ? -18.982 -15.171 -10.761 1.00 69.19 433 GLY A O 1
ATOM 3384 N N . SER A 1 434 ? -17.252 -15.252 -9.333 1.00 70.06 434 SER A N 1
ATOM 3385 C CA . SER A 1 434 ? -17.940 -14.722 -8.155 1.00 70.06 434 SER A CA 1
ATOM 3386 C C . SER A 1 434 ? -18.016 -13.187 -8.212 1.00 70.06 434 SER A C 1
ATOM 3388 O O . SER A 1 434 ? -17.138 -12.565 -8.815 1.00 70.06 434 SER A O 1
ATOM 3390 N N . PRO A 1 435 ? -18.962 -12.524 -7.513 1.00 77.12 435 PRO A N 1
ATOM 3391 C CA . PRO A 1 435 ? -18.930 -11.070 -7.303 1.00 77.12 435 PRO A CA 1
ATOM 3392 C C . PRO A 1 435 ? -17.700 -10.568 -6.512 1.00 77.12 435 PRO A C 1
ATOM 3394 O O . PRO A 1 435 ? -17.634 -9.391 -6.167 1.00 77.12 435 PRO A O 1
ATOM 3397 N N . MET A 1 436 ? -16.711 -11.413 -6.222 1.00 84.56 436 MET A N 1
ATOM 3398 C CA . MET A 1 436 ? -15.461 -11.024 -5.570 1.00 84.56 436 MET A CA 1
ATOM 3399 C C . MET A 1 436 ? -14.499 -10.412 -6.596 1.00 84.56 436 MET A C 1
ATOM 3401 O O . MET A 1 436 ? -13.721 -11.117 -7.245 1.00 84.56 436 MET A O 1
ATOM 3405 N N . ARG A 1 437 ? -14.594 -9.089 -6.755 1.00 87.50 437 ARG A N 1
ATOM 3406 C CA . ARG A 1 437 ? -13.767 -8.259 -7.643 1.00 87.50 437 ARG A CA 1
ATOM 3407 C C . ARG A 1 437 ? -13.581 -6.862 -7.068 1.00 87.50 437 ARG A C 1
ATOM 3409 O O . ARG A 1 437 ? -14.421 -6.384 -6.304 1.00 87.50 437 ARG A O 1
ATOM 3416 N N . SER A 1 438 ? -12.528 -6.181 -7.500 1.00 89.12 438 SER A N 1
ATOM 3417 C CA . SER A 1 438 ? -12.110 -4.885 -6.955 1.00 89.12 438 SER A CA 1
ATOM 3418 C C . SER A 1 438 ? -13.141 -3.752 -7.080 1.00 89.12 438 SER A C 1
ATOM 3420 O O . SER A 1 438 ? -13.104 -2.807 -6.305 1.00 89.12 438 SER A O 1
ATOM 3422 N N . CYS A 1 439 ? -14.090 -3.809 -8.017 1.00 87.56 439 CYS A N 1
ATOM 3423 C CA . CYS A 1 439 ? -15.150 -2.793 -8.112 1.00 87.56 439 CYS A CA 1
ATOM 3424 C C . CYS A 1 439 ? -16.272 -2.953 -7.068 1.00 87.56 439 CYS A C 1
ATOM 3426 O O . CYS A 1 439 ? -17.012 -2.006 -6.824 1.00 87.56 439 CYS A O 1
ATOM 3428 N N . ASN A 1 440 ? -16.376 -4.114 -6.409 1.00 88.56 440 ASN A N 1
ATOM 3429 C CA . ASN A 1 440 ? -17.389 -4.394 -5.383 1.00 88.56 440 ASN A CA 1
ATOM 3430 C C . ASN A 1 440 ? -16.915 -4.047 -3.958 1.00 88.56 440 ASN A C 1
ATOM 3432 O O . ASN A 1 440 ? -17.582 -4.398 -2.987 1.00 88.56 440 ASN A O 1
ATOM 3436 N N . ARG A 1 441 ? -15.776 -3.355 -3.797 1.00 89.94 441 ARG A N 1
ATOM 3437 C CA . ARG A 1 441 ? -15.198 -3.006 -2.482 1.00 89.94 441 ARG A CA 1
ATOM 3438 C C . ARG A 1 441 ? -16.199 -2.364 -1.529 1.00 89.94 441 ARG A C 1
ATOM 3440 O O . ARG A 1 441 ? -16.262 -2.755 -0.369 1.00 89.94 441 ARG A O 1
ATOM 3447 N N . ARG A 1 442 ? -16.974 -1.389 -2.014 1.00 88.69 442 ARG A N 1
ATOM 3448 C CA . ARG A 1 442 ? -17.937 -0.638 -1.192 1.00 88.69 442 ARG A CA 1
ATOM 3449 C C . ARG A 1 442 ? -19.035 -1.541 -0.635 1.00 88.69 442 ARG A C 1
ATOM 3451 O O . ARG A 1 442 ? -19.368 -1.425 0.539 1.00 88.69 442 ARG A O 1
ATOM 3458 N N . ASP A 1 443 ? -19.517 -2.478 -1.445 1.00 88.06 443 ASP A N 1
ATOM 3459 C CA . ASP A 1 443 ? -20.550 -3.433 -1.040 1.00 88.06 443 ASP A CA 1
ATOM 3460 C C . ASP A 1 443 ? -19.989 -4.505 -0.095 1.00 88.06 443 ASP A C 1
ATOM 3462 O O . ASP A 1 443 ? -20.652 -4.919 0.854 1.00 88.06 443 ASP A O 1
ATOM 3466 N N . GLN A 1 444 ? -18.741 -4.931 -0.318 1.00 89.06 444 GLN A N 1
ATOM 3467 C CA . GLN 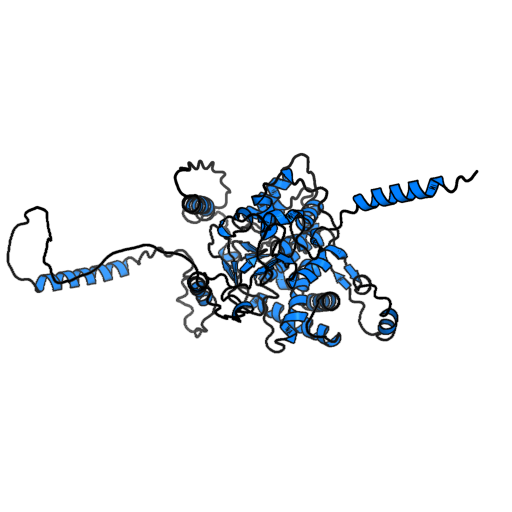A 1 444 ? -18.068 -5.924 0.524 1.00 89.06 444 GLN A CA 1
ATOM 3468 C C . GLN A 1 444 ? -17.584 -5.349 1.861 1.00 89.06 444 GLN A C 1
ATOM 3470 O O . GLN A 1 444 ? -17.435 -6.101 2.823 1.00 89.06 444 GLN A O 1
ATOM 3475 N N . PHE A 1 445 ? -17.361 -4.036 1.952 1.00 92.56 445 PHE A N 1
ATOM 3476 C CA . PHE A 1 445 ? -16.740 -3.385 3.105 1.00 92.56 445 PHE A CA 1
ATOM 3477 C C . PHE A 1 445 ? -17.438 -3.704 4.431 1.00 92.56 445 PHE A C 1
ATOM 3479 O O . PHE A 1 445 ? -16.782 -4.122 5.378 1.00 92.56 445 PHE A O 1
ATOM 3486 N N . SER A 1 446 ? -18.765 -3.597 4.500 1.00 90.81 446 SER A N 1
ATOM 3487 C CA . SER A 1 446 ? -19.514 -3.892 5.733 1.00 90.81 446 SER A CA 1
ATOM 3488 C C . SER A 1 446 ? -19.447 -5.368 6.146 1.00 90.81 446 SER A C 1
ATOM 3490 O O . SER A 1 446 ? -19.599 -5.684 7.326 1.00 90.81 446 SER A O 1
ATOM 3492 N N . THR A 1 447 ? -19.196 -6.262 5.184 1.00 91.44 447 THR A N 1
ATOM 3493 C CA . THR A 1 447 ? -19.093 -7.710 5.399 1.00 91.44 447 THR A CA 1
ATOM 3494 C C . THR A 1 447 ? -17.703 -8.098 5.892 1.00 91.44 447 THR A C 1
ATOM 3496 O O . THR A 1 447 ? -17.581 -8.835 6.867 1.00 91.44 447 THR A O 1
ATOM 3499 N N . VAL A 1 448 ? -16.648 -7.594 5.244 1.00 91.69 448 VAL A N 1
ATOM 3500 C CA . VAL A 1 448 ? -15.257 -7.954 5.576 1.00 91.69 448 VAL A CA 1
ATOM 3501 C C . VAL A 1 448 ? -14.669 -7.103 6.695 1.00 91.69 448 VAL A C 1
ATOM 3503 O O . VAL A 1 448 ? -13.735 -7.537 7.363 1.00 91.69 448 VAL A O 1
ATOM 3506 N N . ALA A 1 449 ? -15.226 -5.912 6.919 1.00 94.00 449 ALA A N 1
ATOM 3507 C CA . ALA A 1 449 ? -14.761 -4.955 7.907 1.00 94.00 449 ALA A CA 1
ATOM 3508 C C . ALA A 1 449 ? -15.889 -4.474 8.856 1.00 94.00 449 ALA A C 1
ATOM 3510 O O . ALA A 1 449 ? -16.249 -3.293 8.849 1.00 94.00 449 ALA A O 1
ATOM 3511 N N . PRO A 1 450 ? -16.449 -5.350 9.722 1.00 95.38 450 PRO A N 1
ATOM 3512 C CA . PRO A 1 450 ? -17.443 -4.938 10.712 1.00 95.38 450 PRO A CA 1
ATOM 3513 C C . PRO A 1 450 ? -16.898 -3.866 11.663 1.00 95.38 450 PRO A C 1
ATOM 3515 O O . PRO A 1 450 ? -15.803 -4.007 12.214 1.00 95.38 450 PRO A O 1
ATOM 3518 N N . ILE A 1 451 ? -17.694 -2.821 11.916 1.00 94.25 451 ILE A N 1
ATOM 3519 C CA . ILE A 1 451 ? -17.254 -1.641 12.678 1.00 94.25 451 ILE A CA 1
ATOM 3520 C C . ILE A 1 451 ? -16.729 -1.981 14.076 1.00 94.25 451 ILE A C 1
ATOM 3522 O O . ILE A 1 451 ? -15.713 -1.440 14.502 1.00 94.25 451 ILE A O 1
ATOM 3526 N N . GLN A 1 452 ? -17.369 -2.914 14.787 1.00 93.81 452 GLN A N 1
ATOM 3527 C CA . GLN A 1 452 ? -16.938 -3.268 16.139 1.00 93.81 452 GLN A CA 1
ATOM 3528 C C . GLN A 1 452 ? -15.554 -3.930 16.129 1.00 93.81 452 GLN A C 1
ATOM 3530 O O . GLN A 1 452 ? -14.678 -3.537 16.894 1.00 93.81 452 GLN A O 1
ATOM 3535 N N . THR A 1 453 ? -15.326 -4.869 15.208 1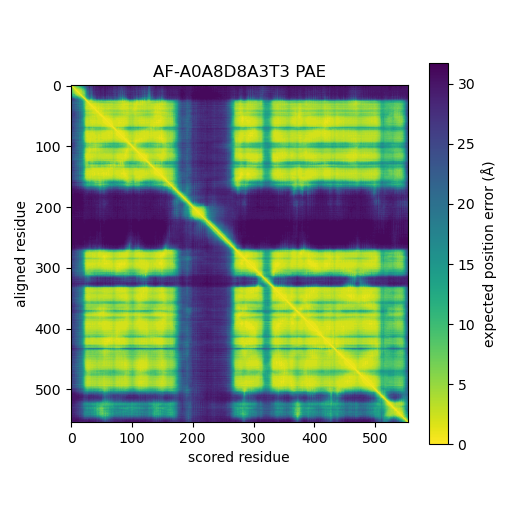.00 94.06 453 THR A N 1
ATOM 3536 C CA . THR A 1 453 ? -14.023 -5.522 15.046 1.00 94.06 453 THR A CA 1
ATOM 3537 C C . THR A 1 453 ? -12.951 -4.521 14.633 1.00 94.06 453 THR A C 1
ATOM 3539 O O . THR A 1 453 ? -11.845 -4.565 15.161 1.00 94.06 453 THR A O 1
ATOM 3542 N N . MET A 1 454 ? -13.288 -3.581 13.748 1.00 94.62 454 MET A N 1
ATOM 3543 C CA . MET A 1 454 ? -12.378 -2.524 13.318 1.00 94.62 454 MET A CA 1
ATOM 3544 C C . MET A 1 454 ? -11.944 -1.632 14.485 1.00 94.62 454 MET A C 1
ATOM 3546 O O . MET A 1 454 ? -10.748 -1.397 14.642 1.00 94.62 454 MET A O 1
ATOM 3550 N N . ARG A 1 455 ? -12.884 -1.195 15.335 1.00 95.31 455 ARG A N 1
ATOM 3551 C CA . ARG A 1 455 ? -12.589 -0.420 16.552 1.00 95.31 455 ARG A CA 1
ATOM 3552 C C . ARG A 1 455 ? -11.682 -1.202 17.504 1.00 95.31 455 ARG A C 1
ATOM 3554 O O . ARG A 1 455 ? -10.662 -0.679 17.945 1.00 95.31 455 ARG A O 1
ATOM 3561 N N . ASP A 1 456 ? -12.016 -2.463 17.774 1.00 93.44 456 ASP A N 1
ATOM 3562 C CA . ASP A 1 456 ? -11.270 -3.302 18.717 1.00 93.44 456 ASP A CA 1
ATOM 3563 C C . ASP A 1 456 ? -9.840 -3.593 18.225 1.00 93.44 456 ASP A C 1
ATOM 3565 O O . ASP A 1 456 ? -8.880 -3.480 18.993 1.00 93.44 456 ASP A O 1
ATOM 3569 N N . GLN A 1 457 ? -9.677 -3.931 16.940 1.00 95.25 457 GLN A N 1
ATOM 3570 C CA . GLN A 1 457 ? -8.372 -4.213 16.334 1.00 95.25 457 GLN A CA 1
ATOM 3571 C C . GLN A 1 457 ? -7.526 -2.945 16.161 1.00 95.25 457 GLN A C 1
ATOM 3573 O O . GLN A 1 457 ? -6.328 -2.980 16.447 1.00 95.25 457 GLN A O 1
ATOM 3578 N N . ALA A 1 458 ? -8.130 -1.811 15.781 1.00 95.44 458 ALA A N 1
ATOM 3579 C CA . ALA A 1 458 ? -7.433 -0.526 15.711 1.00 95.44 458 ALA A CA 1
ATOM 3580 C C . ALA A 1 458 ? -6.936 -0.087 17.096 1.00 95.44 458 ALA A C 1
ATOM 3582 O O . ALA A 1 458 ? -5.771 0.286 17.236 1.00 95.44 458 ALA A O 1
ATOM 3583 N N . ALA A 1 459 ? -7.761 -0.204 18.141 1.00 94.44 459 ALA A N 1
ATOM 3584 C CA . ALA A 1 459 ? -7.357 0.092 19.515 1.00 94.44 459 ALA A CA 1
ATOM 3585 C C . ALA A 1 459 ? -6.211 -0.823 19.983 1.00 94.44 459 ALA A C 1
ATOM 3587 O O . ALA A 1 459 ? -5.237 -0.359 20.586 1.00 94.44 459 ALA A O 1
ATOM 3588 N N . ALA A 1 460 ? -6.315 -2.125 19.691 1.00 92.44 460 ALA A N 1
ATOM 3589 C CA . ALA A 1 460 ? -5.318 -3.117 20.080 1.00 92.44 460 ALA A CA 1
ATOM 3590 C C . ALA A 1 460 ? -3.965 -2.823 19.427 1.00 92.44 460 ALA A C 1
ATOM 3592 O O . ALA A 1 460 ? -2.950 -2.757 20.122 1.00 92.44 460 ALA A O 1
ATOM 3593 N N . PHE A 1 461 ? -3.947 -2.591 18.115 1.00 94.19 461 PHE A N 1
ATOM 3594 C CA . PHE A 1 461 ? -2.714 -2.307 17.390 1.00 94.19 461 PHE A CA 1
ATOM 3595 C C . PHE A 1 461 ? -2.132 -0.930 17.750 1.00 94.19 461 PHE A C 1
ATOM 3597 O O . PHE A 1 461 ? -0.926 -0.829 17.975 1.00 94.19 461 PHE A O 1
ATOM 3604 N N . SER A 1 462 ? -2.973 0.094 17.949 1.00 94.38 462 SER A N 1
ATOM 3605 C CA . SER A 1 462 ? -2.541 1.425 18.416 1.00 94.38 462 SER A CA 1
ATOM 3606 C C . SER A 1 462 ? -1.804 1.361 19.752 1.00 94.38 462 SER A C 1
ATOM 3608 O O . SER A 1 462 ? -0.793 2.030 19.936 1.00 94.38 462 SER A O 1
ATOM 3610 N N . SER A 1 463 ? -2.250 0.507 20.678 1.00 90.75 463 SER A N 1
ATOM 3611 C CA . SER A 1 463 ? -1.574 0.336 21.971 1.00 90.75 463 SER A CA 1
ATOM 3612 C C . SER A 1 463 ? -0.158 -0.247 21.860 1.00 90.75 463 SER A C 1
ATOM 3614 O O . SER A 1 463 ? 0.670 -0.020 22.741 1.00 90.75 463 SER A O 1
ATOM 3616 N N . ILE A 1 464 ? 0.131 -0.992 20.788 1.00 90.06 464 ILE A N 1
ATOM 3617 C CA . ILE A 1 464 ? 1.470 -1.523 20.491 1.00 90.06 464 ILE A CA 1
ATOM 3618 C C . ILE A 1 464 ? 2.297 -0.447 19.806 1.00 90.06 464 ILE A C 1
ATOM 3620 O O . ILE A 1 464 ? 3.444 -0.220 20.187 1.00 90.06 464 ILE A O 1
ATOM 3624 N N . LEU A 1 465 ? 1.703 0.209 18.809 1.00 92.00 465 LEU A N 1
ATOM 3625 C CA . LEU A 1 465 ? 2.364 1.231 18.015 1.00 92.00 465 LEU A CA 1
ATOM 3626 C C . LEU A 1 465 ? 2.819 2.408 18.890 1.00 92.00 465 LEU A C 1
ATOM 3628 O O . LEU A 1 465 ? 3.966 2.826 18.771 1.00 92.00 465 LEU A O 1
ATOM 3632 N N . ASP A 1 466 ? 2.001 2.836 19.857 1.00 91.56 466 ASP A N 1
ATOM 3633 C CA . ASP A 1 466 ? 2.336 3.862 20.862 1.00 91.56 466 ASP A CA 1
ATOM 3634 C C . ASP A 1 466 ? 3.639 3.560 21.627 1.00 91.56 466 ASP A C 1
ATOM 3636 O O . ASP A 1 466 ? 4.386 4.472 21.969 1.00 91.56 466 ASP A O 1
ATOM 3640 N N . LYS A 1 467 ? 3.957 2.282 21.879 1.00 87.31 467 LYS A N 1
ATOM 3641 C CA . LYS A 1 467 ? 5.170 1.890 22.625 1.00 87.31 467 LYS A CA 1
ATOM 3642 C C . LYS A 1 467 ? 6.434 1.840 21.780 1.00 87.31 467 LYS A C 1
ATOM 3644 O O . LYS A 1 467 ? 7.529 1.817 22.336 1.00 87.31 467 LYS A O 1
ATOM 3649 N N . GLU A 1 468 ? 6.291 1.767 20.465 1.00 87.38 468 GLU A N 1
ATOM 3650 C CA . GLU A 1 468 ? 7.401 1.607 19.525 1.00 87.38 468 GLU A CA 1
ATOM 3651 C C . GLU A 1 468 ? 7.683 2.892 18.740 1.00 87.38 468 GLU A C 1
ATOM 3653 O O . GLU A 1 468 ? 8.817 3.103 18.300 1.00 87.38 468 GLU A O 1
ATOM 3658 N N . MET A 1 469 ? 6.661 3.729 18.555 1.00 88.31 469 MET A N 1
ATOM 3659 C CA . MET A 1 469 ? 6.726 4.964 17.787 1.00 88.31 469 MET A CA 1
ATOM 3660 C C . MET A 1 469 ? 7.293 6.099 18.634 1.00 88.31 469 MET A C 1
ATOM 3662 O O . MET A 1 469 ? 6.904 6.308 19.782 1.00 88.31 469 MET A O 1
ATOM 3666 N N . GLN A 1 470 ? 8.217 6.862 18.055 1.00 85.19 470 GLN A N 1
ATOM 3667 C CA . GLN A 1 470 ? 8.759 8.057 18.691 1.00 85.19 470 GLN A CA 1
ATO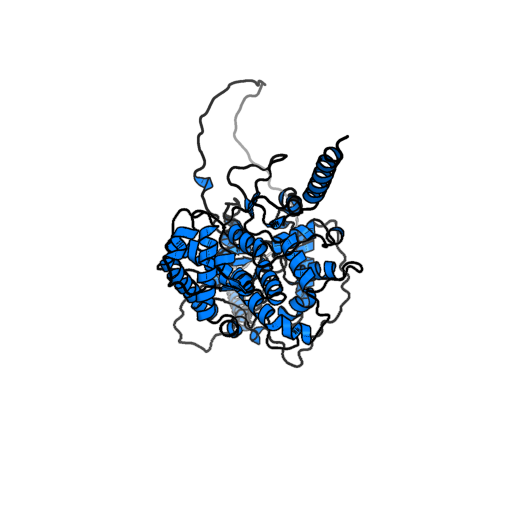M 3668 C C . GLN A 1 470 ? 7.830 9.237 18.407 1.00 85.19 470 GLN A C 1
ATOM 3670 O O . GLN A 1 470 ? 7.904 9.853 17.347 1.00 85.19 470 GLN A O 1
ATOM 3675 N N . MET A 1 471 ? 6.937 9.529 19.349 1.00 85.06 471 MET A N 1
ATOM 3676 C CA . MET A 1 471 ? 6.006 10.655 19.261 1.00 85.06 471 MET A CA 1
ATOM 3677 C C . MET A 1 471 ? 6.511 11.863 20.050 1.00 85.06 471 MET A C 1
ATOM 3679 O O . MET A 1 471 ? 7.189 11.723 21.067 1.00 85.06 471 MET A O 1
ATOM 3683 N N . ALA A 1 472 ? 6.132 13.063 19.607 1.00 82.81 472 ALA A N 1
ATOM 3684 C CA . ALA A 1 472 ? 6.442 14.317 20.301 1.00 82.81 472 ALA A CA 1
ATOM 3685 C C . ALA A 1 472 ? 5.593 14.545 21.570 1.00 82.81 472 ALA A C 1
ATOM 3687 O O . ALA A 1 472 ? 5.805 15.514 22.297 1.00 82.81 472 ALA A O 1
ATOM 3688 N N . PHE A 1 473 ? 4.621 13.674 21.833 1.00 87.62 473 PHE A N 1
ATOM 3689 C CA . PHE A 1 473 ? 3.677 13.765 22.941 1.00 87.62 473 PHE A CA 1
ATOM 3690 C C . PHE A 1 473 ? 3.383 12.378 23.518 1.00 87.62 473 PHE A C 1
ATOM 3692 O O . PHE A 1 473 ? 3.733 11.354 22.935 1.00 87.62 473 PHE A O 1
ATOM 3699 N N . THR A 1 474 ? 2.733 12.353 24.679 1.00 86.81 474 THR A N 1
ATOM 3700 C CA . THR A 1 474 ? 2.304 11.130 25.362 1.00 86.81 474 THR A CA 1
ATOM 3701 C C . THR A 1 474 ? 0.781 11.054 25.395 1.00 86.81 474 THR A C 1
ATOM 3703 O O . THR A 1 474 ? 0.106 12.053 25.641 1.00 86.81 474 THR A O 1
ATOM 3706 N N . VAL A 1 475 ? 0.231 9.863 25.151 1.00 87.50 475 VAL A N 1
ATOM 3707 C CA . VAL A 1 475 ? -1.219 9.620 25.138 1.00 87.50 475 VAL A CA 1
ATOM 3708 C C . VAL A 1 475 ? -1.581 8.603 26.220 1.00 87.50 475 VAL A C 1
ATOM 3710 O O . VAL A 1 475 ? -0.853 7.638 26.455 1.00 87.50 475 VAL A O 1
ATOM 3713 N N . ASP A 1 476 ? -2.702 8.821 26.915 1.00 89.69 476 ASP A N 1
ATOM 3714 C CA . ASP A 1 476 ? -3.225 7.841 27.872 1.00 89.69 476 ASP A CA 1
ATOM 3715 C C . ASP A 1 476 ? -3.951 6.687 27.164 1.00 89.69 476 ASP A C 1
ATOM 3717 O O . ASP A 1 476 ? -4.589 6.859 26.126 1.00 89.69 476 ASP A O 1
ATOM 3721 N N . GLN A 1 477 ? -3.923 5.502 27.773 1.00 84.88 477 GLN A N 1
ATOM 3722 C CA . GLN A 1 477 ? -4.520 4.299 27.196 1.00 84.88 477 GLN A CA 1
ATOM 3723 C C . GLN A 1 477 ? -6.034 4.426 26.959 1.00 84.88 477 GLN A C 1
ATOM 3725 O O . GLN A 1 477 ? -6.537 3.892 25.971 1.00 84.88 477 GLN A O 1
ATOM 3730 N N . ASN A 1 478 ? -6.772 5.129 27.828 1.00 88.88 478 ASN A N 1
ATOM 3731 C CA . ASN A 1 478 ? -8.210 5.328 27.621 1.00 88.88 478 ASN A CA 1
ATOM 3732 C C . ASN A 1 478 ? -8.483 6.256 26.432 1.00 88.88 478 ASN A C 1
ATOM 3734 O O . ASN A 1 478 ? -9.443 6.033 25.695 1.00 88.88 478 ASN A O 1
ATOM 3738 N N . ALA A 1 479 ? -7.620 7.252 26.217 1.00 91.44 479 ALA A N 1
ATOM 3739 C CA . ALA A 1 479 ? -7.709 8.134 25.062 1.00 91.44 479 ALA A CA 1
ATOM 3740 C C . ALA A 1 479 ? -7.436 7.368 23.758 1.00 91.44 479 ALA A C 1
ATOM 3742 O O . ALA A 1 479 ? -8.181 7.545 22.804 1.00 91.44 479 ALA A O 1
ATOM 3743 N N . ILE A 1 480 ? -6.474 6.434 23.735 1.00 91.31 480 ILE A N 1
ATOM 3744 C CA . ILE A 1 480 ? -6.212 5.574 22.561 1.00 91.31 480 ILE A CA 1
ATOM 3745 C C . ILE A 1 480 ? -7.468 4.789 22.145 1.00 91.31 480 ILE A C 1
ATOM 3747 O O . ILE A 1 480 ? -7.781 4.699 20.957 1.00 91.31 480 ILE A O 1
ATOM 3751 N N . ILE A 1 481 ? -8.220 4.243 23.106 1.00 91.62 481 ILE A N 1
ATOM 3752 C CA . ILE A 1 481 ? -9.465 3.507 22.823 1.00 91.62 481 ILE A CA 1
ATOM 3753 C C . ILE A 1 481 ? -10.529 4.439 22.224 1.00 91.62 481 ILE A C 1
ATOM 3755 O O . ILE A 1 481 ? -11.212 4.070 21.273 1.00 91.62 481 ILE A O 1
ATOM 3759 N N . GLN A 1 482 ? -10.660 5.661 22.743 1.00 93.06 482 GLN A N 1
ATOM 3760 C CA . GLN A 1 482 ? -11.604 6.639 22.195 1.00 93.06 482 GLN A CA 1
ATOM 3761 C C . GLN A 1 482 ? -11.190 7.118 20.800 1.00 93.06 482 GLN A C 1
ATOM 3763 O O . GLN A 1 482 ? -12.016 7.147 19.894 1.00 93.06 482 GLN A O 1
ATOM 3768 N N . PHE A 1 483 ? -9.911 7.445 20.607 1.00 95.25 483 PHE A N 1
ATOM 3769 C CA . PHE A 1 483 ? -9.371 7.936 19.340 1.00 95.25 483 PHE A CA 1
ATOM 3770 C C . PHE A 1 483 ? -9.476 6.891 18.229 1.00 95.25 483 PHE A C 1
ATOM 3772 O O . PHE A 1 483 ? -9.900 7.226 17.127 1.00 95.25 483 PHE A O 1
ATOM 3779 N N . SER A 1 484 ? -9.177 5.624 18.529 1.00 95.31 484 SER A N 1
ATOM 3780 C CA . SER A 1 484 ? -9.359 4.518 17.578 1.00 95.31 484 SER A CA 1
ATOM 3781 C C . SER A 1 484 ? -10.827 4.275 17.240 1.00 95.31 484 SER A C 1
ATOM 3783 O O . SER A 1 484 ? -11.146 4.003 16.083 1.00 95.31 484 SER A O 1
ATOM 3785 N N . GLY A 1 485 ? -11.728 4.445 18.214 1.00 95.25 485 GLY A N 1
ATOM 3786 C CA . GLY A 1 485 ? -13.172 4.473 17.992 1.00 95.25 485 GLY A CA 1
ATOM 3787 C C . GLY A 1 485 ? -13.570 5.513 16.945 1.00 95.25 485 GLY A C 1
ATOM 3788 O O . GLY A 1 485 ? -14.188 5.174 15.936 1.00 95.25 485 GLY A O 1
ATOM 3789 N N . SER A 1 486 ? -13.146 6.759 17.151 1.00 95.38 486 SER A N 1
ATOM 3790 C CA . SER A 1 486 ? -13.454 7.872 16.252 1.00 95.38 486 SER A CA 1
ATOM 3791 C C . SER A 1 486 ? -12.789 7.739 14.874 1.00 95.38 486 SER A C 1
ATOM 3793 O O . SER A 1 486 ? -13.404 8.085 13.869 1.00 95.38 486 SER A O 1
ATOM 3795 N N . ALA A 1 487 ? -11.562 7.209 14.796 1.00 96.31 487 ALA A N 1
ATOM 3796 C CA . ALA A 1 487 ? -10.876 6.949 13.527 1.00 96.31 487 ALA A CA 1
ATOM 3797 C C . ALA A 1 487 ? -11.584 5.860 12.703 1.00 96.31 487 ALA A C 1
ATOM 3799 O O . ALA A 1 487 ? -11.796 6.028 11.501 1.00 96.31 487 ALA A O 1
ATOM 3800 N N . ALA A 1 488 ? -12.013 4.770 13.347 1.00 96.56 488 ALA A N 1
ATOM 3801 C CA . ALA A 1 488 ? -12.794 3.723 12.692 1.00 96.56 488 ALA A CA 1
ATOM 3802 C C . ALA A 1 488 ? -14.164 4.241 12.216 1.00 96.56 488 ALA A C 1
ATOM 3804 O O . ALA A 1 488 ? -14.612 3.881 11.130 1.00 96.56 488 ALA A O 1
ATOM 3805 N N . ASP A 1 489 ? -14.808 5.126 12.982 1.00 95.69 489 ASP A N 1
ATOM 3806 C CA . ASP A 1 489 ? -16.077 5.757 12.593 1.00 95.69 489 ASP A CA 1
ATOM 3807 C C . ASP A 1 489 ? -15.914 6.707 11.399 1.00 95.69 489 ASP A C 1
ATOM 3809 O O . ASP A 1 489 ? -16.743 6.714 10.480 1.00 95.69 489 ASP A O 1
ATOM 3813 N N . ALA A 1 490 ? -14.815 7.465 11.364 1.00 95.62 490 ALA A N 1
ATOM 3814 C CA . ALA A 1 490 ? -14.454 8.284 10.212 1.00 95.62 490 ALA A CA 1
ATOM 3815 C C . ALA A 1 490 ? -14.270 7.414 8.958 1.00 95.62 490 ALA A C 1
ATOM 3817 O O . ALA A 1 490 ? -14.839 7.721 7.914 1.00 95.62 490 ALA A O 1
ATOM 3818 N N . LEU A 1 491 ? -13.577 6.276 9.056 1.00 96.31 491 LEU A N 1
ATOM 3819 C CA . LEU A 1 491 ? -13.426 5.360 7.922 1.00 96.31 491 LEU A CA 1
ATOM 3820 C C . LEU A 1 491 ? -14.754 4.722 7.495 1.00 96.31 491 LEU A C 1
ATOM 3822 O O . LEU A 1 491 ? -15.057 4.656 6.302 1.00 96.31 491 LEU A O 1
ATOM 3826 N N . ALA A 1 492 ? -15.564 4.281 8.456 1.00 95.56 492 ALA A N 1
ATOM 3827 C CA . ALA A 1 492 ? -16.841 3.638 8.179 1.00 95.56 492 ALA A CA 1
ATOM 3828 C C . ALA A 1 492 ? -17.849 4.574 7.503 1.00 95.56 492 ALA A C 1
ATOM 3830 O O . ALA A 1 492 ? -18.670 4.119 6.708 1.00 95.56 492 ALA A O 1
ATOM 3831 N N . SER A 1 493 ? -17.766 5.875 7.784 1.00 94.38 493 SER A N 1
ATOM 3832 C CA . SER A 1 493 ? -18.531 6.898 7.068 1.00 94.38 493 SER A CA 1
ATOM 3833 C C . SER A 1 493 ? -17.899 7.276 5.725 1.00 94.38 493 SER A C 1
ATOM 3835 O O . SER A 1 493 ? -18.630 7.493 4.758 1.00 94.38 493 SER A O 1
ATOM 3837 N N . TYR A 1 494 ? -16.567 7.301 5.624 1.00 94.56 494 TYR A N 1
ATOM 3838 C CA . TYR A 1 494 ? -15.837 7.682 4.413 1.00 94.56 494 TYR A CA 1
ATOM 3839 C C . TYR A 1 494 ? -16.028 6.694 3.256 1.00 94.56 494 TYR A C 1
ATOM 3841 O O . TYR A 1 494 ? -16.362 7.113 2.147 1.00 94.56 494 TYR A O 1
ATOM 3849 N N . VAL A 1 495 ? -15.867 5.386 3.493 1.00 93.62 495 VAL A N 1
ATOM 3850 C CA . VAL A 1 495 ? -15.892 4.370 2.420 1.00 93.62 495 VAL A CA 1
ATOM 3851 C C . VAL A 1 495 ? -17.209 4.384 1.623 1.00 93.62 495 VAL A C 1
ATOM 3853 O O . VAL A 1 495 ? -17.158 4.390 0.392 1.00 93.62 495 VAL A O 1
ATOM 3856 N N . PRO A 1 496 ? -18.401 4.443 2.248 1.00 90.94 496 PRO A N 1
ATOM 3857 C CA . PRO A 1 496 ? -19.650 4.483 1.495 1.00 90.94 496 PRO A CA 1
ATOM 3858 C C . PRO A 1 496 ? -19.963 5.839 0.858 1.00 90.94 496 PRO A C 1
ATOM 3860 O O . PRO A 1 496 ? -20.783 5.865 -0.054 1.00 90.94 496 PRO A O 1
ATOM 3863 N N . SER A 1 497 ? -19.383 6.950 1.320 1.00 87.94 497 SER A N 1
ATOM 3864 C CA . SER A 1 497 ? -19.789 8.302 0.897 1.00 87.94 497 SER A CA 1
ATOM 3865 C C . SER A 1 497 ? -18.802 8.985 -0.050 1.00 87.94 497 SER A C 1
ATOM 3867 O O . SER A 1 497 ? -19.232 9.620 -1.008 1.00 87.94 497 SER A O 1
ATOM 3869 N N . ASN A 1 498 ? -17.499 8.826 0.188 1.00 88.31 498 ASN A N 1
ATOM 3870 C CA . ASN A 1 498 ? -16.445 9.623 -0.442 1.00 88.31 498 ASN A CA 1
ATOM 3871 C C . ASN A 1 498 ? -15.455 8.791 -1.268 1.00 88.31 498 ASN A C 1
ATOM 3873 O O . ASN A 1 498 ? -14.733 9.346 -2.099 1.00 88.31 498 ASN A O 1
ATOM 3877 N N . LEU A 1 499 ? -15.434 7.462 -1.095 1.00 86.62 499 LEU A N 1
ATOM 3878 C CA . LEU A 1 499 ? -14.606 6.590 -1.924 1.00 86.62 499 LEU A CA 1
ATOM 3879 C C . LEU A 1 499 ? -15.215 6.468 -3.334 1.00 86.62 499 LEU A C 1
ATOM 3881 O O . LEU A 1 499 ? -16.119 5.671 -3.595 1.00 86.62 499 LEU A O 1
ATOM 3885 N N . ASN A 1 500 ? -14.715 7.301 -4.248 1.00 79.88 500 ASN A N 1
ATOM 3886 C CA . ASN A 1 500 ? -15.211 7.465 -5.619 1.00 79.88 500 ASN A CA 1
ATOM 3887 C C . ASN A 1 500 ? -14.754 6.341 -6.568 1.00 79.88 500 ASN A C 1
ATOM 3889 O O . ASN A 1 500 ? -14.065 6.591 -7.559 1.00 79.88 500 ASN A O 1
ATOM 3893 N N . ASP A 1 501 ? -15.115 5.099 -6.258 1.00 80.50 501 ASP A N 1
ATOM 3894 C CA . ASP A 1 501 ? -14.790 3.944 -7.097 1.00 80.50 501 ASP A CA 1
ATOM 3895 C C . ASP A 1 501 ? -15.810 3.768 -8.241 1.00 80.50 501 ASP A C 1
ATOM 3897 O O . ASP A 1 501 ? -17.017 3.903 -8.007 1.00 80.50 501 ASP A O 1
ATOM 3901 N N . PRO A 1 502 ? -15.363 3.444 -9.474 1.00 78.62 502 PRO A N 1
ATOM 3902 C CA . PRO A 1 502 ? -16.260 3.090 -10.573 1.00 78.62 502 PRO A CA 1
ATOM 3903 C C . PRO A 1 502 ? -17.108 1.862 -10.224 1.00 78.62 502 PRO A C 1
ATOM 3905 O O . PRO A 1 502 ? -16.579 0.865 -9.725 1.00 78.62 502 PRO A O 1
ATOM 3908 N N . SER A 1 503 ? -18.412 1.908 -10.519 1.00 74.69 503 SER A N 1
ATOM 3909 C CA . SER A 1 503 ? -19.302 0.774 -10.256 1.00 74.69 503 SER A CA 1
ATOM 3910 C C . SER A 1 503 ? -18.996 -0.410 -11.175 1.00 74.69 503 SER A C 1
ATOM 3912 O O . SER A 1 503 ? -18.569 -0.253 -12.325 1.00 74.69 503 SER A O 1
ATOM 3914 N N . CYS A 1 504 ? -19.257 -1.623 -10.681 1.00 72.56 504 CYS A N 1
ATOM 3915 C CA . CYS A 1 504 ? -19.118 -2.818 -11.506 1.00 72.56 504 CYS A CA 1
ATOM 3916 C C . CYS A 1 504 ? -20.104 -2.843 -12.677 1.00 72.56 504 CYS A C 1
ATOM 3918 O O . CYS A 1 504 ? -19.772 -3.420 -13.696 1.00 72.56 504 CYS A O 1
ATOM 3920 N N . GLU A 1 505 ? -21.293 -2.240 -12.564 1.00 64.88 505 GLU A N 1
ATOM 3921 C CA . GLU A 1 505 ? -22.276 -2.198 -13.660 1.00 64.88 505 GLU A CA 1
ATOM 3922 C C . GLU A 1 505 ? -21.790 -1.336 -14.828 1.00 64.88 505 GLU A C 1
ATOM 3924 O O . GLU A 1 505 ? -21.877 -1.754 -15.980 1.00 64.88 505 GLU A O 1
ATOM 3929 N N . ALA A 1 506 ? -21.176 -0.185 -14.532 1.00 54.50 506 ALA A N 1
ATOM 3930 C CA . ALA A 1 506 ? -20.558 0.679 -15.539 1.00 54.50 506 ALA A CA 1
ATOM 3931 C C . ALA A 1 506 ? -19.359 0.022 -16.249 1.00 54.50 506 ALA A C 1
ATOM 3933 O O . ALA A 1 506 ? -18.910 0.511 -17.279 1.00 54.50 506 ALA A O 1
ATOM 3934 N N . THR A 1 507 ? -18.841 -1.075 -15.690 1.00 55.09 507 THR A N 1
ATOM 3935 C CA . THR A 1 507 ? -17.742 -1.882 -16.242 1.00 55.09 507 THR A CA 1
ATOM 3936 C C . THR A 1 507 ? -18.172 -3.326 -16.516 1.00 55.09 507 THR A C 1
ATOM 3938 O O . THR A 1 507 ? -17.329 -4.196 -16.729 1.00 55.09 507 THR A O 1
ATOM 3941 N N . SER A 1 508 ? -19.481 -3.609 -16.475 1.00 53.28 508 SER A N 1
ATOM 3942 C CA . SER A 1 508 ? -19.992 -4.968 -16.607 1.00 53.28 508 SER A CA 1
ATOM 3943 C C . SER A 1 508 ? -20.052 -5.361 -18.071 1.00 53.28 508 SER A C 1
ATOM 3945 O O . SER A 1 508 ? -20.668 -4.694 -18.897 1.00 53.28 508 SER A O 1
ATOM 3947 N N . ILE A 1 509 ? -19.416 -6.488 -18.362 1.00 54.00 509 ILE A N 1
ATOM 3948 C CA . ILE A 1 509 ? -19.548 -7.190 -19.627 1.00 54.00 509 ILE A CA 1
ATOM 3949 C C . ILE A 1 509 ? -21.017 -7.588 -19.801 1.00 54.00 509 ILE A C 1
ATOM 3951 O O . ILE A 1 509 ? -21.561 -8.335 -18.978 1.00 54.00 509 ILE A O 1
ATOM 3955 N N . THR A 1 510 ? -21.659 -7.114 -20.868 1.00 54.09 510 THR A N 1
ATOM 3956 C CA . THR A 1 510 ? -22.999 -7.589 -21.222 1.00 54.09 510 THR A CA 1
ATOM 3957 C C . THR A 1 510 ? -22.922 -9.029 -21.757 1.00 54.09 510 THR A C 1
ATOM 3959 O O . THR A 1 510 ? -21.962 -9.389 -22.444 1.00 54.09 510 THR A O 1
ATOM 3962 N N . PRO A 1 511 ? -23.880 -9.917 -21.431 1.00 40.84 511 PRO A N 1
ATOM 3963 C CA . PRO A 1 511 ? -23.909 -11.257 -22.015 1.00 40.84 511 PRO A CA 1
ATOM 3964 C C . PRO A 1 511 ? -24.050 -11.165 -23.547 1.00 40.84 511 PRO A C 1
ATOM 3966 O O . PRO A 1 511 ? -24.984 -10.519 -24.016 1.00 40.84 511 PRO A O 1
ATOM 3969 N N . ASN A 1 512 ? -23.166 -11.841 -24.297 1.00 48.56 512 ASN A N 1
ATOM 3970 C CA . ASN A 1 512 ? -22.979 -11.763 -25.766 1.00 48.56 512 ASN A CA 1
ATOM 3971 C C . ASN A 1 512 ? -22.214 -10.539 -26.303 1.00 48.56 512 ASN A C 1
ATOM 3973 O O . ASN A 1 512 ? -22.356 -10.198 -27.473 1.00 48.56 512 ASN A O 1
ATOM 3977 N N . ASP A 1 513 ? -21.386 -9.897 -25.485 1.00 48.69 513 ASP A N 1
ATOM 3978 C CA . ASP A 1 513 ? -20.432 -8.909 -25.983 1.00 48.69 513 ASP A CA 1
ATOM 3979 C C . ASP A 1 513 ? -19.229 -9.612 -26.654 1.00 48.69 513 ASP A C 1
ATOM 3981 O O . ASP A 1 513 ? -18.449 -10.317 -26.001 1.00 48.69 513 ASP A O 1
ATOM 3985 N N . ASP A 1 514 ? -19.091 -9.460 -27.974 1.00 46.25 514 ASP A N 1
ATOM 3986 C CA . ASP A 1 514 ? -18.051 -10.107 -28.794 1.00 46.25 514 ASP A CA 1
ATOM 3987 C C . ASP A 1 514 ? -16.625 -9.610 -28.463 1.00 46.25 514 ASP A C 1
ATOM 3989 O O . ASP A 1 514 ? -15.629 -10.211 -28.875 1.00 46.25 514 ASP A O 1
ATOM 3993 N N . THR A 1 515 ? -16.498 -8.563 -27.643 1.00 48.12 515 THR A N 1
ATOM 3994 C CA . THR A 1 515 ? -15.227 -7.945 -27.225 1.00 48.12 515 THR A CA 1
ATOM 3995 C C . THR A 1 515 ? -14.539 -8.640 -26.033 1.00 48.12 515 THR A C 1
ATOM 3997 O O . THR A 1 515 ? -13.450 -8.249 -25.598 1.00 48.12 515 THR A O 1
ATOM 4000 N N . VAL A 1 516 ? -15.156 -9.698 -25.495 1.00 46.28 516 VAL A N 1
ATOM 4001 C CA . VAL A 1 516 ? -14.798 -10.341 -24.210 1.00 46.28 516 VAL A CA 1
ATOM 4002 C C . VAL A 1 516 ? -13.782 -11.471 -24.354 1.00 46.28 516 VAL A C 1
ATOM 4004 O O . VAL A 1 516 ? -13.144 -11.905 -23.377 1.00 46.28 516 VAL A O 1
ATOM 4007 N N . TRP A 1 517 ? -13.599 -11.966 -25.572 1.00 44.97 517 TRP A N 1
ATOM 4008 C CA . TRP A 1 517 ? -12.527 -12.899 -25.855 1.00 44.97 517 TRP A CA 1
ATOM 4009 C C . TRP A 1 517 ? -11.201 -12.152 -25.688 1.00 44.97 517 TRP A C 1
ATOM 4011 O O . TRP A 1 517 ? -10.960 -11.130 -26.325 1.00 44.97 517 TRP A O 1
ATOM 4021 N N . ARG A 1 518 ? -10.303 -12.671 -24.835 1.00 46.88 518 ARG A N 1
ATOM 4022 C CA . ARG A 1 518 ? -8.871 -12.383 -24.992 1.00 46.88 518 ARG A CA 1
ATOM 4023 C C . ARG A 1 518 ? -8.490 -13.017 -26.335 1.00 46.88 518 ARG A C 1
ATOM 4025 O O . ARG A 1 518 ? -8.058 -14.165 -26.360 1.00 46.88 518 ARG A O 1
ATOM 4032 N N . THR A 1 519 ? -8.745 -12.335 -27.449 1.00 48.50 519 THR A N 1
ATOM 4033 C CA . THR A 1 519 ? -8.199 -12.737 -28.741 1.00 48.50 519 THR A CA 1
ATOM 4034 C C . THR A 1 519 ? -6.696 -12.579 -28.611 1.00 48.50 519 THR A C 1
ATOM 4036 O O . THR A 1 519 ? -6.198 -11.465 -28.456 1.00 48.50 519 THR A O 1
ATOM 4039 N N . ALA A 1 520 ? -5.979 -13.698 -28.577 1.00 51.41 520 ALA A N 1
ATOM 4040 C CA . ALA A 1 520 ? -4.537 -13.669 -28.724 1.00 51.41 520 ALA A CA 1
ATOM 4041 C C . ALA A 1 520 ? -4.257 -13.151 -30.138 1.00 51.41 520 ALA A C 1
ATOM 4043 O O . ALA A 1 520 ? -4.616 -13.802 -31.118 1.00 51.41 520 ALA A O 1
ATOM 4044 N N . ALA A 1 521 ? -3.713 -11.943 -30.229 1.00 57.97 521 ALA A N 1
ATOM 4045 C CA . ALA A 1 521 ? -3.260 -11.356 -31.475 1.00 57.97 521 ALA A CA 1
ATOM 4046 C C . ALA A 1 521 ? -1.745 -11.189 -31.378 1.00 57.97 521 ALA A C 1
ATOM 4048 O O . ALA A 1 521 ? -1.250 -10.574 -30.431 1.00 57.97 521 ALA A O 1
ATOM 4049 N N . ASP A 1 522 ? -1.023 -11.738 -32.351 1.00 61.06 522 ASP A N 1
ATOM 4050 C CA . ASP A 1 522 ? 0.412 -11.518 -32.470 1.00 61.06 522 ASP A CA 1
ATOM 4051 C C . ASP A 1 522 ? 0.637 -10.100 -33.000 1.00 61.06 522 ASP A C 1
ATOM 4053 O O . ASP A 1 522 ? 0.354 -9.789 -34.159 1.00 61.06 522 ASP A O 1
ATOM 4057 N N . LEU A 1 523 ? 1.100 -9.211 -32.121 1.00 67.44 523 LEU A N 1
ATOM 4058 C CA . LEU A 1 523 ? 1.404 -7.829 -32.464 1.00 67.44 523 LEU A CA 1
ATOM 4059 C C . LEU A 1 523 ? 2.896 -7.696 -32.780 1.00 67.44 523 LEU A C 1
ATOM 4061 O O . LEU A 1 523 ? 3.741 -7.782 -31.890 1.00 67.44 523 LEU A O 1
ATOM 4065 N N . PHE A 1 524 ? 3.217 -7.427 -34.043 1.00 77.62 524 PHE A N 1
ATOM 4066 C CA . PHE A 1 524 ? 4.573 -7.082 -34.461 1.00 77.62 524 PHE A CA 1
ATOM 4067 C C . PHE A 1 524 ? 4.750 -5.563 -34.400 1.00 77.62 524 PHE A C 1
ATOM 4069 O O . PHE A 1 524 ? 4.237 -4.835 -35.249 1.00 77.62 524 PHE A O 1
ATOM 4076 N N . ILE A 1 525 ? 5.461 -5.082 -33.378 1.00 77.25 525 ILE A N 1
ATOM 4077 C CA . ILE A 1 525 ? 5.818 -3.666 -33.247 1.00 77.25 525 ILE A CA 1
ATOM 4078 C C . ILE A 1 525 ? 7.236 -3.478 -33.784 1.00 77.25 525 ILE A C 1
ATOM 4080 O O . ILE A 1 525 ? 8.200 -3.963 -33.193 1.00 77.25 525 ILE A O 1
ATOM 4084 N N . TYR A 1 526 ? 7.361 -2.759 -34.896 1.00 81.88 526 TYR A N 1
ATOM 4085 C CA . TYR A 1 526 ? 8.650 -2.334 -35.432 1.00 81.88 526 TYR A CA 1
ATOM 4086 C C . TYR A 1 526 ? 8.962 -0.943 -34.892 1.00 81.88 526 TYR A C 1
ATOM 4088 O O . TYR A 1 526 ? 8.236 0.010 -35.168 1.00 81.88 526 TYR A O 1
ATOM 4096 N N . ILE A 1 527 ? 10.013 -0.850 -34.081 1.00 81.62 527 ILE A N 1
ATOM 4097 C CA . ILE A 1 527 ? 10.432 0.393 -33.436 1.00 81.62 527 ILE A CA 1
ATOM 4098 C C . ILE A 1 527 ? 11.672 0.914 -34.151 1.00 81.62 527 ILE A C 1
ATOM 4100 O O . ILE A 1 527 ? 12.676 0.208 -34.255 1.00 81.62 527 ILE A O 1
ATOM 4104 N N . ASP A 1 528 ? 11.604 2.160 -34.609 1.00 82.31 528 ASP A N 1
ATOM 4105 C CA . ASP A 1 528 ? 12.778 2.895 -35.056 1.00 82.31 528 ASP A CA 1
ATOM 4106 C C . ASP A 1 528 ? 13.533 3.428 -33.831 1.00 82.31 528 ASP A C 1
ATOM 4108 O O . ASP A 1 528 ? 13.052 4.305 -33.114 1.00 82.31 528 ASP A O 1
ATOM 4112 N N . VAL A 1 529 ? 14.718 2.873 -33.574 1.00 82.50 529 VAL A N 1
ATOM 4113 C CA . VAL A 1 529 ? 15.567 3.240 -32.427 1.00 82.50 529 VAL A CA 1
ATOM 4114 C C . VAL A 1 529 ? 16.235 4.611 -32.573 1.00 82.50 529 VAL A C 1
ATOM 4116 O O . VAL A 1 529 ? 16.915 5.047 -31.649 1.00 82.50 529 VAL A O 1
ATOM 4119 N N . SER A 1 530 ? 16.068 5.295 -33.710 1.00 86.19 530 SER A N 1
ATOM 4120 C CA . SER A 1 530 ? 16.520 6.682 -33.867 1.00 86.19 530 SER A CA 1
ATOM 4121 C C . SER A 1 530 ? 15.648 7.685 -33.105 1.00 86.19 530 SER A C 1
ATOM 4123 O O . SER A 1 530 ? 16.097 8.799 -32.834 1.00 86.19 530 SER A O 1
ATOM 4125 N N . TRP A 1 531 ? 14.423 7.303 -32.731 1.00 80.62 531 TRP A N 1
ATOM 4126 C CA . TRP A 1 531 ? 13.520 8.163 -31.973 1.00 80.62 531 TRP A CA 1
ATOM 4127 C C . TRP A 1 531 ? 13.845 8.130 -30.471 1.00 80.62 531 TRP A C 1
ATOM 4129 O O . TRP A 1 531 ? 14.230 7.083 -29.940 1.00 80.62 531 TRP A O 1
ATOM 4139 N N . PRO A 1 532 ? 13.650 9.245 -29.743 1.00 77.88 532 PRO A N 1
ATOM 4140 C CA . PRO A 1 532 ? 13.794 9.259 -28.294 1.00 77.88 532 PRO A CA 1
ATOM 4141 C C . PRO A 1 532 ? 12.835 8.266 -27.627 1.00 77.88 532 PRO A C 1
ATOM 4143 O O . PRO A 1 532 ? 11.652 8.188 -27.966 1.00 77.88 532 PRO A O 1
ATOM 4146 N N . TYR A 1 533 ? 13.327 7.538 -26.621 1.00 73.00 533 TYR A N 1
ATOM 4147 C CA . TYR A 1 533 ? 12.538 6.540 -25.887 1.00 73.00 533 TYR A CA 1
ATOM 4148 C C . TYR A 1 533 ? 11.213 7.103 -25.349 1.00 73.00 533 TYR A C 1
ATOM 4150 O O . TYR A 1 533 ? 10.179 6.442 -25.439 1.00 73.00 533 TYR A O 1
ATOM 4158 N N . ASN A 1 534 ? 11.233 8.337 -24.838 1.00 66.81 534 ASN A N 1
ATOM 4159 C CA . ASN A 1 534 ? 10.060 8.998 -24.264 1.00 66.81 534 ASN A CA 1
ATOM 4160 C C . ASN A 1 534 ? 8.916 9.174 -25.274 1.00 66.81 534 ASN A C 1
ATOM 4162 O O . ASN A 1 534 ? 7.747 9.048 -24.899 1.00 66.81 534 ASN A O 1
ATOM 4166 N N . ASP A 1 535 ? 9.244 9.370 -26.551 1.00 69.44 535 ASP A N 1
ATOM 4167 C CA . ASP A 1 535 ? 8.257 9.546 -27.614 1.00 69.44 535 ASP A CA 1
ATOM 4168 C C . ASP A 1 535 ? 7.682 8.193 -28.041 1.00 69.44 535 ASP A C 1
ATOM 4170 O O . ASP A 1 535 ? 6.462 8.005 -28.060 1.00 69.44 535 ASP A O 1
ATOM 4174 N N . ILE A 1 536 ? 8.557 7.208 -28.278 1.00 75.62 536 ILE A N 1
ATOM 4175 C CA . ILE A 1 536 ? 8.180 5.843 -28.681 1.00 75.62 536 ILE A CA 1
ATOM 4176 C C . ILE A 1 536 ? 7.277 5.197 -27.630 1.00 75.62 536 ILE A C 1
ATOM 4178 O O . ILE A 1 536 ? 6.247 4.594 -27.942 1.00 75.62 536 ILE A O 1
ATOM 4182 N N . TYR A 1 537 ? 7.679 5.289 -26.366 1.00 71.81 537 TYR A N 1
ATOM 4183 C CA . TYR A 1 537 ? 7.065 4.529 -25.292 1.00 71.81 537 TYR A CA 1
ATOM 4184 C C . TYR A 1 537 ? 5.605 4.936 -25.051 1.00 71.81 537 TYR A C 1
ATOM 4186 O O . TYR A 1 537 ? 4.761 4.074 -24.800 1.00 71.81 537 TYR A O 1
ATOM 4194 N N . SER A 1 538 ? 5.279 6.226 -25.176 1.00 67.56 538 SER A N 1
ATOM 4195 C CA . SER A 1 538 ? 3.899 6.706 -25.037 1.00 67.56 538 SER A CA 1
ATOM 4196 C C . SER A 1 538 ? 2.970 6.092 -26.093 1.00 67.56 538 SER A C 1
ATOM 4198 O O . SER A 1 538 ? 1.868 5.645 -25.765 1.00 67.56 538 SER A O 1
ATOM 4200 N N . VAL A 1 539 ? 3.448 5.984 -27.336 1.00 71.06 539 VAL A N 1
ATOM 4201 C CA . VAL A 1 539 ? 2.719 5.406 -28.468 1.00 71.06 539 VAL A CA 1
ATOM 4202 C C . VAL A 1 539 ? 2.565 3.900 -28.294 1.00 71.06 539 VAL A C 1
ATOM 4204 O O . VAL A 1 539 ? 1.458 3.382 -28.416 1.00 71.06 539 VAL A O 1
ATOM 4207 N N . VAL A 1 540 ? 3.635 3.189 -27.931 1.00 74.44 540 VAL A N 1
ATOM 4208 C CA . VAL A 1 540 ? 3.578 1.740 -27.671 1.00 74.44 540 VAL A CA 1
ATOM 4209 C C . VAL A 1 540 ? 2.632 1.434 -26.508 1.00 74.44 540 VAL A C 1
ATOM 4211 O O . VAL A 1 540 ? 1.790 0.541 -26.611 1.00 74.44 540 VAL A O 1
ATOM 4214 N N . GLY A 1 541 ? 2.701 2.216 -25.428 1.00 69.06 541 GLY A N 1
ATOM 4215 C CA . GLY A 1 541 ? 1.785 2.106 -24.295 1.00 69.06 541 GLY A CA 1
ATOM 4216 C C . GLY A 1 541 ? 0.330 2.372 -24.689 1.00 69.06 541 GLY A C 1
ATOM 4217 O O . GLY A 1 541 ? -0.570 1.670 -24.228 1.00 69.06 541 GLY A O 1
ATOM 4218 N N . LEU A 1 542 ? 0.082 3.342 -25.575 1.00 67.12 542 LEU A N 1
ATOM 4219 C CA . LEU A 1 542 ? -1.246 3.618 -26.125 1.00 67.12 542 LEU A CA 1
ATOM 4220 C C . LEU A 1 542 ? -1.751 2.497 -27.029 1.00 67.12 542 LEU A C 1
ATOM 4222 O O . LEU A 1 542 ? -2.931 2.186 -26.956 1.00 67.12 542 LEU A O 1
ATOM 4226 N N . VAL A 1 543 ? -0.903 1.866 -27.840 1.00 67.88 543 VAL A N 1
ATOM 4227 C CA . VAL A 1 543 ? -1.287 0.700 -28.655 1.00 67.88 543 VAL A CA 1
ATOM 4228 C C . VAL A 1 543 ? -1.652 -0.475 -27.749 1.00 67.88 543 VAL A C 1
ATOM 4230 O O . VAL A 1 543 ? -2.692 -1.106 -27.940 1.00 67.88 543 VAL A O 1
ATOM 4233 N N . TYR A 1 544 ? -0.852 -0.715 -26.709 1.00 64.12 544 TYR A N 1
ATOM 4234 C CA . TYR A 1 544 ? -1.111 -1.768 -25.731 1.00 64.12 544 TYR A CA 1
ATOM 4235 C C . TYR A 1 544 ? -2.416 -1.522 -24.958 1.00 64.12 544 TYR A C 1
ATOM 4237 O O . TYR A 1 544 ? -3.246 -2.418 -24.819 1.00 64.12 544 TYR A O 1
ATOM 4245 N N . ARG A 1 545 ? -2.667 -0.278 -24.531 1.00 56.59 545 ARG A N 1
ATOM 4246 C CA . ARG A 1 545 ? -3.932 0.116 -23.892 1.00 56.59 545 ARG A CA 1
ATOM 4247 C C . ARG A 1 545 ? -5.101 0.204 -24.878 1.00 56.59 545 ARG A C 1
ATOM 4249 O O . ARG A 1 545 ? -6.251 -0.002 -24.508 1.00 56.59 545 ARG A O 1
ATOM 4256 N N . GLY A 1 546 ? -4.828 0.493 -26.140 1.00 51.47 546 GLY A N 1
ATOM 4257 C CA . GLY A 1 546 ? -5.788 0.476 -27.233 1.00 51.47 546 GLY A CA 1
ATOM 4258 C C . GLY A 1 546 ? -6.367 -0.920 -27.414 1.00 51.47 546 GLY A C 1
ATOM 4259 O O . GLY A 1 546 ? -7.570 -1.048 -27.529 1.00 51.47 546 GLY A O 1
ATOM 4260 N N . GLN A 1 547 ? -5.580 -1.987 -27.292 1.00 48.53 547 GLN A N 1
ATOM 4261 C CA . GLN A 1 547 ? -6.105 -3.366 -27.266 1.00 48.53 547 GLN A CA 1
ATOM 4262 C C . GLN A 1 547 ? -7.031 -3.646 -26.068 1.00 48.53 547 GLN A C 1
ATOM 4264 O O . GLN A 1 547 ? -7.885 -4.534 -26.104 1.00 48.53 547 GLN A O 1
ATOM 4269 N N . GLU A 1 548 ? -6.870 -2.876 -24.997 1.00 42.97 548 GLU A N 1
ATOM 4270 C CA . GLU A 1 548 ? -7.717 -2.898 -23.814 1.00 42.97 548 GLU A CA 1
ATOM 4271 C C . GLU A 1 548 ? -9.015 -2.068 -23.976 1.00 42.97 548 GLU A C 1
ATOM 4273 O O . GLU A 1 548 ? -10.001 -2.422 -23.332 1.00 42.97 548 GLU A O 1
ATOM 4278 N N . ASN A 1 549 ? -9.026 -1.023 -24.829 1.00 33.91 549 ASN A N 1
ATOM 4279 C CA . ASN A 1 549 ? -10.123 -0.045 -25.022 1.00 33.91 549 ASN A CA 1
ATOM 4280 C C . ASN A 1 549 ? -10.842 -0.094 -26.395 1.00 33.91 549 ASN A C 1
ATOM 4282 O O . ASN A 1 549 ? -11.989 0.328 -26.485 1.00 33.91 549 ASN A O 1
ATOM 4286 N N . ILE A 1 550 ? -10.220 -0.610 -27.464 1.00 34.03 550 ILE A N 1
ATOM 4287 C CA . ILE A 1 550 ? -10.830 -0.867 -28.797 1.00 34.03 550 ILE A CA 1
ATOM 4288 C C . ILE A 1 550 ? -11.927 -1.946 -28.689 1.00 34.03 550 ILE A C 1
ATOM 4290 O O . ILE A 1 550 ? -12.741 -2.133 -29.585 1.00 34.03 550 ILE A O 1
ATOM 4294 N N . ARG A 1 551 ? -12.047 -2.551 -27.508 1.00 41.41 551 ARG A N 1
ATOM 4295 C CA . ARG A 1 551 ? -13.154 -3.373 -27.011 1.00 41.41 551 ARG A CA 1
ATOM 4296 C C . ARG A 1 551 ? -14.454 -2.594 -26.738 1.00 41.41 551 ARG A C 1
ATOM 4298 O O . ARG A 1 551 ? -15.239 -2.999 -25.896 1.00 41.41 551 ARG A O 1
ATOM 4305 N N . GLY A 1 552 ? -14.661 -1.461 -27.406 1.00 32.66 552 GLY A N 1
ATOM 4306 C CA . GLY A 1 552 ? -15.871 -0.640 -27.289 1.00 32.66 552 GLY A CA 1
ATOM 4307 C C . GLY A 1 552 ? -16.386 -0.084 -28.616 1.00 32.66 552 GLY A C 1
ATOM 4308 O O . GLY A 1 552 ? -17.385 0.629 -28.618 1.00 32.66 552 GLY A O 1
ATOM 4309 N N . ILE A 1 553 ? -15.720 -0.375 -29.740 1.00 30.08 553 ILE A N 1
ATOM 4310 C CA . ILE A 1 553 ? -16.203 -0.020 -31.078 1.00 30.08 553 ILE A CA 1
ATOM 4311 C C . ILE A 1 553 ? -15.855 -1.164 -32.033 1.00 30.08 553 ILE A C 1
ATOM 4313 O O . ILE A 1 553 ? -14.813 -1.148 -32.686 1.00 30.08 553 ILE A O 1
ATOM 4317 N N . ASN A 1 554 ? -16.720 -2.173 -32.061 1.00 29.05 554 ASN A N 1
ATOM 4318 C CA . ASN A 1 554 ? -17.268 -2.762 -33.285 1.00 29.05 554 ASN A CA 1
ATOM 4319 C C . ASN A 1 554 ? -18.475 -3.623 -32.937 1.00 29.05 554 ASN A C 1
ATOM 4321 O O . ASN A 1 554 ? -18.325 -4.479 -32.039 1.00 29.05 554 ASN A O 1
#

pLDDT: mean 74.75, std 23.03, range [20.7, 98.0]

Organism: Culex pipiens (NCBI:txid7175)

Secondary structure (DSSP, 8-state):
--TTTTHHHHHHHHHHHHHTT----GGGSSS--TTTHHHHH-HHHH-GGGSPP-BHHHHHHHHHHHHT-TT----HHHHHHHHHHHH--TTEEEPTT---BTTB--EEE-STHHHHHHHIIIIIS----TT--TTSS-HHHHHHHHHHH--EEE-S--S-HHHHHHHHHHHHHTTS-----S--TT------S-------HHHHHHHHHHHHHHHHHHTTS---------------------------------------------GGGGPPPSS-EEESEEB-TT--EEHHHHHHHHHHHHS--EEEHHHHS---GGGHHHHTT-TTS---EEEHHHHHTHHHHHHHIIIIIHHH-TT-----B-EEES-SSS---EEES-SS--SSBHHHHHHHHHHHHHHHHHHHHHHH-TT--HHHHHHHHTSTT-GGGSS-SGGGHHHHHHHHS-HHHHHHHHHHHHHHHHHHS--SS---HHHHHHHHHHHHHHHHHHHHHT--PPPSGGGPPPTT-GGGS-----------TTS-HHHHHHHHHHHHHHHHHSTT--

Sequence (554 aa):
MNSKAALLPLIAILLGALVEYAHGQENVQTRVAPSLIECYNRPELFERDERLPMTMNMLIELIRKVEDVPEYRVDIRQLTIALLHRFRQDGIVRASGVQNIAGVLPFSPSGFHFTKHRILFSRLLPGNALGFPNATLTAQERCALHFMMSSSIDTMIRGDEGQRCSQLSQYRAARVPRELDMKDKSKLRSNYLGDIEMLAQPEMNQIRKQIKKLKQSARLEMGEDEEQAGEDEADLAAVADEEPEAVEEQEQDPEHELSADTSLVDIASNAISACPVENGVVFTRWGTVSAGTVLAGIAAGLEPQSVQLRDLMPRSGQMRSQIRSRQQVQPMRVDNLWAATISGDLAEVTLLHVPSSPNNIQVGAAGAWNHTVSPRWFFLSQRTALEMTDAEIRGGIDGLVLATNIAEWRNRANTLRLSQLLDMYYSERGVFGSPMRSCNRRDQFSTVAPIQTMRDQAAAFSSILDKEMQMAFTVDQNAIIQFSGSAADALASYVPSNLNDPSCEATSITPNDDTVWRTAADLFIYIDVSWPYNDIYSVVGLVYRGQENIRGIN

Radius of gyration: 30.76 Å; Cα contacts (8 Å, |Δi|>4): 697; chains: 1; bounding box: 81×89×101 Å